Protein AF-0000000072939883 (afdb_homodimer)

Radius of gyration: 21.2 Å; Cα contacts (8 Å, |Δi|>4): 1079; chains: 2; bounding box: 57×54×56 Å

Sequence (470 aa):
MLEKTIIKIGSLLALGFGEAGAEIIGKNMQAAERSAGVNAMIPGKKVDAVFGFCDIRNFTDATEVLNDKVMVFVNQIGKIVHGIVDEFHGAANKNIGDAFLVRKLVVVAEETFAVQLVWRLPEDDAELRKKMCDMAVMSFVKVVAAVNKSPVLYEYREHPGLRTRLENYRVRMGFGMHCGWAIEGAIGSEFKIDASYLSPNVNLAGSLEAATKEYGVCMLFSGAVVESCNESVQEMLEKTIIKIGSLLALGFGEAGAEIIGKNMQAAERSAGVNAMIPGKKVDAVFGFCDIRNFTDATEVLNDKVMVFVNQIGKIVHGIVDEFHGAANKNIGDAFLVRKLVVVAEETFAVQLVWRLPEDDAELRKKMCDMAVMSFVKVVAAVNKSPVLYEYREHPGLRTRLENYRVRMGFGMHCGWAIEGAIGSEFKIDASYLSPNVNLAGSLEAATKEYGVCMLFSGAVVESCNESVQE

Nearest PDB structures (foldseek):
  5mbe-assembly1_B  TM=8.190E-01  e=8.558E-12  Beggiatoa sp. PS
  5m27-assembly1_A  TM=8.243E-01  e=9.684E-12  Beggiatoa sp. PS
  5m2a-assembly1_B  TM=7.843E-01  e=6.685E-12  Beggiatoa sp. PS
  5mbd-assembly1_B  TM=7.201E-01  e=1.943E-12  Beggiatoa sp. PS
  5m2a-assembly1_A  TM=7.855E-01  e=3.544E-11  Beggiatoa sp. PS

Structure (mmCIF, N/CA/C/O backbone):
data_AF-0000000072939883-model_v1
#
loop_
_entity.id
_entity.type
_entity.pdbx_description
1 polymer 'Guanylyl cyclase, putative'
#
loop_
_atom_site.group_PDB
_atom_site.id
_atom_site.type_symbol
_atom_site.label_atom_id
_atom_site.label_alt_id
_atom_site.label_comp_id
_atom_site.label_asym_id
_atom_site.label_entity_id
_atom_site.label_seq_id
_atom_site.pdbx_PDB_ins_code
_atom_site.Cartn_x
_atom_site.Cartn_y
_atom_site.Cartn_z
_atom_site.occupancy
_atom_site.B_iso_or_equiv
_atom_site.auth_seq_id
_atom_site.auth_comp_id
_atom_site.auth_asym_id
_atom_site.auth_atom_id
_atom_site.pdbx_PDB_model_num
ATOM 1 N N . MET A 1 1 ? -3.332 11.406 -33.531 1 51.03 1 MET A N 1
ATOM 2 C CA . MET A 1 1 ? -2.395 11.953 -32.562 1 51.03 1 MET A CA 1
ATOM 3 C C . MET A 1 1 ? -3.025 12.016 -31.172 1 51.03 1 MET A C 1
ATOM 5 O O . MET A 1 1 ? -2.475 11.477 -30.219 1 51.03 1 MET A O 1
ATOM 9 N N . LEU A 1 2 ? -4.195 12.664 -31.141 1 53.62 2 LEU A N 1
ATOM 10 C CA . LEU A 1 2 ? -4.957 12.758 -29.906 1 53.62 2 LEU A CA 1
ATOM 11 C C . LEU A 1 2 ? -5.359 11.375 -29.406 1 53.62 2 LEU A C 1
ATOM 13 O O . LEU A 1 2 ? -5.254 11.094 -28.203 1 53.62 2 LEU A O 1
ATOM 17 N N . GLU A 1 3 ? -5.641 10.523 -30.312 1 58.31 3 GLU A N 1
ATOM 18 C CA . GLU A 1 3 ? -6.09 9.18 -29.953 1 58.31 3 GLU A CA 1
ATOM 19 C C . GLU A 1 3 ? -4.965 8.375 -29.297 1 58.31 3 GLU A C 1
ATOM 21 O O . GLU A 1 3 ? -5.188 7.68 -28.312 1 58.31 3 GLU A O 1
ATOM 26 N N . LYS A 1 4 ? -3.787 8.5 -29.891 1 59.25 4 LYS A N 1
ATOM 27 C CA . LYS A 1 4 ? -2.645 7.77 -29.344 1 59.25 4 LYS A CA 1
ATOM 28 C C . LYS A 1 4 ? -2.303 8.25 -27.938 1 59.25 4 LYS A C 1
ATOM 30 O O . LYS A 1 4 ? -1.925 7.453 -27.078 1 59.25 4 LYS A O 1
ATOM 35 N N . THR A 1 5 ? -2.541 9.562 -27.797 1 60.12 5 THR A N 1
ATOM 36 C CA . THR A 1 5 ? -2.271 10.141 -26.484 1 60.12 5 THR A CA 1
ATOM 37 C C . THR A 1 5 ? -3.268 9.633 -25.453 1 60.12 5 THR A C 1
ATOM 39 O O . THR A 1 5 ? -2.883 9.281 -24.328 1 60.12 5 THR A O 1
ATOM 42 N N . ILE A 1 6 ? -4.477 9.531 -25.906 1 62.53 6 ILE A N 1
ATOM 43 C CA . ILE A 1 6 ? -5.535 9.07 -25.016 1 62.53 6 ILE A CA 1
ATOM 44 C C . ILE A 1 6 ? -5.285 7.609 -24.641 1 62.53 6 ILE A C 1
ATOM 46 O O . ILE A 1 6 ? -5.441 7.227 -23.469 1 62.53 6 ILE A O 1
ATOM 50 N N . ILE A 1 7 ? -4.777 6.941 -25.562 1 63.94 7 ILE A N 1
ATOM 51 C CA . ILE A 1 7 ? -4.52 5.523 -25.344 1 63.94 7 ILE A CA 1
ATOM 52 C C . ILE A 1 7 ? -3.371 5.355 -24.344 1 63.94 7 ILE A C 1
ATOM 54 O O . ILE A 1 7 ? -3.436 4.508 -23.453 1 63.94 7 ILE A O 1
ATOM 58 N N . LYS A 1 8 ? -2.418 6.191 -24.516 1 67.44 8 LYS A N 1
ATOM 59 C CA . LYS A 1 8 ? -1.271 6.094 -23.625 1 67.44 8 LYS A CA 1
ATOM 60 C C . LYS A 1 8 ? -1.658 6.465 -22.188 1 67.44 8 LYS A C 1
ATOM 62 O O . LYS A 1 8 ? -1.185 5.852 -21.234 1 67.44 8 LYS A O 1
ATOM 67 N N . ILE A 1 9 ? -2.549 7.391 -22.094 1 68.44 9 ILE A N 1
ATOM 68 C CA . ILE A 1 9 ? -3.035 7.816 -20.781 1 68.44 9 ILE A CA 1
ATOM 69 C C . ILE A 1 9 ? -3.836 6.684 -20.141 1 68.44 9 ILE A C 1
ATOM 71 O O . ILE A 1 9 ? -3.639 6.367 -18.969 1 68.44 9 ILE A O 1
ATOM 75 N N . GLY A 1 10 ? -4.605 6.094 -20.938 1 70.06 10 GLY A N 1
ATOM 76 C CA . GLY A 1 10 ? -5.395 4.977 -20.438 1 70.06 10 GLY A CA 1
ATOM 77 C C . GLY A 1 10 ? -4.547 3.803 -19.984 1 70.06 10 GLY A C 1
ATOM 78 O O . GLY A 1 10 ? -4.828 3.186 -18.953 1 70.06 10 GLY A O 1
ATOM 79 N N . SER A 1 11 ? -3.523 3.623 -20.75 1 72.12 11 SER A N 1
ATOM 80 C CA . SER A 1 11 ? -2.631 2.516 -20.438 1 72.12 11 SER A CA 1
ATOM 81 C C . SER A 1 11 ? -1.87 2.779 -19.141 1 72.12 11 SER A C 1
ATOM 83 O O . SER A 1 11 ? -1.689 1.872 -18.328 1 72.12 11 SER A O 1
ATOM 85 N N . LEU A 1 12 ? -1.493 4.008 -18.969 1 73.12 12 LEU A N 1
ATOM 86 C CA . LEU A 1 12 ? -0.764 4.367 -17.75 1 73.12 12 LEU A CA 1
ATOM 87 C C . LEU A 1 12 ? -1.675 4.305 -16.531 1 73.12 12 LEU A C 1
ATOM 89 O O . LEU A 1 12 ? -1.253 3.867 -15.461 1 73.12 12 LEU A O 1
ATOM 93 N N . LEU A 1 13 ? -2.881 4.711 -16.781 1 75.06 13 LEU A N 1
ATOM 94 C CA . LEU A 1 13 ? -3.855 4.617 -15.695 1 75.06 13 LEU A CA 1
ATOM 95 C C . LEU A 1 13 ? -4.07 3.164 -15.281 1 75.06 13 LEU A C 1
ATOM 97 O O . LEU A 1 13 ? -4.055 2.842 -14.094 1 75.06 13 LEU A O 1
ATOM 101 N N . ALA A 1 14 ? -4.195 2.4 -16.297 1 76.12 14 ALA A N 1
ATOM 102 C CA . ALA A 1 14 ? -4.434 0.984 -16.031 1 76.12 14 ALA A CA 1
ATOM 103 C C . ALA A 1 14 ? -3.225 0.342 -15.359 1 76.12 14 ALA A C 1
ATOM 105 O O . ALA A 1 14 ? -3.377 -0.478 -14.453 1 76.12 14 ALA A O 1
ATOM 106 N N . LEU A 1 15 ? -2.104 0.718 -15.766 1 79.56 15 LEU A N 1
ATOM 107 C CA . LEU A 1 15 ? -0.872 0.152 -15.227 1 79.56 15 LEU A CA 1
ATOM 108 C C . LEU A 1 15 ? -0.636 0.623 -13.797 1 79.56 15 LEU A C 1
ATOM 110 O O . LEU A 1 15 ? -0.272 -0.174 -12.922 1 79.56 15 LEU A O 1
ATOM 114 N N . GLY A 1 16 ? -0.917 1.821 -13.5 1 83.5 16 GLY A N 1
ATOM 115 C CA . GLY A 1 16 ? -0.639 2.404 -12.195 1 83.5 16 GLY A CA 1
ATOM 116 C C . GLY A 1 16 ? -1.703 2.088 -11.164 1 83.5 16 GLY A C 1
ATOM 117 O O . GLY A 1 16 ? -1.409 2.004 -9.969 1 83.5 16 GLY A O 1
ATOM 118 N N . PHE A 1 17 ? -2.893 1.885 -11.672 1 84.94 17 PHE A N 1
ATOM 119 C CA . PHE A 1 17 ? -3.975 1.723 -10.711 1 84.94 17 PHE A CA 1
ATOM 120 C C . PHE A 1 17 ? -4.625 0.352 -10.859 1 84.94 17 PHE A C 1
ATOM 122 O O . PHE A 1 17 ? -5.422 -0.055 -10.008 1 84.94 17 PHE A O 1
ATOM 129 N N . GLY A 1 18 ? -4.207 -0.38 -11.828 1 82.94 18 GLY A N 1
ATOM 130 C CA . GLY A 1 18 ? -4.914 -1.612 -12.141 1 82.94 18 GLY A CA 1
ATOM 131 C C . GLY A 1 18 ? -6.328 -1.381 -12.633 1 82.94 18 GLY A C 1
ATOM 132 O O . GLY A 1 18 ? -6.812 -0.246 -12.641 1 82.94 18 GLY A O 1
ATOM 133 N N . GLU A 1 19 ? -6.875 -2.467 -13.031 1 80.69 19 GLU A N 1
ATOM 134 C CA . GLU A 1 19 ? -8.242 -2.375 -13.523 1 80.69 19 GLU A CA 1
ATOM 135 C C . GLU A 1 19 ? -9.188 -1.837 -12.453 1 80.69 19 GLU A C 1
ATOM 137 O O . GLU A 1 19 ? -10 -0.953 -12.719 1 80.69 19 GLU A O 1
ATOM 142 N N . ALA A 1 20 ? -9.023 -2.305 -11.266 1 78.56 20 ALA A N 1
ATOM 143 C CA . ALA A 1 20 ? -9.875 -1.891 -10.156 1 78.56 20 ALA A CA 1
ATOM 144 C C . ALA A 1 20 ? -9.703 -0.404 -9.852 1 78.56 20 ALA A C 1
ATOM 146 O O . ALA A 1 20 ? -10.688 0.325 -9.719 1 78.56 20 ALA A O 1
ATOM 147 N N . GLY A 1 21 ? -8.547 0.031 -9.844 1 86.94 21 GLY A N 1
ATOM 148 C CA . GLY A 1 21 ? -8.258 1.412 -9.492 1 86.94 21 GLY A CA 1
ATOM 149 C C . GLY A 1 21 ? -8.562 2.389 -10.617 1 86.94 21 GLY A C 1
ATOM 150 O O . GLY A 1 21 ? -8.914 3.541 -10.359 1 86.94 21 GLY A O 1
ATOM 151 N N . ALA A 1 22 ? -8.43 1.896 -11.82 1 84.06 22 ALA A N 1
ATOM 152 C CA . ALA A 1 22 ? -8.68 2.76 -12.969 1 84.06 22 ALA A CA 1
ATOM 153 C C . ALA A 1 22 ? -10.125 3.248 -12.984 1 84.06 22 ALA A C 1
ATOM 155 O O . ALA A 1 22 ? -10.391 4.406 -13.312 1 84.06 22 ALA A O 1
ATOM 156 N N . GLU A 1 23 ? -10.984 2.406 -12.625 1 83.69 23 GLU A N 1
ATOM 157 C CA . GLU A 1 23 ? -12.391 2.793 -12.57 1 83.69 23 GLU A CA 1
ATOM 158 C C . GLU A 1 23 ? -12.633 3.824 -11.477 1 83.69 23 GLU A C 1
ATOM 160 O O . GLU A 1 23 ? -13.359 4.801 -11.68 1 83.69 23 GLU A O 1
ATOM 165 N N . ILE A 1 24 ? -12.047 3.648 -10.414 1 86.62 24 ILE A N 1
ATOM 166 C CA . ILE A 1 24 ? -12.195 4.531 -9.258 1 86.62 24 ILE A CA 1
ATOM 167 C C . ILE A 1 24 ? -11.625 5.91 -9.586 1 86.62 24 ILE A C 1
ATOM 169 O O . ILE A 1 24 ? -12.305 6.926 -9.438 1 86.62 24 ILE A O 1
ATOM 173 N N . ILE A 1 25 ? -10.414 5.906 -10.133 1 86.56 25 ILE A N 1
ATOM 174 C CA . ILE A 1 25 ? -9.703 7.152 -10.391 1 86.56 25 ILE A CA 1
ATOM 175 C C . ILE A 1 25 ? -10.344 7.887 -11.562 1 86.56 25 ILE A C 1
ATOM 177 O O . ILE A 1 25 ? -10.367 9.117 -11.594 1 86.56 25 ILE A O 1
ATOM 181 N N . GLY A 1 26 ? -10.836 7.094 -12.531 1 81.75 26 GLY A N 1
ATOM 182 C CA . GLY A 1 26 ? -11.547 7.703 -13.641 1 81.75 26 GLY A CA 1
ATOM 183 C C . GLY A 1 26 ? -12.703 8.586 -13.203 1 81.75 26 GLY A C 1
ATOM 184 O O . GLY A 1 26 ? -12.898 9.672 -13.742 1 81.75 26 GLY A O 1
ATOM 185 N N . LYS A 1 27 ? -13.398 8.172 -12.234 1 81.12 27 LYS A N 1
ATOM 186 C CA . LYS A 1 27 ? -14.508 8.953 -11.695 1 81.12 27 LYS A CA 1
ATOM 187 C C . LYS A 1 27 ? -14.016 10.234 -11.039 1 81.12 27 LYS A C 1
ATOM 189 O O . LYS A 1 27 ? -14.648 11.289 -11.156 1 81.12 27 LYS A O 1
ATOM 194 N N . ASN A 1 28 ? -12.953 10.109 -10.383 1 83.81 28 ASN A N 1
ATOM 195 C CA . ASN A 1 28 ? -12.375 11.266 -9.695 1 83.81 28 ASN A CA 1
ATOM 196 C C . ASN A 1 28 ? -11.82 12.289 -10.688 1 83.81 28 ASN A C 1
ATOM 198 O O . ASN A 1 28 ? -11.758 13.477 -10.383 1 83.81 28 ASN A O 1
ATOM 202 N N . MET A 1 29 ? -11.375 11.805 -11.82 1 78.12 29 MET A N 1
ATOM 203 C CA . MET A 1 29 ? -10.867 12.695 -12.859 1 78.12 29 MET A CA 1
ATOM 204 C C . MET A 1 29 ? -12.016 13.438 -13.539 1 78.12 29 MET A C 1
ATOM 206 O O . MET A 1 29 ? -11.867 14.602 -13.922 1 78.12 29 MET A O 1
ATOM 210 N N . GLN A 1 30 ? -13.07 12.766 -13.656 1 74.19 30 GLN A N 1
ATOM 211 C CA . GLN A 1 30 ? -14.234 13.375 -14.289 1 74.19 30 GLN A CA 1
ATOM 212 C C . GLN A 1 30 ? -14.82 14.477 -13.414 1 74.19 30 GLN A C 1
ATOM 214 O O . GLN A 1 30 ? -15.352 15.469 -13.93 1 74.19 30 GLN A O 1
ATOM 219 N N . ALA A 1 31 ? -14.711 14.25 -12.211 1 69.06 31 ALA A N 1
ATOM 220 C CA . ALA A 1 31 ? -15.273 15.211 -11.258 1 69.06 31 ALA A CA 1
ATOM 221 C C . ALA A 1 31 ? -14.383 16.438 -11.133 1 69.06 31 ALA A C 1
ATOM 223 O O . ALA A 1 31 ? -14.797 17.469 -10.586 1 69.06 31 ALA A O 1
ATOM 224 N N . ALA A 1 32 ? -13.203 16.25 -11.555 1 62.94 32 ALA A N 1
ATOM 225 C CA . ALA A 1 32 ? -12.258 17.375 -11.477 1 62.94 32 ALA A CA 1
ATOM 226 C C . ALA A 1 32 ? -12.547 18.406 -12.555 1 62.94 32 ALA A C 1
ATOM 228 O O . ALA A 1 32 ? -12.828 18.062 -13.703 1 62.94 32 ALA A O 1
ATOM 229 N N . GLU A 1 33 ? -13.43 19.312 -12.305 1 57.53 33 GLU A N 1
ATOM 230 C CA . GLU A 1 33 ? -13.695 20.344 -13.312 1 57.53 33 GLU A CA 1
ATOM 231 C C . GLU A 1 33 ? -12.469 20.594 -14.18 1 57.53 33 GLU A C 1
ATOM 233 O O . GLU A 1 33 ? -11.453 19.906 -14.047 1 57.53 33 GLU A O 1
ATOM 238 N N . ARG A 1 34 ? -12.25 22.031 -14.555 1 46.22 34 ARG A N 1
ATOM 239 C CA . ARG A 1 34 ? -11.289 22.656 -15.461 1 46.22 34 ARG A CA 1
ATOM 240 C C . ARG A 1 34 ? -9.875 22.156 -15.18 1 46.22 34 ARG A C 1
ATOM 242 O O . ARG A 1 34 ? -8.93 22.562 -15.852 1 46.22 34 ARG A O 1
ATOM 249 N N . SER A 1 35 ? -9.43 21.906 -14.008 1 45.38 35 SER A N 1
ATOM 250 C CA . SER A 1 35 ? -8 21.875 -13.734 1 45.38 35 SER A CA 1
ATOM 251 C C . SER A 1 35 ? -7.418 20.484 -14.016 1 45.38 35 SER A C 1
ATOM 253 O O . SER A 1 35 ? -8.133 19.484 -13.953 1 45.38 35 SER A O 1
ATOM 255 N N . ALA A 1 36 ? -6.371 20.328 -14.766 1 49.06 36 ALA A N 1
ATOM 256 C CA . ALA A 1 36 ? -5.453 19.297 -15.25 1 49.06 36 ALA A CA 1
ATOM 257 C C . ALA A 1 36 ? -5.195 18.25 -14.18 1 49.06 36 ALA A C 1
ATOM 259 O O . ALA A 1 36 ? -4.281 17.422 -14.305 1 49.06 36 ALA A O 1
ATOM 260 N N . GLY A 1 37 ? -6.441 17.844 -13.117 1 64.94 37 GLY A N 1
ATOM 261 C CA . GLY A 1 37 ? -5.914 16.938 -12.102 1 64.94 37 GLY A CA 1
ATOM 262 C C . GLY A 1 37 ? -6.969 16.016 -11.531 1 64.94 37 GLY A C 1
ATOM 263 O O . GLY A 1 37 ? -7.855 15.555 -12.25 1 64.94 37 GLY A O 1
ATOM 264 N N . VAL A 1 38 ? -6.914 15.328 -10.578 1 73.06 38 VAL A N 1
ATOM 265 C CA . VAL A 1 38 ? -7.781 14.398 -9.859 1 73.06 38 VAL A CA 1
ATOM 266 C C . VAL A 1 38 ? -8.383 15.094 -8.641 1 73.06 38 VAL A C 1
ATOM 268 O O . VAL A 1 38 ? -7.672 15.766 -7.891 1 73.06 38 VAL A O 1
ATOM 271 N N . ASN A 1 39 ? -9.75 15.156 -8.641 1 83.75 39 ASN A N 1
ATOM 272 C CA . ASN A 1 39 ? -10.398 15.602 -7.41 1 83.75 39 ASN A CA 1
ATOM 273 C C . ASN A 1 39 ? -10.508 14.469 -6.391 1 83.75 39 ASN A C 1
ATOM 275 O O . ASN A 1 39 ? -11.352 13.586 -6.527 1 83.75 39 ASN A O 1
ATOM 279 N N . ALA A 1 40 ? -9.719 14.539 -5.367 1 81.75 40 ALA A N 1
ATOM 280 C CA . ALA A 1 40 ? -9.711 13.492 -4.348 1 81.75 40 ALA A CA 1
ATOM 281 C C . ALA A 1 40 ? -10.805 13.727 -3.314 1 81.75 40 ALA A C 1
ATOM 283 O O . ALA A 1 40 ? -11.094 12.852 -2.494 1 81.75 40 ALA A O 1
ATOM 284 N N . MET A 1 41 ? -11.531 14.883 -3.465 1 87.19 41 MET A N 1
ATOM 285 C CA . MET A 1 41 ? -12.523 15.25 -2.451 1 87.19 41 MET A CA 1
ATOM 286 C C . MET A 1 41 ? -13.922 14.828 -2.883 1 87.19 41 MET A C 1
ATOM 288 O O . MET A 1 41 ? -14.859 15.633 -2.838 1 87.19 41 MET A O 1
ATOM 292 N N . ILE A 1 42 ? -14.047 13.617 -3.299 1 89.19 42 ILE A N 1
ATOM 293 C CA . ILE A 1 42 ? -15.305 13 -3.701 1 89.19 42 ILE A CA 1
ATOM 294 C C . ILE A 1 42 ? -15.617 11.828 -2.775 1 89.19 42 ILE A C 1
ATOM 296 O O . ILE A 1 42 ? -14.734 11.039 -2.434 1 89.19 42 ILE A O 1
ATOM 300 N N . PRO A 1 43 ? -16.906 11.789 -2.338 1 91.69 43 PRO A N 1
ATOM 301 C CA . PRO A 1 43 ? -17.281 10.648 -1.496 1 91.69 43 PRO A CA 1
ATOM 302 C C . PRO A 1 43 ? -17.016 9.305 -2.174 1 91.69 43 PRO A C 1
ATOM 304 O O . PRO A 1 43 ? -17.094 9.203 -3.4 1 91.69 43 PRO A O 1
ATOM 307 N N . GLY A 1 44 ? -16.688 8.312 -1.343 1 93.12 44 GLY A N 1
ATOM 308 C CA . GLY A 1 44 ? -16.516 6.961 -1.858 1 93.12 44 GLY A CA 1
ATOM 309 C C . GLY A 1 44 ? -17.828 6.277 -2.199 1 93.12 44 GLY A C 1
ATOM 310 O O . GLY A 1 44 ? -18.891 6.879 -2.074 1 93.12 44 GLY A O 1
ATOM 311 N N . LYS A 1 45 ? -17.703 5.145 -2.729 1 94.19 45 LYS A N 1
ATOM 312 C CA . LYS A 1 45 ? -18.859 4.316 -3.078 1 94.19 45 LYS A CA 1
ATOM 313 C C . LYS A 1 45 ? -18.797 2.971 -2.361 1 94.19 45 LYS A C 1
ATOM 315 O O . LYS A 1 45 ? -17.766 2.303 -2.357 1 94.19 45 LYS A O 1
ATOM 320 N N . LYS A 1 46 ? -19.953 2.646 -1.805 1 94.88 46 LYS A N 1
ATOM 321 C CA . LYS A 1 46 ? -20.031 1.34 -1.157 1 94.88 46 LYS A CA 1
ATOM 322 C C . LYS A 1 46 ? -20.188 0.224 -2.188 1 94.88 46 LYS A C 1
ATOM 324 O O . LYS A 1 46 ? -21.016 0.323 -3.1 1 94.88 46 LYS A O 1
ATOM 329 N N . VAL A 1 47 ? -19.359 -0.815 -2.066 1 95.5 47 VAL A N 1
ATOM 330 C CA . VAL A 1 47 ? -19.422 -1.958 -2.971 1 95.5 47 VAL A CA 1
ATOM 331 C C . VAL A 1 47 ? -19.328 -3.256 -2.172 1 95.5 47 VAL A C 1
ATOM 333 O O . VAL A 1 47 ? -18.812 -3.264 -1.049 1 95.5 47 VAL A O 1
ATOM 336 N N . ASP A 1 48 ? -19.828 -4.305 -2.793 1 97.38 48 ASP A N 1
ATOM 337 C CA . ASP A 1 48 ? -19.609 -5.652 -2.283 1 97.38 48 ASP A CA 1
ATOM 338 C C . ASP A 1 48 ? -18.531 -6.375 -3.104 1 97.38 48 ASP A C 1
ATOM 340 O O . ASP A 1 48 ? -18.531 -6.293 -4.336 1 97.38 48 ASP A O 1
ATOM 344 N N . ALA A 1 49 ? -17.609 -7.043 -2.344 1 97.44 49 ALA A N 1
ATOM 345 C CA . ALA A 1 49 ? -16.547 -7.727 -3.055 1 97.44 49 ALA A CA 1
ATOM 346 C C . ALA A 1 49 ? -15.953 -8.852 -2.207 1 97.44 49 ALA A C 1
ATOM 348 O O . ALA A 1 49 ? -16.219 -8.938 -1.007 1 97.44 49 ALA A O 1
ATOM 349 N N . VAL A 1 50 ? -15.266 -9.766 -2.857 1 98.12 50 VAL A N 1
ATOM 350 C CA . VAL A 1 50 ? -14.312 -10.656 -2.203 1 98.12 50 VAL A CA 1
ATOM 351 C C . VAL A 1 50 ? -12.93 -10 -2.186 1 98.12 50 VAL A C 1
ATOM 353 O O . VAL A 1 50 ? -12.445 -9.523 -3.215 1 98.12 50 VAL A O 1
ATOM 356 N N . PHE A 1 51 ? -12.367 -9.93 -1.035 1 95.31 51 PHE A N 1
ATOM 357 C CA . PHE A 1 51 ? -11.016 -9.391 -0.868 1 95.31 51 PHE A CA 1
ATOM 358 C C . PHE A 1 51 ? -10.023 -10.508 -0.587 1 95.31 51 PHE A C 1
ATOM 360 O O . PHE A 1 51 ? -10.312 -11.43 0.181 1 95.31 51 PHE A O 1
ATOM 367 N N . GLY A 1 52 ? -8.875 -10.391 -1.235 1 94.81 52 GLY A N 1
ATOM 368 C CA . GLY A 1 52 ? -7.797 -11.352 -1.059 1 94.81 52 GLY A CA 1
ATOM 369 C C . GLY A 1 52 ? -6.445 -10.703 -0.828 1 94.81 52 GLY A C 1
ATOM 370 O O . GLY A 1 52 ? -6.191 -9.602 -1.32 1 94.81 52 GLY A O 1
ATOM 371 N N . PHE A 1 53 ? -5.688 -11.359 -0.052 1 92.81 53 PHE A N 1
ATOM 372 C CA . PHE A 1 53 ? -4.289 -11 0.145 1 92.81 53 PHE A CA 1
ATOM 373 C C . PHE A 1 53 ? -3.387 -12.219 -0.011 1 92.81 53 PHE A C 1
ATOM 375 O O . PHE A 1 53 ? -3.748 -13.32 0.407 1 92.81 53 PHE A O 1
ATOM 382 N N . CYS A 1 54 ? -2.266 -11.977 -0.583 1 93.75 54 CYS A N 1
ATOM 383 C CA . CYS A 1 54 ? -1.229 -13.008 -0.572 1 93.75 54 CYS A CA 1
ATOM 384 C C . CYS A 1 54 ? 0.145 -12.391 -0.328 1 93.75 54 CYS A C 1
ATOM 386 O O . CYS A 1 54 ? 0.357 -11.211 -0.597 1 93.75 54 CYS A O 1
ATOM 388 N N . ASP A 1 55 ? 0.996 -13.172 0.208 1 90.88 55 ASP A N 1
ATOM 389 C CA . ASP A 1 55 ? 2.324 -12.719 0.609 1 90.88 55 ASP A CA 1
ATOM 390 C C . ASP A 1 55 ? 3.367 -13.812 0.384 1 90.88 55 ASP A C 1
ATOM 392 O O . ASP A 1 55 ? 3.051 -15.008 0.452 1 90.88 55 ASP A O 1
ATOM 396 N N . ILE A 1 56 ? 4.59 -13.367 0.099 1 91.81 56 ILE A N 1
ATOM 397 C CA . ILE A 1 56 ? 5.703 -14.289 -0.064 1 91.81 56 ILE A CA 1
ATOM 398 C C . ILE A 1 56 ? 6.324 -14.594 1.298 1 91.81 56 ILE A C 1
ATOM 400 O O . ILE A 1 56 ? 6.672 -13.68 2.049 1 91.81 56 ILE A O 1
ATOM 404 N N . ARG A 1 57 ? 6.492 -15.914 1.575 1 90.44 57 ARG A N 1
ATOM 405 C CA . ARG A 1 57 ? 7.082 -16.344 2.842 1 90.44 57 ARG A CA 1
ATOM 406 C C . ARG A 1 57 ? 8.586 -16.109 2.852 1 90.44 57 ARG A C 1
ATOM 408 O O . ARG A 1 57 ? 9.258 -16.297 1.839 1 90.44 57 ARG A O 1
ATOM 415 N N . ASN A 1 58 ? 9.094 -15.656 4.07 1 87.81 58 ASN A N 1
ATOM 416 C CA . ASN A 1 58 ? 10.523 -15.43 4.285 1 87.81 58 ASN A CA 1
ATOM 417 C C . ASN A 1 58 ? 11.07 -14.383 3.32 1 87.81 58 ASN A C 1
ATOM 419 O O . ASN A 1 58 ? 12.164 -14.547 2.773 1 87.81 58 ASN A O 1
ATOM 423 N N . PHE A 1 59 ? 10.289 -13.383 3.121 1 88.06 59 PHE A N 1
ATOM 424 C CA . PHE A 1 59 ? 10.633 -12.359 2.141 1 88.06 59 PHE A CA 1
ATOM 425 C C . PHE A 1 59 ? 11.773 -11.484 2.65 1 88.06 59 PHE A C 1
ATOM 427 O O . PHE A 1 59 ? 12.609 -11.039 1.869 1 88.06 59 PHE A O 1
ATOM 434 N N . THR A 1 60 ? 11.828 -11.258 3.922 1 84 60 THR A N 1
ATOM 435 C CA . THR A 1 60 ? 12.906 -10.469 4.496 1 84 60 THR A CA 1
ATOM 436 C C . THR A 1 60 ? 14.266 -11.094 4.176 1 84 60 THR A C 1
ATOM 438 O O . THR A 1 60 ? 15.18 -10.406 3.729 1 84 60 THR A O 1
ATOM 441 N N . ASP A 1 61 ? 14.383 -12.375 4.359 1 88.75 61 ASP A N 1
ATOM 442 C CA . ASP A 1 61 ? 15.617 -13.094 4.062 1 88.75 61 ASP A CA 1
ATOM 443 C C . ASP A 1 61 ? 15.93 -13.055 2.57 1 88.75 61 ASP A C 1
ATOM 445 O O . ASP A 1 61 ? 17.078 -12.844 2.182 1 88.75 61 ASP A O 1
ATOM 449 N N . ALA A 1 62 ? 14.945 -13.25 1.763 1 90.56 62 ALA A N 1
ATOM 450 C CA . ALA A 1 62 ? 15.141 -13.211 0.315 1 90.56 62 ALA A CA 1
ATOM 451 C C . ALA A 1 62 ? 15.641 -11.844 -0.138 1 90.56 62 ALA A C 1
ATOM 453 O O . ALA A 1 62 ? 16.5 -11.75 -1.009 1 90.56 62 ALA A O 1
ATOM 454 N N . THR A 1 63 ? 15.055 -10.82 0.459 1 88.06 63 THR A N 1
ATOM 455 C CA . THR A 1 63 ? 15.453 -9.461 0.121 1 88.06 63 THR A CA 1
ATOM 456 C C . THR A 1 63 ? 16.922 -9.234 0.446 1 88.06 63 THR A C 1
ATOM 458 O O . THR A 1 63 ? 17.656 -8.656 -0.357 1 88.06 63 THR A O 1
ATOM 461 N N . GLU A 1 64 ? 17.344 -9.7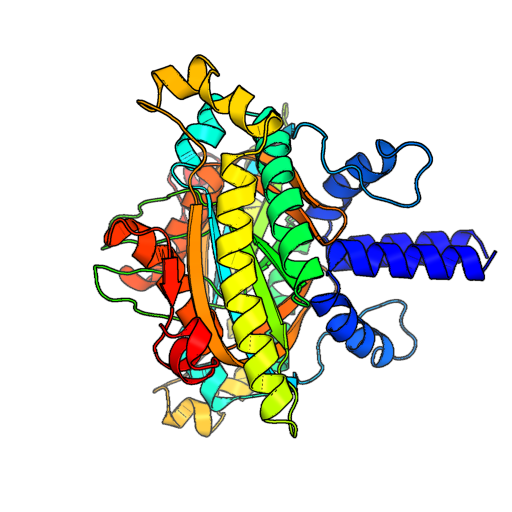11 1.518 1 88.56 64 GLU A N 1
ATOM 462 C CA . GLU A 1 64 ? 18.734 -9.516 1.946 1 88.56 64 GLU A CA 1
ATOM 463 C C . GLU A 1 64 ? 19.688 -10.312 1.071 1 88.56 64 GLU A C 1
ATOM 465 O O . GLU A 1 64 ? 20.797 -9.836 0.767 1 88.56 64 GLU A O 1
ATOM 470 N N . VAL A 1 65 ? 19.312 -11.445 0.659 1 93.31 65 VAL A N 1
ATOM 471 C CA . VAL A 1 65 ? 20.188 -12.336 -0.096 1 93.31 65 VAL A CA 1
ATOM 472 C C . VAL A 1 65 ? 20.25 -11.883 -1.554 1 93.31 65 VAL A C 1
ATOM 474 O O . VAL A 1 65 ? 21.328 -11.828 -2.146 1 93.31 65 VAL A O 1
ATOM 477 N N . LEU A 1 66 ? 19.094 -11.508 -2.115 1 93.81 66 LEU A N 1
ATOM 478 C CA . LEU A 1 66 ? 19.016 -11.25 -3.549 1 93.81 66 LEU A CA 1
ATOM 479 C C . LEU A 1 66 ? 19.406 -9.812 -3.869 1 93.81 66 LEU A C 1
ATOM 481 O O . LEU A 1 66 ? 19.734 -9.492 -5.012 1 93.81 66 LEU A O 1
ATOM 485 N N . ASN A 1 67 ? 19.266 -8.938 -2.871 1 92.06 67 ASN A N 1
ATOM 486 C CA . ASN A 1 67 ? 19.609 -7.535 -3.037 1 92.06 67 ASN A CA 1
ATOM 487 C C . ASN A 1 67 ? 18.875 -6.914 -4.223 1 92.06 67 ASN A C 1
ATOM 489 O O . ASN A 1 67 ? 17.656 -6.977 -4.301 1 92.06 67 ASN A O 1
ATOM 493 N N . ASP A 1 68 ? 19.578 -6.391 -5.199 1 91 68 ASP A N 1
ATOM 494 C CA . ASP A 1 68 ? 18.953 -5.672 -6.301 1 91 68 ASP A CA 1
ATOM 495 C C . ASP A 1 68 ? 18.109 -6.613 -7.16 1 91 68 ASP A C 1
ATOM 497 O O . ASP A 1 68 ? 17.188 -6.172 -7.848 1 91 68 ASP A O 1
ATOM 501 N N . LYS A 1 69 ? 18.344 -7.855 -7.102 1 93.25 69 LYS A N 1
ATOM 502 C CA . LYS A 1 69 ? 17.625 -8.836 -7.91 1 93.25 69 LYS A CA 1
ATOM 503 C C . LYS A 1 69 ? 16.281 -9.203 -7.27 1 93.25 69 LYS A C 1
ATOM 505 O O . LYS A 1 69 ? 15.477 -9.914 -7.867 1 93.25 69 LYS A O 1
ATOM 510 N N . VAL A 1 70 ? 16.062 -8.648 -6.066 1 93.06 70 VAL A N 1
ATOM 511 C CA . VAL A 1 70 ? 14.82 -8.953 -5.367 1 93.06 70 VAL A CA 1
ATOM 512 C C . VAL A 1 70 ? 13.633 -8.43 -6.168 1 93.06 70 VAL A C 1
ATOM 514 O O . VAL A 1 70 ? 12.562 -9.039 -6.16 1 93.06 70 VAL A O 1
ATOM 517 N N . MET A 1 71 ? 13.867 -7.352 -6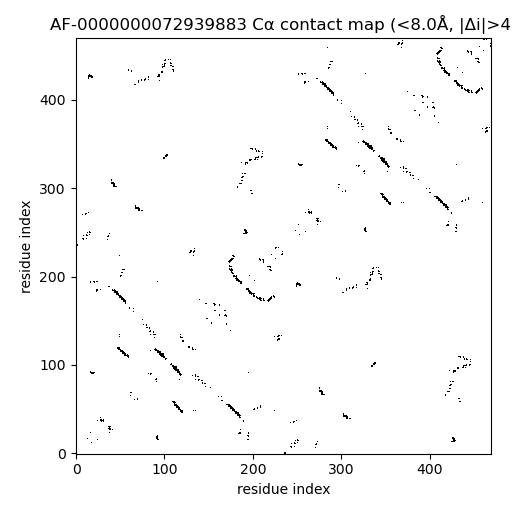.906 1 92.44 71 MET A N 1
ATOM 518 C CA . MET A 1 71 ? 12.781 -6.777 -7.703 1 92.44 71 MET A CA 1
ATOM 519 C C . MET A 1 71 ? 12.336 -7.746 -8.789 1 92.44 71 MET A C 1
ATOM 521 O O . MET A 1 71 ? 11.141 -7.926 -9.016 1 92.44 71 MET A O 1
ATOM 525 N N . VAL A 1 72 ? 13.297 -8.352 -9.43 1 94 72 VAL A N 1
ATOM 526 C CA . VAL A 1 72 ? 12.992 -9.312 -10.492 1 94 72 VAL A CA 1
ATOM 527 C C . VAL A 1 72 ? 12.305 -10.539 -9.898 1 94 72 VAL A C 1
ATOM 529 O O . VAL A 1 72 ? 11.328 -11.039 -10.469 1 94 72 VAL A O 1
ATOM 532 N N . PHE A 1 73 ? 12.805 -10.945 -8.797 1 94.5 73 PHE A N 1
ATOM 533 C CA . PHE A 1 73 ? 12.234 -12.086 -8.086 1 94.5 73 PHE A CA 1
ATOM 534 C C . PHE A 1 73 ? 10.766 -11.828 -7.75 1 94.5 73 PHE A C 1
ATOM 536 O O . PHE A 1 73 ? 9.898 -12.641 -8.086 1 94.5 73 PHE A O 1
ATOM 543 N N . VAL A 1 74 ? 10.414 -10.695 -7.191 1 93.88 74 VAL A N 1
ATOM 544 C CA . VAL A 1 74 ? 9.062 -10.344 -6.766 1 93.88 74 VAL A CA 1
ATOM 545 C C . VAL A 1 74 ? 8.164 -10.18 -7.984 1 93.88 74 VAL A C 1
ATOM 547 O O . VAL A 1 74 ? 6.996 -10.586 -7.957 1 93.88 74 VAL A O 1
ATOM 550 N N . ASN A 1 75 ? 8.688 -9.641 -9.008 1 94.25 75 ASN A N 1
ATOM 551 C CA . ASN A 1 75 ? 7.871 -9.352 -10.18 1 94.25 75 ASN A CA 1
ATOM 552 C C . ASN A 1 75 ? 7.543 -10.617 -10.969 1 94.25 75 ASN A C 1
ATOM 554 O O . ASN A 1 75 ? 6.504 -10.703 -11.617 1 94.25 75 ASN A O 1
ATOM 558 N N . GLN A 1 76 ? 8.414 -11.594 -10.898 1 95.5 76 GLN A N 1
ATOM 559 C CA . GLN A 1 76 ? 8.094 -12.891 -11.484 1 95.5 76 GLN A CA 1
ATOM 560 C C . GLN A 1 76 ? 6.898 -13.531 -10.781 1 95.5 76 GLN A C 1
ATOM 562 O O . GLN A 1 76 ? 6.023 -14.102 -11.43 1 95.5 76 GLN A O 1
ATOM 567 N N . ILE A 1 77 ? 6.902 -13.406 -9.523 1 95.69 77 ILE A N 1
ATOM 568 C CA . ILE A 1 77 ? 5.785 -13.93 -8.742 1 95.69 77 ILE A CA 1
ATOM 569 C C . ILE A 1 77 ? 4.543 -13.078 -8.992 1 95.69 77 ILE A C 1
ATOM 571 O O . ILE A 1 77 ? 3.443 -13.609 -9.18 1 95.69 77 ILE A O 1
ATOM 575 N N . GLY A 1 78 ? 4.73 -11.758 -8.977 1 95.12 78 GLY A N 1
ATOM 576 C CA . GLY A 1 78 ? 3.637 -10.844 -9.273 1 95.12 78 GLY A CA 1
ATOM 577 C C . GLY A 1 78 ? 2.959 -11.133 -10.602 1 95.12 78 GLY A C 1
ATOM 578 O O . GLY A 1 78 ? 1.734 -11.039 -10.711 1 95.12 78 GLY A O 1
ATOM 579 N N . LYS A 1 79 ? 3.723 -11.461 -11.578 1 95.56 79 LYS A N 1
ATOM 580 C CA . LYS A 1 79 ? 3.184 -11.789 -12.898 1 95.56 79 LYS A CA 1
ATOM 581 C C . LYS A 1 79 ? 2.258 -13 -12.828 1 95.56 79 LYS A C 1
ATOM 583 O O . LYS A 1 79 ? 1.188 -13 -13.445 1 95.56 79 LYS A O 1
ATOM 588 N N . ILE A 1 80 ? 2.662 -13.969 -12.133 1 97.25 80 ILE A N 1
ATOM 589 C CA . ILE A 1 80 ? 1.862 -15.172 -11.984 1 97.25 80 ILE A CA 1
ATOM 590 C C . ILE A 1 80 ? 0.571 -14.852 -11.234 1 97.25 80 ILE A C 1
ATOM 592 O O . ILE A 1 80 ? -0.523 -15.18 -11.695 1 97.25 80 ILE A O 1
ATOM 596 N N . VAL A 1 81 ? 0.674 -14.148 -10.117 1 97.44 81 VAL A N 1
ATOM 597 C CA . VAL A 1 81 ? -0.469 -13.844 -9.266 1 97.44 81 VAL A CA 1
ATOM 598 C C . VAL A 1 81 ? -1.467 -12.969 -10.023 1 97.44 81 VAL A C 1
ATOM 600 O O . VAL A 1 81 ? -2.646 -13.312 -10.133 1 97.44 81 VAL A O 1
ATOM 603 N N . HIS A 1 82 ? -0.977 -11.891 -10.594 1 96.69 82 HIS A N 1
ATOM 604 C CA . HIS A 1 82 ? -1.854 -10.961 -11.289 1 96.69 82 HIS A CA 1
ATOM 605 C C . HIS A 1 82 ? -2.523 -11.625 -12.484 1 96.69 82 HIS A C 1
ATOM 607 O O . HIS A 1 82 ? -3.717 -11.422 -12.727 1 96.69 82 HIS A O 1
ATOM 613 N N . GLY A 1 83 ? -1.697 -12.352 -13.234 1 97.19 83 GLY A N 1
ATOM 614 C CA . GLY A 1 83 ? -2.227 -13 -14.43 1 97.19 83 GLY A CA 1
ATOM 615 C C . GLY A 1 83 ? -3.357 -13.961 -14.133 1 97.19 83 GLY A C 1
ATOM 616 O O . GLY A 1 83 ? -4.41 -13.914 -14.773 1 97.19 83 GLY A O 1
ATOM 617 N N . ILE A 1 84 ? -3.178 -14.797 -13.18 1 98.56 84 ILE A N 1
ATOM 618 C CA . ILE A 1 84 ? -4.184 -15.797 -12.836 1 98.56 84 ILE A CA 1
ATOM 619 C C . ILE A 1 84 ? -5.414 -15.109 -12.25 1 98.56 84 ILE A C 1
ATOM 621 O O . ILE A 1 84 ? -6.547 -15.43 -12.609 1 98.56 84 ILE A O 1
ATOM 625 N N . VAL A 1 85 ? -5.234 -14.141 -11.336 1 98.06 85 VAL A N 1
ATOM 626 C CA . VAL A 1 85 ? -6.348 -13.414 -10.734 1 98.06 85 VAL A CA 1
ATOM 627 C C . VAL A 1 85 ? -7.172 -12.727 -11.82 1 98.06 85 VAL A C 1
ATOM 629 O O . VAL A 1 85 ? -8.406 -12.75 -11.781 1 98.06 85 VAL A O 1
ATOM 632 N N . ASP A 1 86 ? -6.484 -12.18 -12.797 1 97.12 86 ASP A N 1
ATOM 633 C CA . ASP A 1 86 ? -7.176 -11.539 -13.914 1 97.12 86 ASP A CA 1
ATOM 634 C C . ASP A 1 86 ? -7.984 -12.555 -14.719 1 97.12 86 ASP A C 1
ATOM 636 O O . ASP A 1 86 ? -9.117 -12.281 -15.109 1 97.12 86 ASP A O 1
ATOM 640 N N . GLU A 1 87 ? -7.371 -13.711 -14.984 1 98 87 GLU A N 1
ATOM 641 C CA . GLU A 1 87 ? -8.047 -14.781 -15.703 1 98 87 GLU A CA 1
ATOM 642 C C . GLU A 1 87 ? -9.328 -15.211 -14.992 1 98 87 GLU A C 1
ATOM 644 O O . GLU A 1 87 ? -10.297 -15.625 -15.633 1 98 87 GLU A O 1
ATOM 649 N N . PHE A 1 88 ? -9.336 -15.078 -13.727 1 98.19 88 PHE A N 1
ATOM 650 C CA . PHE A 1 88 ? -10.484 -15.484 -12.922 1 98.19 88 PHE A CA 1
ATOM 651 C C . PHE A 1 88 ? -11.32 -14.273 -12.516 1 98.19 88 PHE A C 1
ATOM 653 O O . PHE A 1 88 ? -11.969 -14.281 -11.469 1 98.19 88 PHE A O 1
ATOM 660 N N . HIS A 1 89 ? -11.211 -13.203 -13.188 1 96.62 89 HIS A N 1
ATOM 661 C CA . HIS A 1 89 ? -12.07 -12.023 -13.164 1 96.62 89 HIS A CA 1
ATOM 662 C C . HIS A 1 89 ? -11.852 -11.211 -11.891 1 96.62 89 HIS A C 1
ATOM 664 O O . HIS A 1 89 ? -12.758 -10.5 -11.445 1 96.62 89 HIS A O 1
ATOM 670 N N . GLY A 1 90 ? -10.742 -11.406 -11.273 1 97.31 90 GLY A N 1
ATOM 671 C CA . GLY A 1 90 ? -10.289 -10.523 -10.211 1 97.31 90 GLY A CA 1
ATOM 672 C C . GLY A 1 90 ? -9.328 -9.453 -10.703 1 97.31 90 GLY A C 1
ATOM 673 O O . GLY A 1 90 ? -9.055 -9.352 -11.898 1 97.31 90 GLY A O 1
ATOM 674 N N . ALA A 1 91 ? -8.938 -8.57 -9.766 1 95.88 91 ALA A N 1
ATOM 675 C CA . ALA A 1 91 ? -7.984 -7.512 -10.094 1 95.88 91 ALA A CA 1
ATOM 676 C C . ALA A 1 91 ? -7.027 -7.254 -8.93 1 95.88 91 ALA A C 1
ATOM 678 O O . ALA A 1 91 ? -7.422 -7.344 -7.766 1 95.88 91 ALA A O 1
ATOM 679 N N . ALA A 1 92 ? -5.828 -6.973 -9.328 1 93.56 92 ALA A N 1
ATOM 680 C CA . ALA A 1 92 ? -4.883 -6.484 -8.336 1 93.56 92 ALA A CA 1
ATOM 681 C C . ALA A 1 92 ? -5.125 -5.008 -8.023 1 93.56 92 ALA A C 1
ATOM 683 O O . ALA A 1 92 ? -5.293 -4.195 -8.938 1 93.56 92 ALA A O 1
ATOM 684 N N . ASN A 1 93 ? -5.148 -4.691 -6.777 1 89.44 93 ASN A N 1
ATOM 685 C CA . ASN A 1 93 ? -5.359 -3.307 -6.363 1 89.44 93 ASN A CA 1
ATOM 686 C C . ASN A 1 93 ? -4.059 -2.654 -5.906 1 89.44 93 ASN A C 1
ATOM 688 O O . ASN A 1 93 ? -3.797 -1.492 -6.227 1 89.44 93 ASN A O 1
ATOM 692 N N . LYS A 1 94 ? -3.279 -3.414 -5.098 1 89.38 94 LYS A N 1
ATOM 693 C CA . LYS A 1 94 ? -2.041 -2.861 -4.555 1 89.38 94 LYS A CA 1
ATOM 694 C C . LYS A 1 94 ? -0.978 -3.945 -4.398 1 89.38 94 LYS A C 1
ATOM 696 O O . LYS A 1 94 ? -1.283 -5.066 -3.992 1 89.38 94 LYS A O 1
ATOM 701 N N . ASN A 1 95 ? 0.213 -3.58 -4.762 1 88.75 95 ASN A N 1
ATOM 702 C CA . ASN A 1 95 ? 1.404 -4.332 -4.391 1 88.75 95 ASN A CA 1
ATOM 703 C C . ASN A 1 95 ? 2.145 -3.674 -3.229 1 88.75 95 ASN A C 1
ATOM 705 O O . ASN A 1 95 ? 2.646 -2.557 -3.363 1 88.75 95 ASN A O 1
ATOM 709 N N . ILE A 1 96 ? 2.105 -4.363 -2.172 1 77.31 96 ILE A N 1
ATOM 710 C CA . ILE A 1 96 ? 2.617 -3.748 -0.951 1 77.31 96 ILE A CA 1
ATOM 711 C C . ILE A 1 96 ? 3.914 -4.434 -0.531 1 77.31 96 ILE A C 1
ATOM 713 O O . ILE A 1 96 ? 3.963 -5.66 -0.402 1 77.31 96 ILE A O 1
ATOM 717 N N . GLY A 1 97 ? 5.008 -3.852 -0.48 1 63.09 97 GLY A N 1
ATOM 718 C CA . GLY A 1 97 ? 6.281 -4.398 -0.042 1 63.09 97 GLY A CA 1
ATOM 719 C C . GLY A 1 97 ? 6.492 -4.301 1.457 1 63.09 97 GLY A C 1
ATOM 720 O O . GLY A 1 97 ? 7.445 -4.867 1.995 1 63.09 97 GLY A O 1
ATOM 721 N N . ASP A 1 98 ? 5.727 -3.488 2.17 1 55.59 98 ASP A N 1
ATOM 722 C CA . ASP A 1 98 ? 6.121 -3.252 3.555 1 55.59 98 ASP A CA 1
ATOM 723 C C . ASP A 1 98 ? 4.93 -3.42 4.5 1 55.59 98 ASP A C 1
ATOM 725 O O . ASP A 1 98 ? 4.008 -2.604 4.492 1 55.59 98 ASP A O 1
ATOM 729 N N . ALA A 1 99 ? 4.512 -4.684 4.672 1 54.25 99 ALA A N 1
ATOM 730 C CA . ALA A 1 99 ? 3.426 -4.805 5.641 1 54.25 99 ALA A CA 1
ATOM 731 C C . ALA A 1 99 ? 3.965 -4.848 7.066 1 54.25 99 ALA A C 1
ATOM 733 O O . ALA A 1 99 ? 5.059 -5.363 7.309 1 54.25 99 ALA A O 1
ATOM 734 N N . PHE A 1 100 ? 3.572 -3.744 7.883 1 52.12 100 PHE A N 1
ATOM 735 C CA . PHE A 1 100 ? 4.098 -3.637 9.242 1 52.12 100 PHE A CA 1
ATOM 736 C C . PHE A 1 100 ? 3.301 -4.508 10.203 1 52.12 100 PHE A C 1
ATOM 738 O O . PHE A 1 100 ? 2.088 -4.66 10.047 1 52.12 100 PHE A O 1
ATOM 745 N N . LEU A 1 101 ? 3.865 -5.598 10.648 1 49.69 101 LEU A N 1
ATOM 746 C CA . LEU A 1 101 ? 3.254 -6.355 11.734 1 49.69 101 LEU A CA 1
ATOM 747 C C . LEU A 1 101 ? 3.889 -5.996 13.07 1 49.69 101 LEU A C 1
ATOM 749 O O . LEU A 1 101 ? 5.113 -5.953 13.188 1 49.69 101 LEU A O 1
ATOM 753 N N . VAL A 1 102 ? 3.271 -5.109 13.781 1 48.78 102 VAL A N 1
ATOM 754 C CA . VAL A 1 102 ? 3.768 -4.91 15.141 1 48.78 102 VAL A CA 1
ATOM 755 C C . VAL A 1 102 ? 3.27 -6.035 16.047 1 48.78 102 VAL A C 1
ATOM 757 O O . VAL A 1 102 ? 2.062 -6.25 16.172 1 48.78 102 VAL A O 1
ATOM 760 N N . ARG A 1 103 ? 4.16 -6.938 16.156 1 46.16 103 ARG A N 1
ATOM 761 C CA . ARG A 1 103 ? 3.855 -7.957 17.156 1 46.16 103 ARG A CA 1
ATOM 762 C C . ARG A 1 103 ? 4.32 -7.52 18.531 1 46.16 103 ARG A C 1
ATOM 764 O O . ARG A 1 103 ? 5.492 -7.18 18.719 1 46.16 103 ARG A O 1
ATOM 771 N N . LYS A 1 104 ? 3.33 -7.777 19.359 1 49.47 104 LYS A N 1
ATOM 772 C CA . LYS A 1 104 ? 3.605 -7.539 20.766 1 49.47 104 LYS A CA 1
ATOM 773 C C . LYS A 1 104 ? 4.617 -6.41 20.953 1 49.47 104 LYS A C 1
ATOM 775 O O . LYS A 1 104 ? 5.23 -5.957 19.984 1 49.47 104 LYS A O 1
ATOM 780 N N . LEU A 1 105 ? 4.832 -5.797 22.094 1 48.69 105 LEU A N 1
ATOM 781 C CA . LEU A 1 105 ? 5.695 -4.734 22.594 1 48.69 105 LEU A CA 1
ATOM 782 C C . LEU A 1 105 ? 7.051 -4.75 21.891 1 48.69 105 LEU A C 1
ATOM 784 O O . LEU A 1 105 ? 7.867 -3.85 22.078 1 48.69 105 LEU A O 1
ATOM 788 N N . VAL A 1 106 ? 7.242 -5.816 21.125 1 49.75 106 VAL A N 1
ATOM 789 C CA . VAL A 1 106 ? 8.523 -5.809 20.438 1 49.75 106 VAL A CA 1
ATOM 790 C C . VAL A 1 106 ? 8.312 -5.461 18.953 1 49.75 106 VAL A C 1
ATOM 792 O O . VAL A 1 106 ? 7.465 -6.051 18.297 1 49.75 106 VAL A O 1
ATOM 795 N N . VAL A 1 107 ? 8.867 -4.402 18.625 1 53.97 107 VAL A N 1
ATOM 796 C CA . VAL A 1 107 ? 8.883 -3.928 17.234 1 53.97 107 VAL A CA 1
ATOM 797 C C . VAL A 1 107 ? 9.562 -4.965 16.344 1 53.97 107 VAL A C 1
ATOM 799 O O . VAL A 1 107 ? 10.758 -5.211 16.469 1 53.97 107 VAL A O 1
ATOM 802 N N . VAL A 1 108 ? 8.828 -5.965 15.93 1 55.44 108 VAL A N 1
ATOM 803 C CA . VAL A 1 108 ? 9.445 -6.859 14.953 1 55.44 108 VAL A CA 1
ATOM 804 C C . VAL A 1 108 ? 9.062 -6.426 13.539 1 55.44 108 VAL A C 1
ATOM 806 O O . VAL A 1 108 ? 7.875 -6.312 13.219 1 55.44 108 VAL A O 1
ATOM 809 N N . ALA A 1 109 ? 10.141 -5.984 12.883 1 57.78 109 ALA A N 1
ATOM 810 C CA . ALA A 1 109 ? 9.953 -5.547 11.5 1 57.78 109 ALA A CA 1
ATOM 811 C C . ALA A 1 109 ? 10.094 -6.719 10.531 1 57.78 109 ALA A C 1
ATOM 813 O O . ALA A 1 109 ? 11.148 -7.348 10.453 1 57.78 109 ALA A O 1
ATOM 814 N N . GLU A 1 110 ? 9.023 -7.348 10.109 1 63.06 110 GLU A N 1
ATOM 815 C CA . GLU A 1 110 ? 9.125 -8.352 9.062 1 63.06 110 GLU A CA 1
ATOM 816 C C . GLU A 1 110 ? 8.664 -7.801 7.715 1 63.06 110 GLU A C 1
ATOM 818 O O . GLU A 1 110 ? 7.586 -7.207 7.621 1 63.06 110 GLU A O 1
ATOM 823 N N . GLU A 1 111 ? 9.641 -7.918 6.816 1 65.19 111 GLU A N 1
ATOM 824 C CA . GLU A 1 111 ? 9.312 -7.512 5.453 1 65.19 111 GLU A CA 1
ATOM 825 C C . GLU A 1 111 ? 8.32 -8.477 4.812 1 65.19 111 GLU A C 1
ATOM 827 O O . GLU A 1 111 ? 8.406 -9.688 5.004 1 65.19 111 GLU A O 1
ATOM 832 N N . THR A 1 112 ? 7.32 -7.867 4.262 1 69.94 112 THR A N 1
ATOM 833 C CA . THR A 1 112 ? 6.402 -8.695 3.488 1 69.94 112 THR A CA 1
ATOM 834 C C . THR A 1 112 ? 6.145 -8.078 2.115 1 69.94 112 THR A C 1
ATOM 836 O O . THR A 1 112 ? 6.367 -6.883 1.914 1 69.94 112 THR A O 1
ATOM 839 N N . PHE A 1 113 ? 6.098 -8.914 1.068 1 76.31 113 PHE A N 1
ATOM 840 C CA . PHE A 1 113 ? 5.465 -8.547 -0.192 1 76.31 113 PHE A CA 1
ATOM 841 C C . PHE A 1 113 ? 4.035 -9.062 -0.251 1 76.31 113 PHE A C 1
ATOM 843 O O . PHE A 1 113 ? 3.809 -10.273 -0.292 1 76.31 113 PHE A O 1
ATOM 850 N N . ALA A 1 114 ? 3.191 -8.094 -0.212 1 81.75 114 ALA A N 1
ATOM 851 C CA . ALA A 1 114 ? 1.786 -8.492 -0.231 1 81.75 114 ALA A CA 1
ATOM 852 C C . ALA A 1 114 ? 1.057 -7.875 -1.42 1 81.75 114 ALA A C 1
ATOM 854 O O . ALA A 1 114 ? 1.395 -6.773 -1.861 1 81.75 114 ALA A O 1
ATOM 855 N N . VAL A 1 115 ? 0.19 -8.672 -1.99 1 88.75 115 VAL A N 1
ATOM 856 C CA . VAL A 1 115 ? -0.703 -8.195 -3.039 1 88.75 115 VAL A CA 1
ATOM 857 C C . VAL A 1 115 ? -2.137 -8.148 -2.516 1 88.75 115 VAL A C 1
ATOM 859 O O . VAL A 1 115 ? -2.619 -9.117 -1.924 1 88.75 115 VAL A O 1
ATOM 862 N N . GLN A 1 116 ? -2.697 -7.02 -2.67 1 91.31 116 GLN A N 1
ATOM 863 C CA . GLN A 1 116 ? -4.125 -6.902 -2.389 1 91.31 116 GLN A CA 1
ATOM 864 C C . GLN A 1 116 ? -4.957 -7.148 -3.643 1 91.31 116 GLN A C 1
ATOM 866 O O . GLN A 1 116 ? -4.719 -6.531 -4.684 1 91.31 116 GLN A O 1
ATOM 871 N N . LEU A 1 117 ? -5.91 -8.047 -3.545 1 95.56 117 LEU A N 1
ATOM 872 C CA . LEU A 1 117 ? -6.73 -8.5 -4.664 1 95.56 117 LEU A CA 1
ATOM 873 C C . LEU A 1 117 ? -8.211 -8.273 -4.375 1 95.56 117 LEU A C 1
ATOM 875 O O . LEU A 1 117 ? -8.633 -8.289 -3.217 1 95.56 117 LEU A O 1
ATOM 879 N N . VAL A 1 118 ? -8.953 -8.062 -5.488 1 96.62 118 VAL A N 1
ATOM 880 C CA . VAL A 1 118 ? -10.375 -7.777 -5.301 1 96.62 118 VAL A CA 1
ATOM 881 C C . VAL A 1 118 ? -11.188 -8.43 -6.418 1 96.62 118 VAL A C 1
ATOM 883 O O . VAL A 1 118 ? -10.766 -8.43 -7.578 1 96.62 118 VAL A O 1
ATOM 886 N N . TRP A 1 119 ? -12.312 -9.07 -6.113 1 97.75 119 TRP A N 1
ATOM 887 C CA . TRP A 1 119 ? -13.359 -9.516 -7.02 1 97.75 119 TRP A CA 1
ATOM 888 C C . TRP A 1 119 ? -14.68 -8.812 -6.719 1 97.75 119 TRP A C 1
ATOM 890 O O . TRP A 1 119 ? -15.336 -9.109 -5.719 1 97.75 119 TRP A O 1
ATOM 900 N N . ARG A 1 120 ? -15.086 -7.961 -7.566 1 95.75 120 ARG A N 1
ATOM 901 C CA . ARG A 1 120 ? -16.328 -7.219 -7.352 1 95.75 120 ARG A CA 1
ATOM 902 C C . ARG A 1 120 ? -17.547 -8.125 -7.512 1 95.75 120 ARG A C 1
ATOM 904 O O . ARG A 1 120 ? -17.594 -8.938 -8.438 1 95.75 120 ARG A O 1
ATOM 911 N N . LEU A 1 121 ? -18.422 -7.953 -6.609 1 97.25 121 LEU A N 1
ATOM 912 C CA . LEU A 1 121 ? -19.641 -8.742 -6.664 1 97.25 121 LEU A CA 1
ATOM 913 C C . LEU A 1 121 ? -20.812 -7.914 -7.203 1 97.25 121 LEU A C 1
ATOM 915 O O . LEU A 1 121 ? -20.984 -6.758 -6.82 1 97.25 121 LEU A O 1
ATOM 919 N N . PRO A 1 122 ? -21.562 -8.562 -8.07 1 95 122 PRO A N 1
ATOM 920 C CA . PRO A 1 122 ? -22.734 -7.84 -8.562 1 95 122 PRO A CA 1
ATOM 921 C C . PRO A 1 122 ? -23.812 -7.652 -7.496 1 95 122 PRO A C 1
ATOM 923 O O . PRO A 1 122 ? -23.891 -8.445 -6.551 1 95 122 PRO A O 1
ATOM 926 N N . GLU A 1 123 ? -24.594 -6.629 -7.695 1 90.19 123 GLU A N 1
ATOM 927 C CA . GLU A 1 123 ? -25.594 -6.289 -6.691 1 90.19 123 GLU A CA 1
ATOM 928 C C . GLU A 1 123 ? -26.797 -7.227 -6.773 1 90.19 123 GLU A C 1
ATOM 930 O O . GLU A 1 123 ? -27.328 -7.652 -5.746 1 90.19 123 GLU A O 1
ATOM 935 N N . ASP A 1 124 ? -27.234 -7.559 -7.898 1 91.81 124 ASP A N 1
ATOM 936 C CA . ASP A 1 124 ? -28.547 -8.18 -8.039 1 91.81 124 ASP A CA 1
ATOM 937 C C . ASP A 1 124 ? -28.453 -9.492 -8.82 1 91.81 124 ASP A C 1
ATOM 939 O O . ASP A 1 124 ? -29.328 -9.805 -9.633 1 91.81 124 ASP A O 1
ATOM 943 N N . ASP A 1 125 ? -27.469 -10.289 -8.633 1 95.19 125 ASP A N 1
ATOM 944 C CA . ASP A 1 125 ? -27.312 -11.578 -9.305 1 95.19 125 ASP A CA 1
ATOM 945 C C . ASP A 1 125 ? -26.656 -12.602 -8.383 1 95.19 125 ASP A C 1
ATOM 947 O O . ASP A 1 125 ? -25.438 -12.742 -8.375 1 95.19 125 ASP A O 1
ATOM 951 N N . ALA A 1 126 ? -27.484 -13.352 -7.754 1 93.69 126 ALA A N 1
ATOM 952 C CA . ALA A 1 126 ? -27.031 -14.289 -6.734 1 93.69 126 ALA A CA 1
ATOM 953 C C . ALA A 1 126 ? -26.156 -15.383 -7.352 1 93.69 126 ALA A C 1
ATOM 955 O O . ALA A 1 126 ? -25.188 -15.82 -6.738 1 93.69 126 ALA A O 1
ATOM 956 N N . GLU A 1 127 ? -26.562 -15.797 -8.461 1 94.94 127 GLU A N 1
ATOM 957 C CA . GLU A 1 127 ? -25.797 -16.844 -9.125 1 94.94 127 GLU A CA 1
ATOM 958 C C . GLU A 1 127 ? -24.422 -16.359 -9.539 1 94.94 127 GLU A C 1
ATOM 960 O O . GLU A 1 127 ? -23.422 -17.062 -9.359 1 94.94 127 GLU A O 1
ATOM 965 N N . LEU A 1 128 ? -24.438 -15.219 -10.094 1 95.56 128 LEU A N 1
ATOM 966 C CA . LEU A 1 128 ? -23.172 -14.648 -10.5 1 95.56 128 LEU A CA 1
ATOM 967 C C . LEU A 1 128 ? -22.297 -14.352 -9.289 1 95.56 128 LEU A C 1
ATOM 969 O O . LEU A 1 128 ? -21.062 -14.477 -9.359 1 95.56 128 LEU A O 1
ATOM 973 N N . ARG A 1 129 ? -22.891 -13.977 -8.25 1 96.5 129 ARG A N 1
ATOM 974 C CA . ARG A 1 129 ? -22.156 -13.742 -7.016 1 96.5 129 ARG A CA 1
ATOM 975 C C . ARG A 1 129 ? -21.453 -15.016 -6.551 1 96.5 129 ARG A C 1
ATOM 977 O O . ARG A 1 129 ? -20.266 -14.984 -6.184 1 96.5 129 ARG A O 1
ATOM 984 N N . LYS A 1 130 ? -22.141 -16.062 -6.582 1 96.06 130 LYS A N 1
ATOM 985 C CA . LYS A 1 130 ? -21.578 -17.359 -6.184 1 96.06 130 LYS A CA 1
ATOM 986 C C . LYS A 1 130 ? -20.422 -17.75 -7.094 1 96.06 130 LYS A C 1
ATOM 988 O O . LYS A 1 130 ? -19.391 -18.234 -6.625 1 96.06 130 LYS A O 1
ATOM 993 N N . LYS A 1 131 ? -20.656 -17.562 -8.344 1 96.31 131 LYS A N 1
ATOM 994 C CA . LYS A 1 131 ? -19.609 -17.891 -9.32 1 96.31 131 LYS A CA 1
ATOM 995 C C . LYS A 1 131 ? -18.359 -17.062 -9.086 1 96.31 131 LYS A C 1
ATOM 997 O O . LYS A 1 131 ? -17.234 -17.578 -9.203 1 96.31 131 LYS A O 1
ATOM 1002 N N . MET A 1 132 ? -18.531 -15.828 -8.797 1 96.94 132 MET A N 1
ATOM 1003 C CA . MET A 1 132 ? -17.391 -14.953 -8.547 1 96.94 132 MET A CA 1
ATOM 1004 C C . MET A 1 132 ? -16.625 -15.406 -7.312 1 96.94 132 MET A C 1
ATOM 1006 O O . MET A 1 132 ? -15.398 -15.352 -7.285 1 96.94 132 MET A O 1
ATOM 1010 N N . CYS A 1 133 ? -17.344 -15.805 -6.328 1 97.38 133 CYS A N 1
ATOM 1011 C CA . CYS A 1 133 ? -16.688 -16.328 -5.133 1 97.38 133 CYS A CA 1
ATOM 1012 C C . CYS A 1 133 ? -15.914 -17.594 -5.441 1 97.38 133 CYS A C 1
ATOM 1014 O O . CYS A 1 133 ? -14.781 -17.766 -4.98 1 97.38 133 CYS A O 1
ATOM 1016 N N . ASP A 1 134 ? -16.5 -18.469 -6.234 1 97.94 134 ASP A N 1
ATOM 1017 C CA . ASP A 1 134 ? -15.805 -19.672 -6.68 1 97.94 134 ASP A CA 1
ATOM 1018 C C . ASP A 1 134 ? -14.508 -19.328 -7.395 1 97.94 134 ASP A C 1
ATOM 1020 O O . ASP A 1 134 ? -13.469 -19.953 -7.145 1 97.94 134 ASP A O 1
ATOM 1024 N N . MET A 1 135 ? -14.625 -18.375 -8.258 1 97.88 135 MET A N 1
ATOM 1025 C CA . MET A 1 135 ? -13.469 -17.969 -9.055 1 97.88 135 MET A CA 1
ATOM 1026 C C . MET A 1 135 ? -12.359 -17.406 -8.18 1 97.88 135 MET A C 1
ATOM 1028 O O . MET A 1 135 ? -11.18 -17.656 -8.414 1 97.88 135 MET A O 1
ATOM 1032 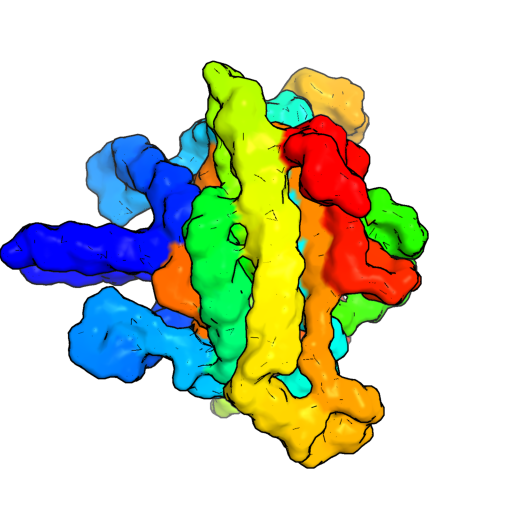N N . ALA A 1 136 ? -12.727 -16.609 -7.195 1 98.31 136 ALA A N 1
ATOM 1033 C CA . ALA A 1 136 ? -11.742 -16.047 -6.27 1 98.31 136 ALA A CA 1
ATOM 1034 C C . ALA A 1 136 ? -10.969 -17.172 -5.562 1 98.31 136 ALA A C 1
ATOM 1036 O O . ALA A 1 136 ? -9.742 -17.172 -5.566 1 98.31 136 ALA A O 1
ATOM 1037 N N . VAL A 1 137 ? -11.688 -18.125 -5.059 1 98.06 137 VAL A N 1
ATOM 1038 C CA . VAL A 1 137 ? -11.078 -19.234 -4.336 1 98.06 137 VAL A CA 1
ATOM 1039 C C . VAL A 1 137 ? -10.195 -20.047 -5.289 1 98.06 137 VAL A C 1
ATOM 1041 O O . VAL A 1 137 ? -9.047 -20.375 -4.961 1 98.06 137 VAL A O 1
ATOM 1044 N N . MET A 1 138 ? -10.695 -20.359 -6.453 1 97.88 138 MET A N 1
ATOM 1045 C CA . MET A 1 138 ? -9.969 -21.172 -7.434 1 97.88 138 MET A CA 1
ATOM 1046 C C . MET A 1 138 ? -8.703 -20.469 -7.895 1 97.88 138 MET A C 1
ATOM 1048 O O . MET A 1 138 ? -7.695 -21.109 -8.18 1 97.88 138 MET A O 1
ATOM 1052 N N . SER A 1 139 ? -8.773 -19.156 -8 1 98.38 139 SER A N 1
ATOM 1053 C CA . SER A 1 139 ? -7.594 -18.406 -8.422 1 98.38 139 SER A CA 1
ATOM 1054 C C . SER A 1 139 ? -6.426 -18.625 -7.465 1 98.38 139 SER A C 1
ATOM 1056 O O . SER A 1 139 ? -5.281 -18.766 -7.895 1 98.38 139 SER A O 1
ATOM 1058 N N . PHE A 1 140 ? -6.703 -18.625 -6.152 1 98.31 140 PHE A N 1
ATOM 1059 C CA . PHE A 1 140 ? -5.641 -18.828 -5.176 1 98.31 140 PHE A CA 1
ATOM 1060 C C . PHE A 1 140 ? -5.031 -20.219 -5.324 1 98.31 140 PHE A C 1
ATOM 1062 O O . PHE A 1 140 ? -3.809 -20.375 -5.277 1 98.31 140 PHE A O 1
ATOM 1069 N N . VAL A 1 141 ? -5.859 -21.219 -5.559 1 97.69 141 VAL A N 1
ATOM 1070 C CA . VAL A 1 141 ? -5.387 -22.578 -5.758 1 97.69 141 VAL A CA 1
ATOM 1071 C C . VAL A 1 141 ? -4.508 -22.656 -7.004 1 97.69 141 VAL A C 1
ATOM 1073 O O . VAL A 1 141 ? -3.441 -23.266 -6.988 1 97.69 141 VAL A O 1
ATOM 1076 N N . LYS A 1 142 ? -4.965 -22 -8.031 1 98.5 142 LYS A N 1
ATOM 1077 C CA . LYS A 1 142 ? -4.227 -22.016 -9.289 1 98.5 142 LYS A CA 1
ATOM 1078 C C . LYS A 1 142 ? -2.895 -21.281 -9.156 1 98.5 142 LYS A C 1
ATOM 1080 O O . LYS A 1 142 ? -1.904 -21.656 -9.781 1 98.5 142 LYS A O 1
ATOM 1085 N N . VAL A 1 143 ? -2.842 -20.219 -8.383 1 98.44 143 VAL A N 1
ATOM 1086 C CA . VAL A 1 143 ? -1.597 -19.5 -8.148 1 98.44 143 VAL A CA 1
ATOM 1087 C C . VAL A 1 143 ? -0.585 -20.406 -7.465 1 98.44 143 VAL A C 1
ATOM 1089 O O . VAL A 1 143 ? 0.582 -20.469 -7.863 1 98.44 143 VAL A O 1
ATOM 1092 N N . VAL A 1 144 ? -1.04 -21.109 -6.473 1 97.88 144 VAL A N 1
ATOM 1093 C CA . VAL A 1 144 ? -0.152 -22.016 -5.754 1 97.88 144 VAL A CA 1
ATOM 1094 C C . VAL A 1 144 ? 0.423 -23.047 -6.719 1 97.88 144 VAL A C 1
ATOM 1096 O O . VAL A 1 144 ? 1.628 -23.312 -6.715 1 97.88 144 VAL A O 1
ATOM 1099 N N . ALA A 1 145 ? -0.43 -23.609 -7.508 1 98.12 145 ALA A N 1
ATOM 1100 C CA . ALA A 1 145 ? 0.004 -24.609 -8.484 1 98.12 145 ALA A CA 1
ATOM 1101 C C . ALA A 1 145 ? 1.001 -24.016 -9.469 1 98.12 145 ALA A C 1
ATOM 1103 O O . ALA A 1 145 ? 2.014 -24.641 -9.797 1 98.12 145 ALA A O 1
ATOM 1104 N N . ALA A 1 146 ? 0.716 -22.828 -9.945 1 98.12 146 ALA A N 1
ATOM 1105 C CA . ALA A 1 146 ? 1.556 -22.188 -10.953 1 98.12 146 ALA A CA 1
ATOM 1106 C C . ALA A 1 146 ? 2.922 -21.812 -10.375 1 98.12 146 ALA A C 1
ATOM 1108 O O . ALA A 1 146 ? 3.943 -21.953 -11.055 1 98.12 146 ALA A O 1
ATOM 1109 N N . VAL A 1 147 ? 2.941 -21.344 -9.172 1 96.94 147 VAL A N 1
ATOM 1110 C CA . VAL A 1 147 ? 4.195 -20.984 -8.508 1 96.94 147 VAL A CA 1
ATOM 1111 C C . VAL A 1 147 ? 5.047 -22.234 -8.328 1 96.94 147 VAL A C 1
ATOM 1113 O O . VAL A 1 147 ? 6.258 -22.219 -8.562 1 96.94 147 VAL A O 1
ATOM 1116 N N . ASN A 1 148 ? 4.461 -23.328 -7.988 1 95.56 148 ASN A N 1
ATOM 1117 C CA . ASN A 1 148 ? 5.172 -24.578 -7.75 1 95.56 148 ASN A CA 1
ATOM 1118 C C . ASN A 1 148 ? 5.723 -25.172 -9.047 1 95.56 148 ASN A C 1
ATOM 1120 O O . ASN A 1 148 ? 6.758 -25.828 -9.039 1 95.56 148 ASN A O 1
ATOM 1124 N N . LYS A 1 149 ? 5.129 -24.859 -10.109 1 95.94 149 LYS A N 1
ATOM 1125 C CA . LYS A 1 149 ? 5.496 -25.484 -11.375 1 95.94 149 LYS A CA 1
ATOM 1126 C C . LYS A 1 149 ? 6.367 -24.547 -12.211 1 95.94 149 LYS A C 1
ATOM 1128 O O . LYS A 1 149 ? 6.879 -24.938 -13.258 1 95.94 149 LYS A O 1
ATOM 1133 N N . SER A 1 150 ? 6.473 -23.359 -11.766 1 95.94 150 SER A N 1
ATOM 1134 C CA . SER A 1 150 ? 7.184 -22.359 -12.562 1 95.94 150 SER A CA 1
ATOM 1135 C C . SER A 1 150 ? 8.656 -22.719 -12.703 1 95.94 150 SER A C 1
ATOM 1137 O O . SER A 1 150 ? 9.383 -22.766 -11.703 1 95.94 150 SER A O 1
ATOM 1139 N N . PRO A 1 151 ? 9.18 -22.859 -13.93 1 93.88 151 PRO A N 1
ATOM 1140 C CA . PRO A 1 151 ? 10.602 -23.141 -14.117 1 93.88 151 PRO A CA 1
ATOM 1141 C C . PRO A 1 151 ? 11.492 -21.984 -13.68 1 93.88 151 PRO A C 1
ATOM 1143 O O . PRO A 1 151 ? 12.594 -22.203 -13.164 1 93.88 151 PRO A O 1
ATOM 1146 N N . VAL A 1 152 ? 10.984 -20.828 -13.906 1 92 152 VAL A N 1
ATOM 1147 C CA . VAL A 1 152 ? 11.758 -19.641 -13.562 1 92 152 VAL A CA 1
ATOM 1148 C C . VAL A 1 152 ? 11.93 -19.562 -12.047 1 92 152 VAL A C 1
ATOM 1150 O O . VAL A 1 152 ? 13.016 -19.25 -11.555 1 92 152 VAL A O 1
ATOM 1153 N N . LEU A 1 153 ? 10.93 -19.875 -11.344 1 94.94 153 LEU A N 1
ATOM 1154 C CA . LEU A 1 153 ? 11 -19.797 -9.891 1 94.94 153 LEU A CA 1
ATOM 1155 C C . LEU A 1 153 ? 11.789 -20.969 -9.312 1 94.94 153 LEU A C 1
ATOM 1157 O O . LEU A 1 153 ? 12.312 -20.891 -8.203 1 94.94 153 LEU A O 1
ATOM 1161 N N . TYR A 1 154 ? 11.867 -22.016 -10.102 1 92.69 154 TYR A N 1
ATOM 1162 C CA . TYR A 1 154 ? 12.664 -23.172 -9.695 1 92.69 154 TYR A CA 1
ATOM 1163 C C . TYR A 1 154 ? 14.133 -22.797 -9.547 1 92.69 154 TYR A C 1
ATOM 1165 O O . TYR A 1 154 ? 14.828 -23.344 -8.68 1 92.69 154 TYR A O 1
ATOM 1173 N N . GLU A 1 155 ? 14.523 -21.875 -10.352 1 92.25 155 GLU A N 1
ATOM 1174 C CA . GLU A 1 155 ? 15.922 -21.453 -10.312 1 92.25 155 GLU A CA 1
ATOM 1175 C C . GLU A 1 155 ? 16.281 -20.844 -8.961 1 92.25 155 GLU A C 1
ATOM 1177 O O . GLU A 1 155 ? 17.422 -20.969 -8.5 1 92.25 155 GLU A O 1
ATOM 1182 N N . TYR A 1 156 ? 15.359 -20.25 -8.344 1 93.44 156 TYR A N 1
ATOM 1183 C CA . TYR A 1 156 ? 15.609 -19.625 -7.043 1 93.44 156 TYR A CA 1
ATOM 1184 C C . TYR A 1 156 ? 15.75 -20.688 -5.957 1 93.44 156 TYR A C 1
ATOM 1186 O O . TYR A 1 156 ? 16.359 -20.438 -4.914 1 93.44 156 TYR A O 1
ATOM 1194 N N . ARG A 1 157 ? 15.203 -21.828 -6.203 1 90.31 157 ARG A N 1
ATOM 1195 C CA . ARG A 1 157 ? 15.328 -22.938 -5.266 1 90.31 157 ARG A CA 1
ATOM 1196 C C . ARG A 1 157 ? 16.781 -23.391 -5.141 1 90.31 157 ARG A C 1
ATOM 1198 O O . ARG A 1 157 ? 17.203 -23.875 -4.086 1 90.31 157 ARG A O 1
ATOM 1205 N N . GLU A 1 158 ? 17.5 -23.203 -6.172 1 90.44 158 GLU A N 1
ATOM 1206 C CA . GLU A 1 158 ? 18.875 -23.672 -6.211 1 90.44 158 GLU A CA 1
ATOM 1207 C C . GLU A 1 158 ? 19.859 -22.516 -6 1 90.44 158 GLU A C 1
ATOM 1209 O O . GLU A 1 158 ? 21.062 -22.703 -6.09 1 90.44 158 GLU A O 1
ATOM 1214 N N . HIS A 1 159 ? 19.328 -21.391 -5.797 1 93.56 159 HIS A N 1
ATOM 1215 C CA . HIS A 1 159 ? 20.188 -20.234 -5.555 1 93.56 159 HIS A CA 1
ATOM 1216 C C . HIS A 1 159 ? 21.062 -20.453 -4.312 1 93.56 159 HIS A C 1
ATOM 1218 O O . HIS A 1 159 ? 20.531 -20.656 -3.217 1 93.56 159 HIS A O 1
ATOM 1224 N N . PRO A 1 160 ? 22.344 -20.391 -4.445 1 93.56 160 PRO A N 1
ATOM 1225 C CA . PRO A 1 160 ? 23.234 -20.75 -3.33 1 93.56 160 PRO A CA 1
ATOM 1226 C C . PRO A 1 160 ? 23 -19.875 -2.098 1 93.56 160 PRO A C 1
ATOM 1228 O O . PRO A 1 160 ? 22.984 -20.391 -0.972 1 93.56 160 PRO A O 1
ATOM 1231 N N . GLY A 1 161 ? 22.844 -18.578 -2.32 1 94.69 161 GLY A N 1
ATOM 1232 C CA . GLY A 1 161 ? 22.609 -17.672 -1.204 1 94.69 161 GLY A CA 1
ATOM 1233 C C . GLY A 1 161 ? 21.328 -17.984 -0.449 1 94.69 161 GLY A C 1
ATOM 1234 O O . GLY A 1 161 ? 21.312 -17.984 0.784 1 94.69 161 GLY A O 1
ATOM 1235 N N . LEU A 1 162 ? 20.297 -18.281 -1.197 1 94.38 162 LEU A N 1
ATOM 1236 C CA . LEU A 1 162 ? 19.016 -18.594 -0.576 1 94.38 162 LEU A CA 1
ATOM 1237 C C . LEU A 1 162 ? 19.094 -19.938 0.15 1 94.38 162 LEU A C 1
ATOM 1239 O O . LEU A 1 162 ? 18.547 -20.078 1.25 1 94.38 162 LEU A O 1
ATOM 1243 N N . ARG A 1 163 ? 19.766 -20.859 -0.411 1 93.06 163 ARG A N 1
ATOM 1244 C CA . ARG A 1 163 ? 19.906 -22.172 0.196 1 93.06 163 ARG A CA 1
ATOM 1245 C C . ARG A 1 163 ? 20.672 -22.109 1.505 1 93.06 163 ARG A C 1
ATOM 1247 O O . ARG A 1 163 ? 20.391 -22.859 2.443 1 93.06 163 ARG A O 1
ATOM 1254 N N . THR A 1 164 ? 21.641 -21.281 1.502 1 94.5 164 THR A N 1
ATOM 1255 C CA . THR A 1 164 ? 22.453 -21.125 2.697 1 94.5 164 THR A CA 1
ATOM 1256 C C . THR A 1 164 ? 21.656 -20.453 3.814 1 94.5 164 THR A C 1
ATOM 1258 O O . THR A 1 164 ? 21.734 -20.859 4.973 1 94.5 164 THR A O 1
ATOM 1261 N N . ARG A 1 165 ? 20.875 -19.516 3.432 1 93.88 165 ARG A N 1
ATOM 1262 C CA . ARG A 1 165 ? 20.141 -18.719 4.406 1 93.88 165 ARG A CA 1
ATOM 1263 C C . ARG A 1 165 ? 18.875 -19.469 4.871 1 93.88 165 ARG A C 1
ATOM 1265 O O . ARG A 1 165 ? 18.469 -19.328 6.027 1 93.88 165 ARG A O 1
ATOM 1272 N N . LEU A 1 166 ? 18.266 -20.188 3.955 1 91.69 166 LEU A N 1
ATOM 1273 C CA . LEU A 1 166 ? 17 -20.859 4.207 1 91.69 166 LEU A CA 1
ATOM 1274 C C . LEU A 1 166 ? 17.078 -22.328 3.777 1 91.69 166 LEU A C 1
ATOM 1276 O O . LEU A 1 166 ? 17.156 -22.625 2.584 1 91.69 166 LEU A O 1
ATOM 1280 N N . GLU A 1 167 ? 16.953 -23.141 4.762 1 89.81 167 GLU A N 1
ATOM 1281 C CA . GLU A 1 167 ? 17.016 -24.562 4.473 1 89.81 167 GLU A CA 1
ATOM 1282 C C . GLU A 1 167 ? 15.844 -25 3.604 1 89.81 167 GLU A C 1
ATOM 1284 O O . GLU A 1 167 ? 14.688 -24.672 3.896 1 89.81 167 GLU A O 1
ATOM 1289 N N . ASN 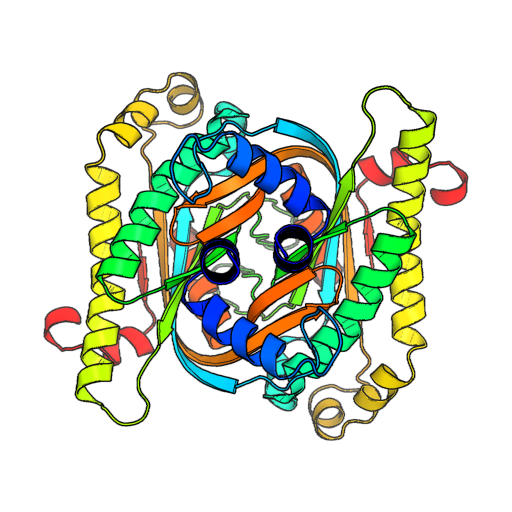A 1 168 ? 16.125 -25.781 2.488 1 89.75 168 ASN A N 1
ATOM 1290 C CA . ASN A 1 168 ? 15.102 -26.281 1.575 1 89.75 168 ASN A CA 1
ATOM 1291 C C . ASN A 1 168 ? 14.211 -25.172 1.048 1 89.75 168 ASN A C 1
ATOM 1293 O O . ASN A 1 168 ? 12.984 -25.266 1.089 1 89.75 168 ASN A O 1
ATOM 1297 N N . TYR A 1 169 ? 14.875 -24.203 0.595 1 92.19 169 TYR A N 1
ATOM 1298 C CA . TYR A 1 169 ? 14.133 -23.016 0.168 1 92.19 169 TYR A CA 1
ATOM 1299 C C . TYR A 1 169 ? 13.289 -23.328 -1.063 1 92.19 169 TYR A C 1
ATOM 1301 O O . TYR A 1 169 ? 13.773 -23.938 -2.02 1 92.19 169 TYR A O 1
ATOM 1309 N N . ARG A 1 170 ? 12.086 -23 -1.042 1 93.25 170 ARG A N 1
ATOM 1310 C CA . ARG A 1 170 ? 11.156 -22.906 -2.162 1 93.25 170 ARG A CA 1
ATOM 1311 C C . ARG A 1 170 ? 10.211 -21.719 -1.984 1 93.25 170 ARG A C 1
ATOM 1313 O O . ARG A 1 170 ? 9.945 -21.297 -0.859 1 93.25 170 ARG A O 1
ATOM 1320 N N . VAL A 1 171 ? 9.727 -21.234 -3.08 1 93.88 171 VAL A N 1
ATOM 1321 C CA . VAL A 1 171 ? 8.789 -20.125 -2.979 1 93.88 171 VAL A CA 1
ATOM 1322 C C . VAL A 1 171 ? 7.48 -20.609 -2.355 1 93.88 171 VAL A C 1
ATOM 1324 O O . VAL A 1 171 ? 6.844 -21.531 -2.871 1 93.88 171 VAL A O 1
ATOM 1327 N N . ARG A 1 172 ? 7.223 -20.094 -1.29 1 93.5 172 ARG A N 1
ATOM 1328 C CA . ARG A 1 172 ? 5.953 -20.344 -0.615 1 93.5 172 ARG A CA 1
ATOM 1329 C C . ARG A 1 172 ? 5.188 -19.047 -0.382 1 93.5 172 ARG A C 1
ATOM 1331 O O . ARG A 1 172 ? 5.789 -18 -0.159 1 93.5 172 ARG A O 1
ATOM 1338 N N . MET A 1 173 ? 3.895 -19.234 -0.396 1 94.94 173 MET A N 1
ATOM 1339 C CA . MET A 1 173 ? 3.047 -18.062 -0.228 1 94.94 173 MET A CA 1
ATOM 1340 C C . MET A 1 173 ? 1.927 -18.328 0.771 1 94.94 173 MET A C 1
ATOM 1342 O O . MET A 1 173 ? 1.56 -19.484 0.998 1 94.94 173 MET A O 1
ATOM 1346 N N . GLY A 1 174 ? 1.455 -17.297 1.418 1 93.56 174 GLY A N 1
ATOM 1347 C CA . GLY A 1 174 ? 0.253 -17.312 2.236 1 93.56 174 GLY A CA 1
ATOM 1348 C C . GLY A 1 174 ? -0.902 -16.547 1.613 1 93.56 174 GLY A C 1
ATOM 1349 O O . GLY A 1 174 ? -0.695 -15.531 0.956 1 93.56 174 GLY A O 1
ATOM 1350 N N . PHE A 1 175 ? -2.111 -17.094 1.866 1 95.69 175 PHE A N 1
ATOM 1351 C CA . PHE A 1 175 ? -3.291 -16.516 1.227 1 95.69 175 PHE A CA 1
ATOM 1352 C C . PHE A 1 175 ? -4.414 -16.312 2.238 1 95.69 175 PHE A C 1
ATOM 1354 O O . PHE A 1 175 ? -4.691 -17.203 3.047 1 95.69 175 PHE A O 1
ATOM 1361 N N . GLY A 1 176 ? -4.984 -15.164 2.238 1 94.19 176 GLY A N 1
ATOM 1362 C CA . GLY A 1 176 ? -6.164 -14.867 3.031 1 94.19 176 GLY A CA 1
ATOM 1363 C C . GLY A 1 176 ? -7.285 -14.242 2.223 1 94.19 176 GLY A C 1
ATOM 1364 O O . GLY A 1 176 ? -7.039 -13.445 1.317 1 94.19 176 GLY A O 1
ATOM 1365 N N . MET A 1 177 ? -8.547 -14.609 2.57 1 96.75 177 MET A N 1
ATOM 1366 C CA . MET A 1 177 ? -9.672 -14.117 1.777 1 96.75 177 MET A CA 1
ATOM 1367 C C . MET A 1 177 ? -10.906 -13.914 2.65 1 96.75 177 MET A C 1
ATOM 1369 O O . MET A 1 177 ? -11.172 -14.719 3.549 1 96.75 177 MET A O 1
ATOM 1373 N N . HIS A 1 178 ? -11.586 -12.867 2.357 1 95.94 178 HIS A N 1
ATOM 1374 C CA . HIS A 1 178 ? -12.852 -12.547 3.01 1 95.94 178 HIS A CA 1
ATOM 1375 C C . HIS A 1 178 ? -13.789 -11.805 2.062 1 95.94 178 HIS A C 1
ATOM 1377 O O . HIS A 1 178 ? -13.352 -11.25 1.055 1 95.94 178 HIS A O 1
ATOM 1383 N N . CYS A 1 179 ? -15.086 -11.953 2.273 1 97.12 179 CYS A N 1
ATOM 1384 C CA . CYS A 1 179 ? -16.047 -11.211 1.461 1 97.12 179 CYS A CA 1
ATOM 1385 C C . CYS A 1 179 ? -16.891 -10.281 2.326 1 97.12 179 CYS A C 1
ATOM 1387 O O . CYS A 1 179 ? -17.219 -10.609 3.469 1 97.12 179 CYS A O 1
ATOM 1389 N N . GLY A 1 180 ? -17.141 -9.125 1.873 1 95.75 180 GLY A N 1
ATOM 1390 C CA . GLY A 1 180 ? -17.953 -8.117 2.543 1 95.75 180 GLY A CA 1
ATOM 1391 C C . GLY A 1 180 ? -17.969 -6.785 1.824 1 95.75 180 GLY A C 1
ATOM 1392 O O . GLY A 1 180 ? -17.547 -6.691 0.669 1 95.75 180 GLY A O 1
ATOM 1393 N N . TRP A 1 181 ? -18.516 -5.75 2.455 1 94.88 181 TRP A N 1
ATOM 1394 C CA . TRP A 1 181 ? -18.609 -4.418 1.863 1 94.88 181 TRP A CA 1
ATOM 1395 C C . TRP A 1 181 ? -17.328 -3.629 2.068 1 94.88 181 TRP A C 1
ATOM 1397 O O . TRP A 1 181 ? -16.547 -3.926 2.977 1 94.88 181 TRP A O 1
ATOM 1407 N N . ALA A 1 182 ? -17.078 -2.684 1.234 1 93.62 182 ALA A N 1
ATOM 1408 C CA . ALA A 1 182 ? -16.031 -1.688 1.395 1 93.62 182 ALA A CA 1
ATOM 1409 C C . ALA A 1 182 ? -16.406 -0.367 0.735 1 93.62 182 ALA A C 1
ATOM 1411 O O . ALA A 1 182 ? -17.281 -0.335 -0.142 1 93.62 182 ALA A O 1
ATOM 1412 N N . ILE A 1 183 ? -15.867 0.667 1.229 1 93.19 183 ILE A N 1
ATOM 1413 C CA . ILE A 1 183 ? -15.977 1.965 0.574 1 93.19 183 ILE A CA 1
ATOM 1414 C C . ILE A 1 183 ? -14.789 2.17 -0.364 1 93.19 183 ILE A C 1
ATOM 1416 O O . ILE A 1 183 ? -13.648 2.324 0.089 1 93.19 183 ILE A O 1
ATOM 1420 N N . GLU A 1 184 ? -15.062 2.131 -1.652 1 93.62 184 GLU A N 1
ATOM 1421 C CA . GLU A 1 184 ? -13.992 2.355 -2.621 1 93.62 184 GLU A CA 1
ATOM 1422 C C . GLU A 1 184 ? -13.891 3.832 -2.996 1 93.62 184 GLU A C 1
ATOM 1424 O O . GLU A 1 184 ? -14.906 4.531 -3.068 1 93.62 184 GLU A O 1
ATOM 1429 N N . GLY A 1 185 ? -12.664 4.293 -3.238 1 91.88 185 GLY A N 1
ATOM 1430 C CA . GLY A 1 185 ? -12.414 5.676 -3.621 1 91.88 185 GLY A CA 1
ATOM 1431 C C . GLY A 1 185 ? -10.938 6.012 -3.736 1 91.88 185 GLY A C 1
ATOM 1432 O O . GLY A 1 185 ? -10.086 5.148 -3.52 1 91.88 185 GLY A O 1
ATOM 1433 N N . ALA A 1 186 ? -10.727 7.215 -4.199 1 91 186 ALA A N 1
ATOM 1434 C CA . ALA A 1 186 ? -9.367 7.734 -4.266 1 91 186 ALA A CA 1
ATOM 1435 C C . ALA A 1 186 ? -8.922 8.289 -2.914 1 91 186 ALA A C 1
ATOM 1437 O O . ALA A 1 186 ? -9.672 9.023 -2.26 1 91 186 ALA A O 1
ATOM 1438 N N . ILE A 1 187 ? -7.77 7.879 -2.492 1 91.81 187 ILE A N 1
ATOM 1439 C CA . ILE A 1 187 ? -7.215 8.414 -1.253 1 91.81 187 ILE A CA 1
ATOM 1440 C C . ILE A 1 187 ? -5.902 9.133 -1.544 1 91.81 187 ILE A C 1
ATOM 1442 O O . ILE A 1 187 ? -5.078 8.648 -2.326 1 91.81 187 ILE A O 1
ATOM 1446 N N . GLY A 1 188 ? -5.785 10.32 -0.935 1 92.25 188 GLY A N 1
ATOM 1447 C CA . GLY A 1 188 ? -4.566 11.094 -1.101 1 92.25 188 GLY A CA 1
ATOM 1448 C C . GLY A 1 188 ? -4.828 12.562 -1.402 1 92.25 188 GLY A C 1
ATOM 1449 O O . GLY A 1 188 ? -5.707 13.172 -0.799 1 92.25 188 GLY A O 1
ATOM 1450 N N . SER A 1 189 ? -3.941 13.094 -2.172 1 92.19 189 SER A N 1
ATOM 1451 C CA . SER A 1 189 ? -3.975 14.508 -2.537 1 92.19 189 SER A CA 1
ATOM 1452 C C . SER A 1 189 ? -3.389 14.734 -3.928 1 92.19 189 SER A C 1
ATOM 1454 O O . SER A 1 189 ? -3.25 13.789 -4.707 1 92.19 189 SER A O 1
ATOM 1456 N N . GLU A 1 190 ? -3.152 15.977 -4.297 1 88.56 190 GLU A N 1
ATOM 1457 C CA . GLU A 1 190 ? -2.582 16.344 -5.59 1 88.56 190 GLU A CA 1
ATOM 1458 C C . GLU A 1 190 ? -1.144 15.852 -5.719 1 88.56 190 GLU A C 1
ATOM 1460 O O . GLU A 1 190 ? -0.585 15.828 -6.816 1 88.56 190 GLU A O 1
ATOM 1465 N N . PHE A 1 191 ? -0.558 15.414 -4.641 1 90.12 191 PHE A N 1
ATOM 1466 C CA . PHE A 1 191 ? 0.834 14.984 -4.652 1 90.12 191 PHE A CA 1
ATOM 1467 C C . PHE A 1 191 ? 0.932 13.484 -4.918 1 90.12 191 PHE A C 1
ATOM 1469 O O . PHE A 1 191 ? 1.95 13 -5.422 1 90.12 191 PHE A O 1
ATOM 1476 N N . LYS A 1 192 ? -0.086 12.781 -4.57 1 91.81 192 LYS A N 1
ATOM 1477 C CA . LYS A 1 192 ? -0.126 11.328 -4.66 1 91.81 192 LYS A CA 1
ATOM 1478 C C . LYS A 1 192 ? -1.52 10.797 -4.34 1 91.81 192 LYS A C 1
ATOM 1480 O O . LYS A 1 192 ? -2.088 11.109 -3.293 1 91.81 192 LYS A O 1
ATOM 1485 N N . ILE A 1 193 ? -1.984 9.992 -5.27 1 90.56 193 ILE A N 1
ATOM 1486 C CA . ILE A 1 193 ? -3.305 9.406 -5.062 1 90.56 193 ILE A CA 1
ATOM 1487 C C . ILE A 1 193 ? -3.236 7.895 -5.277 1 90.56 193 ILE A C 1
ATOM 1489 O O . ILE A 1 193 ? -2.439 7.41 -6.086 1 90.56 193 ILE A O 1
ATOM 1493 N N . ASP A 1 194 ? -4.008 7.16 -4.512 1 91.12 194 ASP A N 1
ATOM 1494 C CA . ASP A 1 194 ? -4.184 5.719 -4.672 1 91.12 194 ASP A CA 1
ATOM 1495 C C . ASP A 1 194 ? -5.664 5.344 -4.664 1 91.12 194 ASP A C 1
ATOM 1497 O O . ASP A 1 194 ? -6.484 6.039 -4.059 1 91.12 194 ASP A O 1
ATOM 1501 N N . ALA A 1 195 ? -5.984 4.32 -5.418 1 91.06 195 ALA A N 1
ATOM 1502 C CA . ALA A 1 195 ? -7.297 3.699 -5.262 1 91.06 195 ALA A CA 1
ATOM 1503 C C . ALA A 1 195 ? -7.316 2.756 -4.062 1 91.06 195 ALA A C 1
ATOM 1505 O O . ALA A 1 195 ? -6.398 1.954 -3.881 1 91.06 195 ALA A O 1
ATOM 1506 N N . SER A 1 196 ? -8.328 2.922 -3.244 1 90.88 196 SER A N 1
ATOM 1507 C CA . SER A 1 196 ? -8.32 2.137 -2.014 1 90.88 196 SER A CA 1
ATOM 1508 C C . SER A 1 196 ? -9.727 1.638 -1.674 1 90.88 196 SER A C 1
ATOM 1510 O O . SER A 1 196 ? -10.719 2.16 -2.186 1 90.88 196 SER A O 1
ATOM 1512 N N . TYR A 1 197 ? -9.742 0.618 -0.92 1 91.38 197 TYR A N 1
ATOM 1513 C CA . TYR A 1 197 ? -10.93 0.044 -0.298 1 91.38 197 TYR A CA 1
ATOM 1514 C C . TYR A 1 197 ? -10.852 0.135 1.221 1 91.38 197 TYR A C 1
ATOM 1516 O O . TYR A 1 197 ? -10.039 -0.547 1.847 1 91.38 197 TYR A O 1
ATOM 1524 N N . LEU A 1 198 ? -11.703 0.983 1.766 1 90.38 198 LEU A N 1
ATOM 1525 C CA . LEU A 1 198 ? -11.711 1.13 3.217 1 90.38 198 LEU A CA 1
ATOM 1526 C C . LEU A 1 198 ? -12.844 0.324 3.84 1 90.38 198 LEU A C 1
ATOM 1528 O O . LEU A 1 198 ? -14.008 0.478 3.451 1 90.38 198 LEU A O 1
ATOM 1532 N N . SER A 1 199 ? -12.453 -0.585 4.695 1 89.31 199 SER A N 1
ATOM 1533 C CA . SER A 1 199 ? -13.453 -1.455 5.312 1 89.31 199 SER A CA 1
ATOM 1534 C C . SER A 1 199 ? -12.812 -2.395 6.328 1 89.31 199 SER A C 1
ATOM 1536 O O . SER A 1 199 ? -11.703 -2.895 6.109 1 89.31 199 SER A O 1
ATOM 1538 N N . PRO A 1 200 ? -13.555 -2.666 7.391 1 84.75 200 PRO A N 1
ATOM 1539 C CA . PRO A 1 200 ? -13.062 -3.725 8.273 1 84.75 200 PRO A CA 1
ATOM 1540 C C . PRO A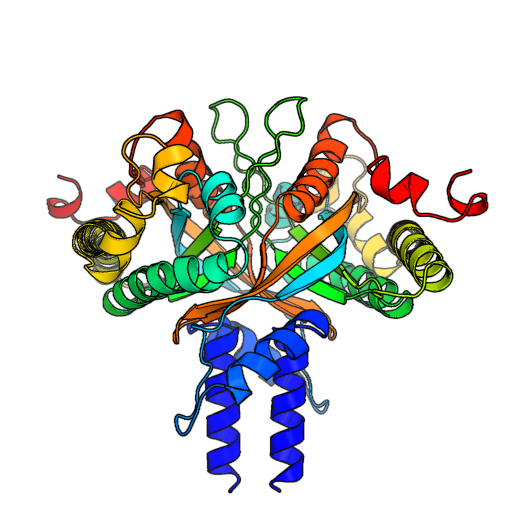 1 200 ? -12.961 -5.078 7.574 1 84.75 200 PRO A C 1
ATOM 1542 O O . PRO A 1 200 ? -12.172 -5.934 7.984 1 84.75 200 PRO A O 1
ATOM 1545 N N . ASN A 1 201 ? -13.695 -5.27 6.512 1 90.06 201 ASN A N 1
ATOM 1546 C CA . ASN A 1 201 ? -13.672 -6.531 5.785 1 90.06 201 ASN A CA 1
ATOM 1547 C C . ASN A 1 201 ? -12.367 -6.715 5.012 1 90.06 201 ASN A C 1
ATOM 1549 O O . ASN A 1 201 ? -11.859 -7.828 4.902 1 90.06 201 ASN A O 1
ATOM 1553 N N . VAL A 1 202 ? -11.875 -5.625 4.48 1 89.81 202 VAL A N 1
ATOM 1554 C CA . VAL A 1 202 ? -10.594 -5.684 3.789 1 89.81 202 VAL A CA 1
ATOM 1555 C C . VAL A 1 202 ? -9.484 -6.055 4.777 1 89.81 202 VAL A C 1
ATOM 1557 O O . VAL A 1 202 ? -8.648 -6.906 4.484 1 89.81 202 VAL A O 1
ATOM 1560 N N . ASN A 1 203 ? -9.539 -5.461 5.891 1 84.25 203 ASN A N 1
ATOM 1561 C CA . ASN A 1 203 ? -8.547 -5.727 6.93 1 84.25 203 ASN A CA 1
ATOM 1562 C C . ASN A 1 203 ? -8.609 -7.176 7.402 1 84.25 203 ASN A C 1
ATOM 1564 O O . ASN A 1 203 ? -7.582 -7.766 7.742 1 84.25 203 ASN A O 1
ATOM 1568 N N . LEU A 1 204 ? -9.805 -7.621 7.473 1 87.62 204 LEU A N 1
ATOM 1569 C CA . LEU A 1 204 ? -9.953 -9.008 7.898 1 87.62 204 LEU A CA 1
ATOM 1570 C C . LEU A 1 204 ? -9.289 -9.961 6.91 1 87.62 204 LEU A C 1
ATOM 1572 O O . LEU A 1 204 ? -8.656 -10.938 7.312 1 87.62 204 LEU A O 1
ATOM 1576 N N . ALA A 1 205 ? -9.422 -9.703 5.641 1 90.75 205 ALA A N 1
ATOM 1577 C CA . ALA A 1 205 ? -8.758 -10.523 4.633 1 90.75 205 ALA A CA 1
ATOM 1578 C C . ALA A 1 205 ? -7.242 -10.508 4.824 1 90.75 205 ALA A C 1
ATOM 1580 O O . ALA A 1 205 ? -6.586 -11.547 4.738 1 90.75 205 ALA A O 1
ATOM 1581 N N . GLY A 1 206 ? -6.695 -9.305 5.051 1 86.75 206 GLY A N 1
ATOM 1582 C CA . GLY A 1 206 ? -5.27 -9.188 5.328 1 86.75 206 GLY A CA 1
ATOM 1583 C C . GLY A 1 206 ? -4.844 -9.914 6.586 1 86.75 206 GLY A C 1
ATOM 1584 O O . GLY A 1 206 ? -3.789 -10.555 6.613 1 86.75 206 GLY A O 1
ATOM 1585 N N . SER A 1 207 ? -5.676 -9.844 7.582 1 84.31 207 SER A N 1
ATOM 1586 C CA . SER A 1 207 ? -5.379 -10.523 8.836 1 84.31 207 SER A CA 1
ATOM 1587 C C . SER A 1 207 ? -5.395 -12.039 8.664 1 84.31 207 SER A C 1
ATOM 1589 O O . SER A 1 207 ? -4.621 -12.75 9.305 1 84.31 207 SER A O 1
ATOM 1591 N N . LEU A 1 208 ? -6.301 -12.484 7.922 1 88.81 208 LEU A N 1
ATOM 1592 C CA . LEU A 1 208 ? -6.348 -13.914 7.637 1 88.81 208 LEU A CA 1
ATOM 1593 C C . LEU A 1 208 ? -5.082 -14.367 6.914 1 88.81 208 LEU A C 1
ATOM 1595 O O . LEU A 1 208 ? -4.535 -15.43 7.223 1 88.81 208 LEU A O 1
ATOM 1599 N N . GLU A 1 209 ? -4.633 -13.547 5.961 1 89.88 209 GLU A N 1
ATOM 1600 C CA . GLU A 1 209 ? -3.379 -13.859 5.281 1 89.88 209 GLU A CA 1
ATOM 1601 C C . GLU A 1 209 ? -2.215 -13.906 6.266 1 89.88 209 GLU A C 1
ATOM 1603 O O . GLU A 1 209 ? -1.414 -14.844 6.242 1 89.88 209 GLU A O 1
ATOM 1608 N N . ALA A 1 210 ? -2.135 -12.898 7.094 1 83.56 210 ALA A N 1
ATOM 1609 C CA . ALA A 1 210 ? -1.062 -12.844 8.086 1 83.56 210 ALA A CA 1
ATOM 1610 C C . ALA A 1 210 ? -1.114 -14.047 9.016 1 83.56 210 ALA A C 1
ATOM 1612 O O . ALA A 1 210 ? -0.074 -14.578 9.414 1 83.56 210 ALA A O 1
ATOM 1613 N N . ALA A 1 211 ? -2.279 -14.492 9.359 1 85.31 211 ALA A N 1
ATOM 1614 C CA . ALA A 1 211 ? -2.486 -15.594 10.289 1 85.31 211 ALA A CA 1
ATOM 1615 C C . ALA A 1 211 ? -2.006 -16.922 9.688 1 85.31 211 ALA A C 1
ATOM 1617 O O . ALA A 1 211 ? -1.729 -17.875 10.414 1 85.31 211 ALA A O 1
ATOM 1618 N N . THR A 1 212 ? -1.978 -17 8.383 1 90 212 THR A N 1
ATOM 1619 C CA . THR A 1 212 ? -1.507 -18.234 7.762 1 90 212 THR A CA 1
ATOM 1620 C C . THR A 1 212 ? -0.106 -18.578 8.25 1 90 212 THR A C 1
ATOM 1622 O O . THR A 1 212 ? 0.231 -19.766 8.391 1 90 212 THR A O 1
ATOM 1625 N N . LYS A 1 213 ? 0.703 -17.562 8.484 1 84.19 213 LYS A N 1
ATOM 1626 C CA . LYS A 1 213 ? 2.055 -17.781 9 1 84.19 213 LYS A CA 1
ATOM 1627 C C . LYS A 1 213 ? 2.023 -18.391 10.398 1 84.19 213 LYS A C 1
ATOM 1629 O O . LYS A 1 213 ? 2.793 -19.297 10.695 1 84.19 213 LYS A O 1
ATOM 1634 N N . GLU A 1 214 ? 1.167 -17.922 11.18 1 81.88 214 GLU A N 1
ATOM 1635 C CA . GLU A 1 214 ? 1.057 -18.375 12.562 1 81.88 214 GLU A CA 1
ATOM 1636 C C . GLU A 1 214 ? 0.538 -19.812 12.641 1 81.88 214 GLU A C 1
ATOM 1638 O O . GLU A 1 214 ? 0.983 -20.594 13.484 1 81.88 214 GLU A O 1
ATOM 1643 N N . TYR A 1 215 ? -0.37 -20.125 11.812 1 87.88 215 TYR A N 1
ATOM 1644 C CA . TYR A 1 215 ? -1.001 -21.438 11.859 1 87.88 215 TYR A CA 1
ATOM 1645 C C . TYR A 1 215 ? -0.24 -22.438 11.008 1 87.88 215 TYR A C 1
ATOM 1647 O O . TYR A 1 215 ? -0.528 -23.641 11.039 1 87.88 215 TYR A O 1
ATOM 1655 N N . GLY A 1 216 ? 0.667 -21.938 10.242 1 89.88 216 GLY A N 1
ATOM 1656 C CA . GLY A 1 216 ? 1.462 -22.812 9.391 1 89.88 216 GLY A CA 1
ATOM 1657 C C . GLY A 1 216 ? 0.666 -23.422 8.258 1 89.88 216 GLY A C 1
ATOM 1658 O O . GLY A 1 216 ? 0.846 -24.594 7.926 1 89.88 216 GLY A O 1
ATOM 1659 N N . VAL A 1 217 ? -0.312 -22.656 7.738 1 94.19 217 VAL A N 1
ATOM 1660 C CA . VAL A 1 217 ? -1.12 -23.141 6.621 1 94.19 217 VAL A CA 1
ATOM 1661 C C . VAL A 1 217 ? -0.935 -22.219 5.414 1 94.19 217 VAL A C 1
ATOM 1663 O O . VAL A 1 217 ? -0.398 -21.109 5.543 1 94.19 217 VAL A O 1
ATOM 1666 N N . CYS A 1 218 ? -1.378 -22.734 4.262 1 96.12 218 CYS A N 1
ATOM 1667 C CA . CYS A 1 218 ? -1.171 -22.016 3.002 1 96.12 218 CYS A CA 1
ATOM 1668 C C . CYS A 1 218 ? -2.268 -20.984 2.77 1 96.12 218 CYS A C 1
ATOM 1670 O O . CYS A 1 218 ? -2.012 -19.922 2.219 1 96.12 218 CYS A O 1
ATOM 1672 N N . MET A 1 219 ? -3.471 -21.359 3.221 1 97.06 219 MET A N 1
ATOM 1673 C CA . MET A 1 219 ? -4.609 -20.5 2.93 1 97.06 219 MET A CA 1
ATOM 1674 C C . MET A 1 219 ? -5.594 -20.484 4.094 1 97.06 219 MET A C 1
ATOM 1676 O O . MET A 1 219 ? -5.809 -21.5 4.742 1 97.06 219 MET A O 1
ATOM 1680 N N . LEU A 1 220 ? -6.16 -19.312 4.352 1 94.81 220 LEU A N 1
ATOM 1681 C CA . LEU A 1 220 ? -7.254 -19.156 5.301 1 94.81 220 LEU A CA 1
ATOM 1682 C C . LEU A 1 220 ? -8.398 -18.359 4.676 1 94.81 220 LEU A C 1
ATOM 1684 O O . LEU A 1 220 ? -8.188 -17.234 4.195 1 94.81 220 LEU A O 1
ATOM 1688 N N . PHE A 1 221 ? -9.594 -18.953 4.629 1 96.44 221 PHE A N 1
ATOM 1689 C CA . PHE A 1 221 ? -10.797 -18.312 4.133 1 96.44 221 PHE A CA 1
ATOM 1690 C C . PHE A 1 221 ? -11.812 -18.125 5.258 1 96.44 221 PHE A C 1
ATOM 1692 O O . PHE A 1 221 ? -11.969 -18.984 6.113 1 96.44 221 PHE A O 1
ATOM 1699 N N . SER A 1 222 ? -12.391 -16.969 5.25 1 95.5 222 SER A N 1
ATOM 1700 C CA . SER A 1 222 ? -13.438 -16.766 6.238 1 95.5 222 SER A CA 1
ATOM 1701 C C . SER A 1 222 ? -14.664 -17.625 5.941 1 95.5 222 SER A C 1
ATOM 1703 O O . SER A 1 222 ? -14.867 -18.047 4.797 1 95.5 222 SER A O 1
ATOM 1705 N N . GLY A 1 223 ? -15.469 -17.844 6.98 1 95.19 223 GLY A N 1
ATOM 1706 C CA . GLY A 1 223 ? -16.734 -18.531 6.777 1 95.19 223 GLY A CA 1
ATOM 1707 C C . GLY A 1 223 ? -17.625 -17.828 5.762 1 95.19 223 GLY A C 1
ATOM 1708 O O . GLY A 1 223 ? -18.312 -18.484 4.977 1 95.19 223 GLY A O 1
ATOM 1709 N N . ALA A 1 224 ? -17.609 -16.547 5.711 1 95.19 224 ALA A N 1
ATOM 1710 C CA . ALA A 1 224 ? -18.406 -15.766 4.781 1 95.19 224 ALA A CA 1
ATOM 1711 C C . ALA A 1 224 ? -18.094 -16.125 3.332 1 95.19 224 ALA A C 1
ATOM 1713 O O . ALA A 1 224 ? -18.984 -16.234 2.498 1 95.19 224 ALA A O 1
ATOM 1714 N N . VAL A 1 225 ? -16.812 -16.328 3.021 1 96.25 225 VAL A N 1
ATOM 1715 C CA . VAL A 1 225 ? -16.422 -16.688 1.668 1 96.25 225 VAL A CA 1
ATOM 1716 C C . VAL A 1 225 ? -16.891 -18.109 1.353 1 96.25 225 VAL A C 1
ATOM 1718 O O . VAL A 1 225 ? -17.484 -18.359 0.297 1 96.25 225 VAL A O 1
ATOM 1721 N N . VAL A 1 226 ? -16.656 -19 2.26 1 94.88 226 VAL A N 1
ATOM 1722 C CA . VAL A 1 226 ? -16.984 -20.406 2.051 1 94.88 226 VAL A CA 1
ATOM 1723 C C . VAL A 1 226 ? -18.484 -20.562 1.845 1 94.88 226 VAL A C 1
ATOM 1725 O O . VAL A 1 226 ? -18.922 -21.281 0.946 1 94.88 226 VAL A O 1
ATOM 1728 N N . GLU A 1 227 ? -19.234 -19.828 2.635 1 94.56 227 GLU A N 1
ATOM 1729 C CA . GLU A 1 227 ? -20.688 -19.938 2.559 1 94.56 227 GLU A CA 1
ATOM 1730 C C . GLU A 1 227 ? -21.219 -19.297 1.276 1 94.56 227 GLU A C 1
ATOM 1732 O O . GLU A 1 227 ? -22.328 -19.609 0.836 1 94.56 227 GLU A O 1
ATOM 1737 N N . SER A 1 228 ? -20.438 -18.438 0.676 1 94.06 228 SER A N 1
ATOM 1738 C CA . SER A 1 228 ? -20.859 -17.719 -0.524 1 94.06 228 SER A CA 1
ATOM 1739 C C . SER A 1 228 ? -20.484 -18.5 -1.786 1 94.06 228 SER A C 1
ATOM 1741 O O . SER A 1 228 ? -20.859 -18.109 -2.893 1 94.06 228 SER A O 1
ATOM 1743 N N . CYS A 1 229 ? -19.75 -19.547 -1.648 1 93.94 229 CYS A N 1
ATOM 1744 C CA . CYS A 1 229 ? -19.344 -20.375 -2.779 1 93.94 229 CYS A CA 1
ATOM 1745 C C . CYS A 1 229 ? -20.359 -21.484 -3.049 1 93.94 229 CYS A C 1
ATOM 1747 O O . CYS A 1 229 ? -21.219 -21.75 -2.213 1 93.94 229 CYS A O 1
ATOM 1749 N N . ASN A 1 230 ? -20.219 -22.047 -4.215 1 88.75 230 ASN A N 1
ATOM 1750 C CA . ASN A 1 230 ? -21.016 -23.234 -4.52 1 88.75 230 ASN A CA 1
ATOM 1751 C C . ASN A 1 230 ? -20.562 -24.438 -3.688 1 88.75 230 ASN A C 1
ATOM 1753 O O . ASN A 1 230 ? -19.406 -24.516 -3.268 1 88.75 230 ASN A O 1
ATOM 1757 N N . GLU A 1 231 ? -21.422 -25.312 -3.514 1 85.44 231 GLU A N 1
ATOM 1758 C CA . GLU A 1 231 ? -21.188 -26.484 -2.666 1 85.44 231 GLU A CA 1
ATOM 1759 C C . GLU A 1 231 ? -19.984 -27.281 -3.152 1 85.44 231 GLU A C 1
ATOM 1761 O O . GLU A 1 231 ? -19.219 -27.828 -2.346 1 85.44 231 GLU A O 1
ATOM 1766 N N . SER A 1 232 ? -19.781 -27.406 -4.383 1 83.31 232 SER A N 1
ATOM 1767 C CA . SER A 1 232 ? -18.672 -28.172 -4.941 1 83.31 232 SER A CA 1
ATOM 1768 C C . SER A 1 232 ? -17.328 -27.562 -4.531 1 83.31 232 SER A C 1
ATOM 1770 O O . SER A 1 232 ? -16.359 -28.297 -4.332 1 83.31 232 SER A O 1
ATOM 1772 N N . VAL A 1 233 ? -17.344 -26.25 -4.387 1 80.44 233 VAL A N 1
ATOM 1773 C CA . VAL A 1 233 ? -16.125 -25.547 -3.996 1 80.44 233 VAL A CA 1
ATOM 1774 C C . VAL A 1 233 ? -15.938 -25.625 -2.482 1 80.44 233 VAL A C 1
ATOM 1776 O O . VAL A 1 233 ? -14.82 -25.75 -1.987 1 80.44 233 VAL A O 1
ATOM 1779 N N . GLN A 1 234 ? -17 -25.656 -1.767 1 78.44 234 GLN A N 1
ATOM 1780 C CA . GLN A 1 234 ? -16.953 -25.766 -0.312 1 78.44 234 GLN A CA 1
ATOM 1781 C C . GLN A 1 234 ? -16.344 -27.094 0.127 1 78.44 234 GLN A C 1
ATOM 1783 O O . GLN A 1 234 ? -15.57 -27.141 1.086 1 78.44 234 GLN A O 1
ATOM 1788 N N . GLU A 1 235 ? -16.625 -28.094 -0.651 1 72.56 235 GLU A N 1
ATOM 1789 C CA . GLU A 1 235 ? -16.156 -29.438 -0.328 1 72.56 235 GLU A CA 1
ATOM 1790 C C . GLU A 1 235 ? -14.688 -29.625 -0.689 1 72.56 235 GLU A C 1
ATOM 1792 O O . GLU A 1 235 ? -13.945 -30.297 0.024 1 72.56 235 GLU A O 1
ATOM 1797 N N . MET B 1 1 ? -0.303 19.594 -29.688 1 52.44 1 MET B N 1
ATOM 1798 C CA . MET B 1 1 ? -1.172 18.453 -29.422 1 52.44 1 MET B CA 1
ATOM 1799 C C . MET B 1 1 ? -0.415 17.344 -28.703 1 52.44 1 MET B C 1
ATOM 1801 O O . MET B 1 1 ? -0.842 16.891 -27.641 1 52.44 1 MET B O 1
ATOM 1805 N N . LEU B 1 2 ? 0.722 16.984 -29.297 1 54.56 2 LEU B N 1
ATOM 1806 C CA . LEU B 1 2 ? 1.598 15.984 -28.703 1 54.56 2 LEU B CA 1
ATOM 1807 C C . LEU B 1 2 ? 2.119 16.453 -27.344 1 54.56 2 LEU B C 1
ATOM 1809 O O . LEU B 1 2 ? 2.148 15.672 -26.391 1 54.56 2 LEU B O 1
ATOM 1813 N N . GLU B 1 3 ? 2.348 17.719 -27.234 1 58.5 3 GLU B N 1
ATOM 1814 C CA . GLU B 1 3 ? 2.904 18.266 -26 1 58.5 3 GLU B CA 1
ATOM 1815 C C . GLU B 1 3 ? 1.897 18.188 -24.859 1 58.5 3 GLU B C 1
ATOM 1817 O O . GLU B 1 3 ? 2.258 17.844 -23.734 1 58.5 3 GLU B O 1
ATOM 1822 N N . LYS B 1 4 ? 0.662 18.516 -25.188 1 60.03 4 LYS B N 1
ATOM 1823 C CA . LYS B 1 4 ? -0.377 18.484 -24.156 1 60.03 4 LYS B CA 1
ATOM 1824 C C . LYS B 1 4 ? -0.601 17.062 -23.656 1 60.03 4 LYS B C 1
ATOM 1826 O O . LYS B 1 4 ? -0.841 16.844 -22.469 1 60.03 4 LYS B O 1
ATOM 1831 N N . THR B 1 5 ? -0.427 16.141 -24.625 1 60.53 5 THR B N 1
ATOM 1832 C CA . THR B 1 5 ? -0.59 14.742 -24.281 1 60.53 5 THR B CA 1
ATOM 1833 C C . THR B 1 5 ? 0.531 14.281 -23.344 1 60.53 5 THR B C 1
ATOM 1835 O O . THR B 1 5 ? 0.281 13.594 -22.359 1 60.53 5 THR B O 1
ATOM 1838 N N . ILE B 1 6 ? 1.69 14.758 -23.672 1 62.88 6 ILE B N 1
ATOM 1839 C CA . ILE B 1 6 ? 2.857 14.383 -22.875 1 62.88 6 ILE B CA 1
ATOM 1840 C C . ILE B 1 6 ? 2.725 14.961 -21.469 1 62.88 6 ILE B C 1
ATOM 1842 O O . ILE B 1 6 ? 3.014 14.273 -20.484 1 62.88 6 ILE B O 1
ATOM 1846 N N . ILE B 1 7 ? 2.162 16.078 -21.438 1 64.44 7 ILE B N 1
ATOM 1847 C CA . ILE B 1 7 ? 2.002 16.75 -20.156 1 64.44 7 ILE B CA 1
ATOM 1848 C C . ILE B 1 7 ? 0.966 16.016 -19.312 1 64.44 7 ILE B C 1
ATOM 1850 O O . ILE B 1 7 ? 1.16 15.82 -18.109 1 64.44 7 ILE B O 1
ATOM 1854 N N . LYS B 1 8 ? -0.041 15.594 -19.969 1 67.5 8 LYS B N 1
ATOM 1855 C CA . LYS B 1 8 ? -1.086 14.883 -19.234 1 67.5 8 LYS B CA 1
ATOM 1856 C C . LYS B 1 8 ? -0.579 13.547 -18.719 1 67.5 8 LYS B C 1
ATOM 1858 O O . LYS B 1 8 ? -0.922 13.133 -17.609 1 67.5 8 LYS B O 1
ATOM 1863 N N . ILE B 1 9 ? 0.255 12.945 -19.5 1 68.19 9 ILE B N 1
ATOM 1864 C CA . ILE B 1 9 ? 0.847 11.672 -19.094 1 68.19 9 ILE B CA 1
ATOM 1865 C C . ILE B 1 9 ? 1.766 11.891 -17.891 1 68.19 9 ILE B C 1
ATOM 1867 O O . ILE B 1 9 ? 1.704 11.141 -16.922 1 68.19 9 ILE B O 1
ATOM 1871 N N . GLY B 1 10 ? 2.494 12.898 -17.969 1 69.75 10 GLY B N 1
ATOM 1872 C CA . GLY B 1 10 ? 3.385 13.219 -16.859 1 69.75 10 GLY B CA 1
ATOM 1873 C C . GLY B 1 10 ? 2.646 13.539 -15.57 1 69.75 10 GLY B C 1
ATOM 1874 O O . GLY B 1 10 ? 3.059 13.109 -14.492 1 69.75 10 GLY B O 1
ATOM 1875 N N . SER B 1 11 ? 1.56 14.203 -15.797 1 71.81 11 SER B N 1
ATOM 1876 C CA . SER B 1 11 ? 0.762 14.586 -14.633 1 71.81 11 SER B CA 1
ATOM 1877 C C . SER B 1 11 ? 0.118 13.359 -13.984 1 71.81 11 SER B C 1
ATOM 1879 O O . SER B 1 11 ? 0.063 13.258 -12.758 1 71.81 11 SER B O 1
ATOM 1881 N N . LEU B 1 12 ? -0.303 12.477 -14.828 1 72.88 12 LEU B N 1
ATOM 1882 C CA . LEU B 1 12 ? -0.927 11.266 -14.312 1 72.88 12 LEU B CA 1
ATOM 1883 C C . LEU B 1 12 ? 0.1 10.375 -13.609 1 72.88 12 LEU B C 1
ATOM 1885 O O . LEU B 1 12 ? -0.193 9.781 -12.57 1 72.88 12 LEU B O 1
ATOM 1889 N N . LEU B 1 13 ? 1.259 10.375 -14.195 1 74.88 13 LEU B N 1
ATOM 1890 C CA . LEU B 1 13 ? 2.336 9.617 -13.562 1 74.88 13 LEU B CA 1
ATOM 1891 C C . LEU B 1 13 ? 2.664 10.188 -12.188 1 74.88 13 LEU B C 1
ATOM 1893 O O . LEU B 1 13 ? 2.777 9.445 -11.211 1 74.88 13 LEU B O 1
ATOM 1897 N N . ALA B 1 14 ? 2.732 11.477 -12.211 1 75.75 14 ALA B N 1
ATOM 1898 C CA . ALA B 1 14 ? 3.068 12.141 -10.961 1 75.75 14 ALA B CA 1
ATOM 1899 C C . ALA B 1 14 ? 1.97 11.945 -9.922 1 75.75 14 ALA B C 1
ATOM 1901 O O . ALA B 1 14 ? 2.256 11.727 -8.742 1 75.75 14 ALA B O 1
ATOM 1902 N N . LEU B 1 15 ? 0.795 11.977 -10.352 1 79.44 15 LEU B N 1
ATOM 1903 C CA . LEU B 1 15 ? -0.346 11.836 -9.453 1 79.44 15 LEU B CA 1
ATOM 1904 C C . LEU B 1 15 ? -0.466 10.406 -8.945 1 79.44 15 LEU B C 1
ATOM 1906 O O . LEU B 1 15 ? -0.698 10.188 -7.754 1 79.44 15 LEU B O 1
ATOM 1910 N N . GLY B 1 16 ? -0.223 9.461 -9.75 1 83.56 16 GLY B N 1
ATOM 1911 C CA . GLY B 1 16 ? -0.403 8.062 -9.398 1 83.56 16 GLY B CA 1
ATOM 1912 C C . GLY B 1 16 ? 0.771 7.48 -8.633 1 83.56 16 GLY B C 1
ATOM 1913 O O . GLY B 1 16 ? 0.599 6.574 -7.812 1 83.56 16 GLY B O 1
ATOM 1914 N N . PHE B 1 17 ? 1.919 8.055 -8.898 1 85.19 17 PHE B N 1
ATOM 1915 C CA . PHE B 1 17 ? 3.098 7.441 -8.297 1 85.19 17 PHE B CA 1
ATOM 1916 C C . PHE B 1 17 ? 3.795 8.414 -7.355 1 85.19 17 PHE B C 1
ATOM 1918 O O . PHE B 1 17 ? 4.684 8.023 -6.598 1 85.19 17 PHE B O 1
ATOM 1925 N N . GLY B 1 18 ? 3.33 9.617 -7.312 1 83.06 18 GLY B N 1
ATOM 1926 C CA . GLY B 1 18 ? 4.062 10.641 -6.582 1 83.06 18 GLY B CA 1
ATOM 1927 C C . GLY B 1 18 ? 5.41 10.961 -7.195 1 83.06 18 GLY B C 1
ATOM 1928 O O . GLY B 1 18 ? 5.836 10.312 -8.148 1 83.06 18 GLY B O 1
ATOM 1929 N N . GLU B 1 19 ? 5.977 11.953 -6.617 1 80.44 19 GLU B N 1
ATOM 1930 C CA . GLU B 1 19 ? 7.285 12.359 -7.121 1 80.44 19 GLU B CA 1
ATOM 1931 C C . GLU B 1 19 ? 8.297 11.227 -7.004 1 80.44 19 GLU B C 1
ATOM 1933 O O . GLU B 1 19 ? 9.039 10.945 -7.953 1 80.44 19 GLU B O 1
ATOM 1938 N N . ALA B 1 20 ? 8.281 10.555 -5.91 1 78.44 20 ALA B N 1
ATOM 1939 C CA . ALA B 1 20 ? 9.219 9.461 -5.66 1 78.44 20 ALA B CA 1
ATOM 1940 C C . ALA B 1 20 ? 9 8.312 -6.645 1 78.44 20 ALA B C 1
ATOM 1942 O O . ALA B 1 20 ? 9.953 7.812 -7.246 1 78.44 20 ALA B O 1
ATOM 1943 N N . GLY B 1 21 ? 7.824 7.988 -6.867 1 87 21 GLY B N 1
ATOM 1944 C CA . GLY B 1 21 ? 7.492 6.863 -7.727 1 87 21 GLY B CA 1
ATOM 1945 C C . GLY B 1 21 ? 7.637 7.176 -9.203 1 87 21 GLY B C 1
ATOM 1946 O O . GLY B 1 21 ? 7.961 6.293 -10 1 87 21 GLY B O 1
ATOM 1947 N N . ALA B 1 22 ? 7.422 8.422 -9.523 1 84.06 22 ALA B N 1
ATOM 1948 C CA . ALA B 1 22 ? 7.52 8.828 -10.922 1 84.06 22 ALA B CA 1
ATOM 1949 C C . ALA B 1 22 ? 8.93 8.609 -11.461 1 84.06 22 ALA B C 1
ATOM 1951 O O . ALA B 1 22 ? 9.109 8.188 -12.602 1 84.06 22 ALA B O 1
ATOM 1952 N N . GLU B 1 23 ? 9.859 8.875 -10.656 1 83.75 23 GLU B N 1
ATOM 1953 C CA . GLU B 1 23 ? 11.242 8.656 -11.062 1 83.75 23 GLU B CA 1
ATOM 1954 C C . GLU B 1 23 ? 11.539 7.172 -11.25 1 83.75 23 GLU B C 1
ATOM 1956 O O . GLU B 1 23 ? 12.195 6.781 -12.219 1 83.75 23 GLU B O 1
ATOM 1961 N N . ILE B 1 24 ? 11.07 6.406 -10.414 1 86.75 24 ILE B N 1
ATOM 1962 C CA . ILE B 1 24 ? 11.281 4.965 -10.445 1 86.75 24 ILE B CA 1
ATOM 1963 C C . ILE B 1 24 ? 10.617 4.367 -11.68 1 86.75 24 ILE B C 1
ATOM 1965 O O . ILE B 1 24 ? 11.258 3.662 -12.469 1 86.75 24 ILE B O 1
ATOM 1969 N N . ILE B 1 25 ? 9.359 4.766 -11.891 1 86.5 25 ILE B N 1
ATOM 1970 C CA . ILE B 1 25 ? 8.57 4.18 -12.961 1 86.5 25 ILE B CA 1
ATOM 1971 C C . ILE B 1 25 ? 9.062 4.699 -14.312 1 86.5 25 ILE B C 1
ATOM 1973 O O . ILE B 1 25 ? 9.016 3.979 -15.312 1 86.5 25 ILE B O 1
ATOM 1977 N N . GLY B 1 26 ? 9.484 5.969 -14.305 1 81.69 26 GLY B N 1
ATOM 1978 C CA . GLY B 1 26 ? 10.055 6.516 -15.523 1 81.69 26 GLY B CA 1
ATOM 1979 C C . GLY B 1 26 ? 11.203 5.688 -16.062 1 81.69 26 GLY B C 1
ATOM 1980 O O . GLY B 1 26 ? 11.297 5.465 -17.281 1 81.69 26 GLY B O 1
ATOM 1981 N N . LYS B 1 27 ? 12.016 5.191 -15.234 1 81.31 27 LYS B N 1
ATOM 1982 C CA . LYS B 1 27 ? 13.141 4.348 -15.633 1 81.31 27 LYS B CA 1
ATOM 1983 C C . LYS B 1 27 ? 12.648 3.021 -16.203 1 81.31 27 LYS B C 1
ATOM 1985 O O . LYS B 1 27 ? 13.219 2.506 -17.172 1 81.31 27 LYS B O 1
ATOM 1990 N N . ASN B 1 28 ? 11.656 2.525 -15.625 1 83.94 28 ASN B N 1
ATOM 1991 C CA . ASN B 1 28 ? 11.094 1.259 -16.078 1 83.94 28 ASN B CA 1
ATOM 1992 C C . ASN B 1 28 ? 10.406 1.402 -17.438 1 83.94 28 ASN B C 1
ATOM 1994 O O . ASN B 1 28 ? 10.32 0.436 -18.188 1 83.94 28 ASN B O 1
ATOM 1998 N N . MET B 1 29 ? 9.875 2.568 -17.672 1 78.12 29 MET B N 1
ATOM 1999 C CA . MET B 1 29 ? 9.242 2.834 -18.969 1 78.12 29 MET B CA 1
ATOM 2000 C C . MET B 1 29 ? 10.281 2.98 -20.062 1 78.12 29 MET B C 1
ATOM 2002 O O . MET B 1 29 ? 10.055 2.572 -21.203 1 78.12 29 MET B O 1
ATOM 2006 N N . GLN B 1 30 ? 11.352 3.541 -19.703 1 74.06 30 GLN B N 1
ATOM 2007 C CA . GLN B 1 30 ? 12.422 3.734 -20.672 1 74.06 30 GLN B CA 1
ATOM 2008 C C . GLN B 1 30 ? 13.039 2.4 -21.078 1 74.06 30 GLN B C 1
ATOM 2010 O O . GLN B 1 30 ? 13.469 2.236 -22.219 1 74.06 30 GLN B O 1
ATOM 2015 N N . ALA B 1 31 ? 13.055 1.571 -20.188 1 69.31 31 ALA B N 1
ATOM 2016 C CA . ALA B 1 31 ? 13.664 0.266 -20.438 1 69.31 31 ALA B CA 1
ATOM 2017 C C . ALA B 1 31 ? 12.727 -0.617 -21.266 1 69.31 31 ALA B C 1
ATOM 2019 O O . ALA B 1 31 ? 13.148 -1.643 -21.812 1 69.31 31 ALA B O 1
ATOM 2020 N N . ALA B 1 32 ? 11.508 -0.233 -21.234 1 63.94 32 ALA B N 1
ATOM 2021 C CA . ALA B 1 32 ? 10.531 -1.012 -22 1 63.94 32 ALA B CA 1
ATOM 2022 C C . ALA B 1 32 ? 10.656 -0.748 -23.5 1 63.94 32 ALA B C 1
ATOM 2024 O O . ALA B 1 32 ? 10.844 0.396 -23.922 1 63.94 32 ALA B O 1
ATOM 2025 N N . GLU B 1 33 ? 11.523 -1.439 -24.172 1 57.88 33 GLU B N 1
ATOM 2026 C CA . GLU B 1 33 ? 11.633 -1.222 -25.609 1 57.88 33 GLU B CA 1
ATOM 2027 C C . GLU B 1 33 ? 10.312 -0.737 -26.188 1 57.88 33 GLU B C 1
ATOM 2029 O O . GLU B 1 33 ? 9.359 -0.476 -25.453 1 57.88 33 GLU B O 1
ATOM 2034 N N . ARG B 1 34 ? 9.984 -1.291 -27.547 1 46.44 34 ARG B N 1
ATOM 2035 C CA . ARG B 1 34 ? 8.906 -0.979 -28.469 1 46.44 34 ARG B CA 1
ATOM 2036 C C . ARG B 1 34 ? 7.551 -1.009 -27.781 1 46.44 34 ARG B C 1
ATOM 2038 O O . ARG B 1 34 ? 6.52 -0.77 -28.406 1 46.44 34 ARG B O 1
ATOM 2045 N N . SER B 1 35 ? 7.297 -1.805 -26.828 1 45.03 35 SER B N 1
ATOM 2046 C CA . SER B 1 35 ? 5.902 -2.084 -26.5 1 45.03 35 SER B CA 1
ATOM 2047 C C . SER B 1 35 ? 5.348 -1.061 -25.516 1 45.03 35 SER B C 1
ATOM 2049 O O . SER B 1 35 ? 6.105 -0.45 -24.766 1 45.03 35 SER B O 1
ATOM 2051 N N . ALA B 1 36 ? 4.254 -0.351 -25.75 1 49.53 36 ALA B N 1
ATOM 2052 C CA . ALA B 1 36 ? 3.352 0.605 -25.109 1 49.53 36 ALA B CA 1
ATOM 2053 C C . ALA B 1 36 ? 3.258 0.355 -23.609 1 49.53 36 ALA B C 1
ATOM 2055 O O . ALA B 1 36 ? 2.385 0.906 -22.938 1 49.53 36 ALA B O 1
ATOM 2056 N N . GLY B 1 37 ? 4.559 -0.26 -22.812 1 64.88 37 GLY B N 1
ATOM 2057 C CA . GLY B 1 37 ? 4.18 -0.579 -21.453 1 64.88 37 GLY B CA 1
ATOM 2058 C C . GLY B 1 37 ? 5.316 -0.411 -20.453 1 64.88 37 GLY B C 1
ATOM 2059 O O . GLY B 1 37 ? 6.137 0.498 -20.594 1 64.88 37 GLY B O 1
ATOM 2060 N N . VAL B 1 38 ? 5.383 -0.734 -19.344 1 73.31 38 VAL B N 1
ATOM 2061 C CA . VAL B 1 38 ? 6.348 -0.698 -18.25 1 73.31 38 VAL B CA 1
ATOM 2062 C C . VAL B 1 38 ? 7.027 -2.061 -18.109 1 73.31 38 VAL B C 1
ATOM 2064 O O . VAL B 1 38 ? 6.359 -3.098 -18.125 1 73.31 38 VAL B O 1
ATOM 2067 N N . ASN B 1 39 ? 8.383 -2.047 -18.281 1 83.81 39 ASN B N 1
ATOM 2068 C CA . ASN B 1 39 ? 9.133 -3.26 -17.969 1 83.81 39 ASN B CA 1
ATOM 2069 C C . ASN B 1 39 ? 9.391 -3.375 -16.469 1 83.81 39 ASN B C 1
ATOM 2071 O O . ASN B 1 39 ? 10.266 -2.697 -15.93 1 83.81 39 ASN B O 1
ATOM 2075 N N . ALA B 1 40 ? 8.695 -4.266 -15.828 1 82 40 ALA B N 1
ATOM 2076 C CA . ALA B 1 40 ? 8.844 -4.441 -14.383 1 82 40 ALA B CA 1
ATOM 2077 C C . ALA B 1 40 ? 10.023 -5.352 -14.055 1 82 40 ALA B C 1
ATOM 2079 O O . ALA B 1 40 ? 10.438 -5.453 -12.898 1 82 40 ALA B O 1
ATOM 2080 N N . MET B 1 41 ? 10.672 -5.91 -15.141 1 87.31 41 MET B N 1
ATOM 2081 C CA . MET B 1 41 ? 11.734 -6.891 -14.922 1 87.31 41 MET B CA 1
ATOM 2082 C C . MET B 1 41 ? 13.109 -6.23 -14.977 1 87.31 41 MET B C 1
ATOM 2084 O O . MET B 1 41 ? 14 -6.707 -15.68 1 87.31 41 MET B O 1
ATOM 2088 N N . ILE B 1 42 ? 13.242 -5.16 -14.273 1 89.25 42 ILE B N 1
ATOM 2089 C CA . ILE B 1 42 ? 14.484 -4.41 -14.141 1 89.25 42 ILE B CA 1
ATOM 2090 C C . ILE B 1 42 ? 14.945 -4.426 -12.688 1 89.25 42 ILE B C 1
ATOM 2092 O O . ILE B 1 42 ? 14.141 -4.262 -11.773 1 89.25 42 ILE B O 1
ATOM 2096 N N . PRO B 1 43 ? 16.266 -4.703 -12.523 1 91.69 43 PRO B N 1
ATOM 2097 C CA . PRO B 1 43 ? 16.781 -4.668 -11.148 1 91.69 43 PRO B CA 1
ATOM 2098 C C . PRO B 1 43 ? 16.531 -3.328 -10.461 1 91.69 43 PRO B C 1
ATOM 2100 O O . PRO B 1 43 ? 16.5 -2.287 -11.125 1 91.69 43 PRO B O 1
ATOM 2103 N N . GLY B 1 44 ? 16.328 -3.402 -9.133 1 93.25 44 GLY B N 1
ATOM 2104 C CA . GLY B 1 44 ? 16.172 -2.184 -8.352 1 93.25 44 GLY B CA 1
ATOM 2105 C C . GLY B 1 44 ? 17.469 -1.439 -8.141 1 93.25 44 GLY B C 1
ATOM 2106 O O . GLY B 1 44 ? 18.516 -1.849 -8.648 1 93.25 44 GLY B O 1
ATOM 2107 N N . LYS B 1 45 ? 17.359 -0.333 -7.539 1 94.19 45 LYS B N 1
ATOM 2108 C CA . LYS B 1 45 ? 18.5 0.498 -7.203 1 94.19 45 LYS B CA 1
ATOM 2109 C C . LYS B 1 45 ? 18.594 0.738 -5.699 1 94.19 45 LYS B C 1
ATOM 2111 O O . LYS B 1 45 ? 17.594 1.09 -5.066 1 94.19 45 LYS B O 1
ATOM 2116 N N . LYS B 1 46 ? 19.797 0.539 -5.215 1 94.81 46 LYS B N 1
ATOM 2117 C CA . LYS B 1 46 ? 20.016 0.816 -3.797 1 94.81 46 LYS B CA 1
ATOM 2118 C C . LYS B 1 46 ? 20.109 2.316 -3.539 1 94.81 46 LYS B C 1
ATOM 2120 O O . LYS B 1 46 ? 20.828 3.025 -4.246 1 94.81 46 LYS B O 1
ATOM 2125 N N . VAL B 1 47 ? 19.359 2.809 -2.561 1 95.5 47 VAL B N 1
ATOM 2126 C CA . VAL B 1 47 ? 19.391 4.219 -2.197 1 95.5 47 VAL B CA 1
ATOM 2127 C C . VAL B 1 47 ? 19.422 4.363 -0.677 1 95.5 47 VAL B C 1
ATOM 2129 O O . VAL B 1 47 ? 19.031 3.447 0.048 1 95.5 47 VAL B O 1
ATOM 2132 N N . ASP B 1 48 ? 19.938 5.504 -0.258 1 97.38 48 ASP B N 1
ATOM 2133 C CA . ASP B 1 48 ? 19.812 5.902 1.142 1 97.38 48 ASP B CA 1
ATOM 2134 C C . ASP B 1 48 ? 18.703 6.941 1.328 1 97.38 48 ASP B C 1
ATOM 2136 O O . ASP B 1 48 ? 18.578 7.871 0.529 1 97.38 48 ASP B O 1
ATOM 2140 N N . ALA B 1 49 ? 17.891 6.699 2.396 1 97.5 49 ALA B N 1
ATOM 2141 C CA . ALA B 1 49 ? 16.797 7.625 2.619 1 97.5 49 ALA B CA 1
ATOM 2142 C C . ALA B 1 49 ? 16.344 7.605 4.078 1 97.5 49 ALA B C 1
ATOM 2144 O O . ALA B 1 49 ? 16.734 6.715 4.84 1 97.5 49 ALA B O 1
ATOM 2145 N N . VAL B 1 50 ? 15.641 8.641 4.473 1 98.12 50 VAL B N 1
ATOM 2146 C CA . VAL B 1 50 ? 14.797 8.617 5.664 1 98.12 50 VAL B CA 1
ATOM 2147 C C . VAL B 1 50 ? 13.391 8.141 5.289 1 98.12 50 VAL B C 1
ATOM 2149 O O . VAL B 1 50 ? 12.789 8.648 4.336 1 98.12 50 VAL B O 1
ATOM 2152 N N . PHE B 1 51 ? 12.93 7.156 5.969 1 95.25 51 PHE B N 1
ATOM 2153 C CA . PHE B 1 51 ? 11.586 6.637 5.77 1 95.25 51 PHE B CA 1
ATOM 2154 C C . PHE B 1 51 ? 10.672 7.039 6.922 1 95.25 51 PHE B C 1
ATOM 2156 O O . PHE B 1 51 ? 11.078 6.996 8.086 1 95.25 51 PHE B O 1
ATOM 2163 N N . GLY B 1 52 ? 9.461 7.43 6.559 1 94.81 52 GLY B N 1
ATOM 2164 C CA . GLY B 1 52 ? 8.453 7.816 7.531 1 94.81 52 GLY B CA 1
ATOM 2165 C C . GLY B 1 52 ? 7.102 7.176 7.277 1 94.81 52 GLY B C 1
ATOM 2166 O O . GLY B 1 52 ? 6.75 6.891 6.129 1 94.81 52 GLY B O 1
ATOM 2167 N N . PHE B 1 53 ? 6.441 6.926 8.328 1 92.75 53 PHE B N 1
ATOM 2168 C CA . PHE B 1 53 ? 5.051 6.484 8.297 1 92.75 53 PHE B CA 1
ATOM 2169 C C . PHE B 1 53 ? 4.195 7.301 9.258 1 92.75 53 PHE B C 1
ATOM 2171 O O . PHE B 1 53 ? 4.645 7.648 10.352 1 92.75 53 PHE B O 1
ATOM 2178 N N . CYS B 1 54 ? 3.02 7.555 8.836 1 93.88 54 CYS B N 1
ATOM 2179 C CA . CYS B 1 54 ? 2.039 8.117 9.758 1 93.88 54 CYS B CA 1
ATOM 2180 C C . CYS B 1 54 ? 0.668 7.488 9.547 1 93.88 54 CYS B C 1
ATOM 2182 O O . CYS B 1 54 ? 0.375 6.973 8.469 1 93.88 54 CYS B O 1
ATOM 2184 N N . ASP B 1 55 ? -0.09 7.484 10.57 1 90.88 55 ASP B N 1
ATOM 2185 C CA . ASP B 1 55 ? -1.397 6.836 10.578 1 90.88 55 ASP B CA 1
ATOM 2186 C C . ASP B 1 55 ? -2.4 7.629 11.414 1 90.88 55 ASP B C 1
ATOM 2188 O O . ASP B 1 55 ? -2.02 8.312 12.367 1 90.88 55 ASP B O 1
ATOM 2192 N N . ILE B 1 56 ? -3.674 7.52 11.008 1 92 56 ILE B N 1
ATOM 2193 C CA . ILE B 1 56 ? -4.75 8.156 11.758 1 92 56 ILE B CA 1
ATOM 2194 C C . ILE B 1 56 ? -5.223 7.227 12.875 1 92 56 ILE B C 1
ATOM 2196 O O . ILE B 1 56 ? -5.551 6.066 12.625 1 92 56 ILE B O 1
ATOM 2200 N N . ARG B 1 57 ? -5.297 7.801 14.102 1 90.44 57 ARG B N 1
ATOM 2201 C CA . ARG B 1 57 ? -5.742 7.023 15.25 1 90.44 57 ARG B CA 1
ATOM 2202 C C . ARG B 1 57 ? -7.25 6.793 15.211 1 90.44 57 ARG B C 1
ATOM 2204 O O . ARG B 1 57 ? -8.008 7.688 14.828 1 90.44 57 ARG B O 1
ATOM 2211 N N . ASN B 1 58 ? -7.656 5.527 15.633 1 87.81 58 ASN B N 1
ATOM 2212 C CA . ASN B 1 58 ? -9.062 5.148 15.703 1 87.81 58 ASN B CA 1
ATOM 2213 C C . ASN B 1 58 ? -9.75 5.262 14.344 1 87.81 58 ASN B C 1
ATOM 2215 O O . ASN B 1 58 ? -10.883 5.734 14.25 1 87.81 58 ASN B O 1
ATOM 2219 N N . PHE B 1 59 ? -9.039 4.867 13.352 1 88 59 PHE B N 1
ATOM 2220 C CA . PHE B 1 59 ? -9.523 5.016 11.984 1 88 59 PHE B CA 1
ATOM 2221 C C . PHE B 1 59 ? -10.641 4.023 11.703 1 88 59 PHE B C 1
ATOM 2223 O O . PHE B 1 59 ? -11.578 4.328 10.953 1 88 59 PHE B O 1
ATOM 2230 N N . THR B 1 60 ? -10.586 2.875 12.281 1 83.94 60 THR B N 1
ATOM 2231 C CA . THR B 1 60 ? -11.641 1.887 12.094 1 83.94 60 THR B CA 1
ATOM 2232 C C . THR B 1 60 ? -12.992 2.449 12.531 1 83.94 60 THR B C 1
ATOM 2234 O O . THR B 1 60 ? -13.977 2.348 11.797 1 83.94 60 THR B O 1
ATOM 2237 N N . ASP B 1 61 ? -13.031 3.062 13.68 1 88.62 61 ASP B N 1
ATOM 2238 C CA . ASP B 1 61 ? -14.25 3.674 14.195 1 88.62 61 ASP B CA 1
ATOM 2239 C C . ASP B 1 61 ? -14.711 4.824 13.297 1 88.62 61 ASP B C 1
ATOM 2241 O O . ASP B 1 61 ? -15.906 4.953 13.008 1 88.62 61 ASP B O 1
ATOM 2245 N N . ALA B 1 62 ? -13.805 5.633 12.883 1 90.44 62 ALA B N 1
ATOM 2246 C CA . ALA B 1 62 ? -14.141 6.758 12.008 1 90.44 62 ALA B CA 1
ATOM 2247 C C . ALA B 1 62 ? -14.742 6.273 10.695 1 90.44 62 ALA B C 1
ATOM 2249 O O . ALA B 1 62 ? -15.695 6.867 10.18 1 90.44 62 ALA B O 1
ATOM 2250 N N . THR B 1 63 ? -14.156 5.211 10.18 1 87.81 63 THR B N 1
ATOM 2251 C CA . THR B 1 63 ? -14.648 4.645 8.93 1 87.81 63 THR B CA 1
ATOM 2252 C C . THR B 1 63 ? -16.094 4.176 9.078 1 87.81 63 THR B C 1
ATOM 2254 O O . THR B 1 63 ? -16.938 4.43 8.211 1 87.81 63 THR B O 1
ATOM 2257 N N . GLU B 1 64 ? -16.391 3.584 10.141 1 88.56 64 GLU B N 1
ATOM 2258 C CA . GLU B 1 64 ? -17.734 3.059 10.367 1 88.56 64 GLU B CA 1
ATOM 2259 C C . GLU B 1 64 ? -18.734 4.188 10.57 1 88.56 64 GLU B C 1
ATOM 2261 O O . GLU B 1 64 ? -19.875 4.09 10.125 1 88.56 64 GLU B O 1
ATOM 2266 N N . VAL B 1 65 ? -18.344 5.207 11.195 1 93.38 65 VAL B N 1
ATOM 2267 C CA . VAL B 1 65 ? -19.234 6.301 11.539 1 93.38 65 VAL B CA 1
ATOM 2268 C C . VAL B 1 65 ? -19.469 7.191 10.32 1 93.38 65 VAL B C 1
ATOM 2270 O O . VAL B 1 65 ? -20.594 7.578 10.031 1 93.38 65 VAL B O 1
ATOM 2273 N N . LEU B 1 66 ? -18.391 7.473 9.57 1 93.75 66 LEU B N 1
ATOM 2274 C CA . LEU B 1 66 ? -18.453 8.469 8.508 1 93.75 66 LEU B CA 1
ATOM 2275 C C . LEU B 1 66 ? -18.938 7.836 7.203 1 93.75 66 LEU B C 1
ATOM 2277 O O . LEU B 1 66 ? -19.391 8.539 6.301 1 93.75 66 LEU B O 1
ATOM 2281 N N . ASN B 1 67 ? -18.75 6.527 7.105 1 92.06 67 ASN B N 1
ATOM 2282 C CA . ASN B 1 67 ? -19.172 5.797 5.914 1 92.06 67 ASN B CA 1
ATOM 2283 C C . ASN B 1 67 ? -18.578 6.402 4.645 1 92.06 67 ASN B C 1
ATOM 2285 O O . ASN B 1 67 ? -17.375 6.562 4.535 1 92.06 67 ASN B O 1
ATOM 2289 N N . ASP B 1 68 ? -19.406 6.828 3.703 1 90.88 68 ASP B N 1
ATOM 2290 C CA . ASP B 1 68 ? -18.922 7.301 2.41 1 90.88 68 ASP B CA 1
ATOM 2291 C C . ASP B 1 68 ? -18.125 8.586 2.566 1 90.88 68 ASP B C 1
ATOM 2293 O O . ASP B 1 68 ? -17.281 8.914 1.719 1 90.88 68 ASP B O 1
ATOM 2297 N N . LYS B 1 69 ? -18.297 9.289 3.619 1 93.19 69 LYS B N 1
ATOM 2298 C CA . LYS B 1 69 ? -17.609 10.555 3.848 1 93.19 69 LYS B CA 1
ATOM 2299 C C . LYS B 1 69 ? -16.203 10.328 4.391 1 93.19 69 LYS B C 1
ATOM 2301 O O . LYS B 1 69 ? -15.414 11.273 4.516 1 93.19 69 LYS B O 1
ATOM 2306 N N . VAL B 1 70 ? -15.891 9.047 4.641 1 93.06 70 VAL B N 1
ATOM 2307 C CA . VAL B 1 70 ? -14.57 8.734 5.188 1 93.06 70 VAL B CA 1
ATOM 2308 C C . VAL B 1 70 ? -13.492 9.117 4.18 1 93.06 70 VAL B C 1
ATOM 2310 O O . VAL B 1 70 ? -12.391 9.523 4.562 1 93.06 70 VAL B O 1
ATOM 2313 N N . MET B 1 71 ? -13.844 9.047 2.896 1 92.44 71 MET B N 1
ATOM 2314 C CA . MET B 1 71 ? -12.875 9.391 1.862 1 92.44 71 MET B CA 1
ATOM 2315 C C . MET B 1 71 ? -12.492 10.859 1.941 1 92.44 71 MET B C 1
ATOM 2317 O O . MET B 1 71 ? -11.312 11.203 1.843 1 92.44 71 MET B O 1
ATOM 2321 N N . VAL B 1 72 ? -13.477 11.695 2.137 1 94 72 VAL B N 1
ATOM 2322 C CA . VAL B 1 72 ? -13.227 13.125 2.236 1 94 72 VAL B CA 1
ATOM 2323 C C . VAL B 1 72 ? -12.422 13.43 3.498 1 94 72 VAL B C 1
ATOM 2325 O O . VAL B 1 72 ? -11.484 14.227 3.469 1 94 72 VAL B O 1
ATOM 2328 N N . PHE B 1 73 ? -12.805 12.773 4.543 1 94.5 73 PHE B N 1
ATOM 2329 C CA . PHE B 1 73 ? -12.109 12.922 5.82 1 94.5 73 PHE B CA 1
ATOM 2330 C C . PHE B 1 73 ? -10.633 12.57 5.676 1 94.5 73 PHE B C 1
ATOM 2332 O O . PHE B 1 73 ? -9.766 13.367 6.039 1 94.5 73 PHE B O 1
ATOM 2339 N N . VAL B 1 74 ? -10.289 11.453 5.062 1 93.88 74 VAL B N 1
ATOM 2340 C CA . VAL B 1 74 ? -8.922 10.961 4.91 1 93.88 74 VAL B CA 1
ATOM 2341 C C . VAL B 1 74 ? -8.148 11.875 3.969 1 93.88 74 VAL B C 1
ATOM 2343 O O . VAL B 1 74 ? -6.965 12.156 4.195 1 93.88 74 VAL B O 1
ATOM 2346 N N . ASN B 1 75 ? -8.789 12.352 2.98 1 94.25 75 ASN B N 1
ATOM 2347 C CA . ASN B 1 75 ? -8.102 13.148 1.972 1 94.25 75 ASN B CA 1
ATOM 2348 C C . ASN B 1 75 ? -7.793 14.547 2.482 1 94.25 75 ASN B C 1
ATOM 2350 O O . ASN B 1 75 ? -6.816 15.172 2.055 1 94.25 75 ASN B O 1
ATOM 2354 N N . GLN B 1 76 ? -8.602 15.039 3.375 1 95.56 76 GLN B N 1
ATOM 2355 C CA . GLN B 1 76 ? -8.273 16.297 4.031 1 95.56 76 GLN B CA 1
ATOM 2356 C C . GLN B 1 76 ? -6.992 16.188 4.848 1 95.56 76 GLN B C 1
ATOM 2358 O O . GLN B 1 76 ? -6.156 17.094 4.828 1 95.56 76 GLN B O 1
ATOM 2363 N N . ILE B 1 77 ? -6.887 15.102 5.496 1 95.75 77 ILE B N 1
ATOM 2364 C CA . ILE B 1 77 ? -5.676 14.852 6.27 1 95.75 77 ILE B CA 1
ATOM 2365 C C . ILE B 1 77 ? -4.504 14.594 5.328 1 95.75 77 ILE B C 1
ATOM 2367 O O . ILE B 1 77 ? -3.404 15.109 5.535 1 95.75 77 ILE B O 1
ATOM 2371 N N . GLY B 1 78 ? -4.75 13.781 4.305 1 95.19 78 GLY B N 1
ATOM 2372 C CA . GLY B 1 78 ? -3.736 13.516 3.299 1 95.19 78 GLY B CA 1
ATOM 2373 C C . GLY B 1 78 ? -3.176 14.773 2.668 1 95.19 78 GLY B C 1
ATOM 2374 O O . GLY B 1 78 ? -1.972 14.867 2.414 1 95.19 78 GLY B O 1
ATOM 2375 N N . LYS B 1 79 ? -4.008 15.727 2.422 1 95.56 79 LYS B N 1
ATOM 2376 C CA . LYS B 1 79 ? -3.58 17 1.84 1 95.56 79 LYS B CA 1
ATOM 2377 C C . LYS B 1 79 ? -2.596 17.719 2.756 1 95.56 79 LYS B C 1
ATOM 2379 O O . LYS B 1 79 ? -1.588 18.25 2.293 1 95.56 79 LYS B O 1
ATOM 2384 N N . ILE B 1 80 ? -2.881 17.719 3.99 1 97.25 80 ILE B N 1
ATOM 2385 C CA . ILE B 1 80 ? -2.014 18.375 4.969 1 97.25 80 ILE B CA 1
ATOM 2386 C C . ILE B 1 80 ? -0.675 17.641 5.035 1 97.25 80 ILE B C 1
ATOM 2388 O O . ILE B 1 80 ? 0.384 18.266 4.922 1 97.25 80 ILE B O 1
ATOM 2392 N N . VAL B 1 81 ? -0.704 16.312 5.148 1 97.5 81 VAL B N 1
ATOM 2393 C CA . VAL B 1 81 ? 0.499 15.508 5.305 1 97.5 81 VAL B CA 1
ATOM 2394 C C . VAL B 1 81 ? 1.377 15.633 4.062 1 97.5 81 VAL B C 1
ATOM 2396 O O . VAL B 1 81 ? 2.557 15.984 4.164 1 97.5 81 VAL B O 1
ATOM 2399 N N . HIS B 1 82 ? 0.78 15.414 2.918 1 96.69 82 HIS B N 1
ATOM 2400 C CA . HIS B 1 82 ? 1.542 15.453 1.675 1 96.69 82 HIS B CA 1
ATOM 2401 C C . HIS B 1 82 ? 2.125 16.844 1.427 1 96.69 82 HIS B C 1
ATOM 2403 O O . HIS B 1 82 ? 3.279 16.969 1.012 1 96.69 82 HIS B O 1
ATOM 2409 N N . GLY B 1 83 ? 1.268 17.828 1.628 1 97.25 83 GLY B N 1
ATOM 2410 C CA . GLY B 1 83 ? 1.711 19.203 1.382 1 97.25 83 GLY B CA 1
ATOM 2411 C C . GLY B 1 83 ? 2.91 19.594 2.221 1 97.25 83 GLY B C 1
ATOM 2412 O O . GLY B 1 83 ? 3.895 20.125 1.696 1 97.25 83 GLY B O 1
ATOM 2413 N N . ILE B 1 84 ? 2.863 19.344 3.48 1 98.56 84 ILE B N 1
ATOM 2414 C CA . ILE B 1 84 ? 3.943 19.703 4.387 1 98.56 84 ILE B CA 1
ATOM 2415 C C . ILE B 1 84 ? 5.188 18.891 4.074 1 98.56 84 ILE B C 1
ATOM 2417 O O . ILE B 1 84 ? 6.297 19.422 4.02 1 98.56 84 ILE B O 1
ATOM 2421 N N . VAL B 1 85 ? 5.047 17.578 3.861 1 98.06 85 VAL B N 1
ATOM 2422 C CA . VAL B 1 85 ? 6.176 16.703 3.543 1 98.06 85 VAL B CA 1
ATOM 2423 C C . VAL B 1 85 ? 6.859 17.203 2.268 1 98.06 85 VAL B C 1
ATOM 2425 O O . VAL B 1 85 ? 8.094 17.234 2.191 1 98.06 85 VAL B O 1
ATOM 2428 N N . ASP B 1 86 ? 6.07 17.609 1.323 1 97.12 86 ASP B N 1
ATOM 2429 C CA . ASP B 1 86 ? 6.621 18.141 0.08 1 97.12 86 ASP B CA 1
ATOM 2430 C C . ASP B 1 86 ? 7.395 19.438 0.33 1 97.12 86 ASP B C 1
ATOM 2432 O O . ASP B 1 86 ? 8.477 19.641 -0.233 1 97.12 86 ASP B O 1
ATOM 2436 N N . GLU B 1 87 ? 6.809 20.312 1.135 1 98 87 GLU B N 1
ATOM 2437 C CA . GLU B 1 87 ? 7.461 21.562 1.491 1 98 87 GLU B CA 1
ATOM 2438 C C . GLU B 1 87 ? 8.82 21.312 2.139 1 98 87 GLU B C 1
ATOM 2440 O O . GLU B 1 87 ? 9.742 22.125 1.998 1 98 87 GLU B O 1
ATOM 2445 N N . PHE B 1 88 ? 8.945 20.234 2.789 1 98.12 88 PHE B N 1
ATOM 2446 C CA . PHE B 1 88 ? 10.18 19.891 3.486 1 98.12 88 PHE B CA 1
ATOM 2447 C C . PHE B 1 88 ? 10.992 18.875 2.688 1 98.12 88 PHE B C 1
ATOM 2449 O O . PHE B 1 88 ? 11.742 18.078 3.26 1 98.12 88 PHE B O 1
ATOM 2456 N N . HIS B 1 89 ? 10.773 18.766 1.449 1 96.62 89 HIS B N 1
ATOM 2457 C CA . HIS B 1 89 ? 11.57 18.062 0.442 1 96.62 89 HIS B CA 1
ATOM 2458 C C . HIS B 1 89 ? 11.445 16.562 0.579 1 96.62 89 HIS B C 1
ATOM 2460 O O . HIS B 1 89 ? 12.352 15.812 0.2 1 96.62 89 HIS B O 1
ATOM 2466 N N . GLY B 1 90 ? 10.398 16.125 1.204 1 97.31 90 GLY B N 1
ATOM 2467 C CA . GLY B 1 90 ? 10.008 14.727 1.174 1 97.31 90 GLY B CA 1
ATOM 2468 C C . GLY B 1 90 ? 8.961 14.422 0.119 1 97.31 90 GLY B C 1
ATOM 2469 O O . GLY B 1 90 ? 8.57 15.305 -0.65 1 97.31 90 GLY B O 1
ATOM 2470 N N . ALA B 1 91 ? 8.617 13.133 0.012 1 95.88 91 ALA B N 1
ATOM 2471 C CA . ALA B 1 91 ? 7.594 12.711 -0.938 1 95.88 91 ALA B CA 1
ATOM 2472 C C . ALA B 1 91 ? 6.742 11.578 -0.359 1 95.88 91 ALA B C 1
ATOM 2474 O O . ALA B 1 91 ? 7.25 10.719 0.365 1 95.88 91 ALA B O 1
ATOM 2475 N N . ALA B 1 92 ? 5.496 11.68 -0.712 1 93.5 92 ALA B N 1
ATOM 2476 C CA . ALA B 1 92 ? 4.625 10.539 -0.418 1 93.5 92 ALA B CA 1
ATOM 2477 C C . ALA B 1 92 ? 4.832 9.414 -1.427 1 93.5 92 ALA B C 1
ATOM 2479 O O . ALA B 1 92 ? 4.875 9.656 -2.635 1 93.5 92 ALA B O 1
ATOM 2480 N N . ASN B 1 93 ? 4.957 8.227 -0.934 1 89.31 93 ASN B N 1
ATOM 2481 C CA . ASN B 1 93 ? 5.141 7.07 -1.809 1 89.31 93 ASN B CA 1
ATOM 2482 C C . ASN B 1 93 ? 3.859 6.25 -1.932 1 89.31 93 ASN B C 1
ATOM 2484 O O . ASN B 1 93 ? 3.51 5.797 -3.023 1 89.31 93 ASN B O 1
ATOM 2488 N N . LYS B 1 94 ? 3.205 6.023 -0.763 1 89.44 94 LYS B N 1
ATOM 2489 C CA . LYS B 1 94 ? 1.998 5.203 -0.76 1 89.44 94 LYS B CA 1
ATOM 2490 C C . LYS B 1 94 ? 1.005 5.688 0.292 1 89.44 94 LYS B C 1
ATOM 2492 O O . LYS B 1 94 ? 1.398 6.059 1.399 1 89.44 94 LYS B O 1
ATOM 2497 N N . ASN B 1 95 ? -0.232 5.703 -0.115 1 88.75 95 ASN B N 1
ATOM 2498 C CA . ASN B 1 95 ? -1.349 5.809 0.818 1 88.75 95 ASN B CA 1
ATOM 2499 C C . ASN B 1 95 ? -2.014 4.453 1.049 1 88.75 95 ASN B C 1
ATOM 2501 O O . ASN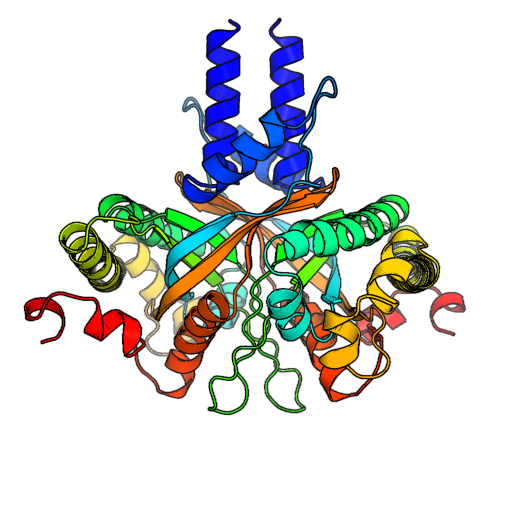 B 1 95 ? -2.57 3.863 0.12 1 88.75 95 ASN B O 1
ATOM 2505 N N . ILE B 1 96 ? -1.854 4.027 2.232 1 77.31 96 ILE B N 1
ATOM 2506 C CA . ILE B 1 96 ? -2.293 2.666 2.514 1 77.31 96 ILE B CA 1
ATOM 2507 C C . ILE B 1 96 ? -3.512 2.693 3.434 1 77.31 96 ILE B C 1
ATOM 2509 O O . ILE B 1 96 ? -3.477 3.311 4.5 1 77.31 96 ILE B O 1
ATOM 2513 N N . GLY B 1 97 ? -4.633 2.279 3.084 1 63.19 97 GLY B N 1
ATOM 2514 C CA . GLY B 1 97 ? -5.836 2.215 3.895 1 63.19 97 GLY B CA 1
ATOM 2515 C C . GLY B 1 97 ? -5.941 0.936 4.707 1 63.19 97 GLY B C 1
ATOM 2516 O O . GLY B 1 97 ? -6.816 0.812 5.566 1 63.19 97 GLY B O 1
ATOM 2517 N N . ASP B 1 98 ? -5.199 -0.109 4.41 1 56.41 98 ASP B N 1
ATOM 2518 C CA . ASP B 1 98 ? -5.461 -1.394 5.051 1 56.41 98 ASP B CA 1
ATOM 2519 C C . ASP B 1 98 ? -4.18 -1.983 5.641 1 56.41 98 ASP B C 1
ATOM 2521 O O . ASP B 1 98 ? -3.391 -2.604 4.926 1 56.41 98 ASP B O 1
ATOM 2525 N N . ALA B 1 99 ? -3.656 -1.271 6.676 1 55.22 99 ALA B N 1
ATOM 2526 C CA . ALA B 1 99 ? -2.475 -1.924 7.23 1 55.22 99 ALA B CA 1
ATOM 2527 C C . ALA B 1 99 ? -2.865 -3.008 8.234 1 55.22 99 ALA B C 1
ATOM 2529 O O . ALA B 1 99 ? -3.9 -2.906 8.891 1 55.22 99 ALA B O 1
ATOM 2530 N N . PHE B 1 100 ? -2.49 -4.348 7.883 1 52.25 100 PHE B N 1
ATOM 2531 C CA . PHE B 1 100 ? -2.916 -5.445 8.75 1 52.25 100 PHE B CA 1
ATOM 2532 C C . PHE B 1 100 ? -1.887 -5.707 9.836 1 52.25 100 PHE B C 1
ATOM 2534 O O . PHE B 1 100 ? -0.687 -5.523 9.625 1 52.25 100 PHE B O 1
ATOM 2541 N N . LEU B 1 101 ? -2.254 -5.363 11.016 1 48.59 101 LEU B N 1
ATOM 2542 C CA . LEU B 1 101 ? -1.458 -5.75 12.18 1 48.59 101 LEU B CA 1
ATOM 2543 C C . LEU B 1 101 ? -1.965 -7.062 12.766 1 48.59 101 LEU B C 1
ATOM 2545 O O . LEU B 1 101 ? -3.174 -7.254 12.922 1 48.59 101 LEU B O 1
ATOM 2549 N N . VAL B 1 102 ? -1.286 -8.148 12.469 1 48.16 102 VAL B N 1
ATOM 2550 C CA . VAL B 1 102 ? -1.67 -9.375 13.156 1 48.16 102 VAL B CA 1
ATOM 2551 C C . VAL B 1 102 ? -1.045 -9.406 14.555 1 48.16 102 VAL B C 1
ATOM 2553 O O . VAL B 1 102 ? 0.177 -9.312 14.695 1 48.16 102 VAL B O 1
ATOM 2556 N N . ARG B 1 103 ? -1.871 -9.109 15.445 1 46.66 103 ARG B N 1
ATOM 2557 C CA . ARG B 1 103 ? -1.397 -9.289 16.812 1 46.66 103 ARG B CA 1
ATOM 2558 C C . ARG B 1 103 ? -1.754 -10.672 17.344 1 46.66 103 ARG B C 1
ATOM 2560 O O . ARG B 1 103 ? -2.924 -11.062 17.344 1 46.66 103 ARG B O 1
ATOM 2567 N N . LYS B 1 104 ? -0.646 -11.195 18.078 1 45.03 104 LYS B N 1
ATOM 2568 C CA . LYS B 1 104 ? -0.733 -12.336 18.984 1 45.03 104 LYS B CA 1
ATOM 2569 C C . LYS B 1 104 ? -1.85 -13.289 18.578 1 45.03 104 LYS B C 1
ATOM 2571 O O . LYS B 1 104 ? -2.84 -13.445 19.297 1 45.03 104 LYS B O 1
ATOM 2576 N N . LEU B 1 105 ? -1.784 -14 17.641 1 48.56 105 LEU B N 1
ATOM 2577 C CA . LEU B 1 105 ? -2.611 -15.141 17.266 1 48.56 105 LEU B CA 1
ATOM 2578 C C . LEU B 1 105 ? -4.059 -14.711 17.047 1 48.56 105 LEU B C 1
ATOM 2580 O O . LEU B 1 105 ? -4.867 -15.477 16.531 1 48.56 105 LEU B O 1
ATOM 2584 N N . VAL B 1 106 ? -4.449 -13.672 17.719 1 49.59 106 VAL B N 1
ATOM 2585 C CA . VAL B 1 106 ? -5.812 -13.242 17.438 1 49.59 106 VAL B CA 1
ATOM 2586 C C . VAL B 1 106 ? -5.812 -12.273 16.25 1 49.59 106 VAL B C 1
ATOM 2588 O O . VAL B 1 106 ? -5.047 -11.305 16.234 1 49.59 106 VAL B O 1
ATOM 2591 N N . VAL B 1 107 ? -6.426 -12.727 15.305 1 53.31 107 VAL B N 1
ATOM 2592 C CA . VAL B 1 107 ? -6.613 -11.93 14.102 1 53.31 107 VAL B CA 1
ATOM 2593 C C . VAL B 1 107 ? -7.336 -10.625 14.445 1 53.31 107 VAL B C 1
ATOM 2595 O O . VAL B 1 107 ? -8.508 -10.648 14.828 1 53.31 107 VAL B O 1
ATOM 2598 N N . VAL B 1 108 ? -6.609 -9.688 14.93 1 55.19 108 VAL B N 1
ATOM 2599 C CA . VAL B 1 108 ? -7.285 -8.406 15.109 1 55.19 108 VAL B CA 1
ATOM 2600 C C . VAL B 1 108 ? -7.078 -7.531 13.875 1 55.19 108 VAL B C 1
ATOM 2602 O O . VAL B 1 108 ? -5.941 -7.297 13.453 1 55.19 108 VAL B O 1
ATOM 2605 N N . ALA B 1 109 ? -8.25 -7.336 13.242 1 57.38 109 ALA B N 1
ATOM 2606 C CA . ALA B 1 109 ? -8.227 -6.484 12.055 1 57.38 109 ALA B CA 1
ATOM 2607 C C . ALA B 1 109 ? -8.398 -5.016 12.43 1 57.38 109 ALA B C 1
ATOM 2609 O O . ALA B 1 109 ? -9.43 -4.633 13 1 57.38 109 ALA B O 1
ATOM 2610 N N . GLU B 1 110 ? -7.355 -4.266 12.594 1 62.84 110 GLU B N 1
ATOM 2611 C CA . GLU B 1 110 ? -7.512 -2.826 12.797 1 62.84 110 GLU B CA 1
ATOM 2612 C C . GLU B 1 110 ? -7.215 -2.055 11.516 1 62.84 110 GLU B C 1
ATOM 2614 O O . GLU B 1 110 ? -6.176 -2.27 10.883 1 62.84 110 GLU B O 1
ATOM 2619 N N . GLU B 1 111 ? -8.258 -1.336 11.164 1 65.06 111 GLU B N 1
ATOM 2620 C CA . GLU B 1 111 ? -8.094 -0.474 10 1 65.06 111 GLU B CA 1
ATOM 2621 C C . GLU B 1 111 ? -7.129 0.669 10.289 1 65.06 111 GLU B C 1
ATOM 2623 O O . GLU B 1 111 ? -7.141 1.241 11.375 1 65.06 111 GLU B O 1
ATOM 2628 N N . THR B 1 112 ? -6.23 0.789 9.375 1 69.56 112 THR B N 1
ATOM 2629 C CA . THR B 1 112 ? -5.359 1.953 9.484 1 69.56 112 THR B CA 1
ATOM 2630 C C . THR B 1 112 ? -5.27 2.686 8.148 1 69.56 112 THR B C 1
ATOM 2632 O O . THR B 1 112 ? -5.586 2.119 7.098 1 69.56 112 THR B O 1
ATOM 2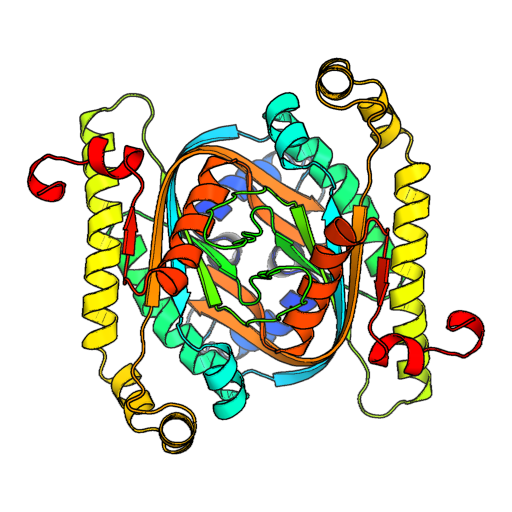635 N N . PHE B 1 113 ? -5.273 4.012 8.188 1 75.88 113 PHE B N 1
ATOM 2636 C CA . PHE B 1 113 ? -4.785 4.82 7.078 1 75.88 113 PHE B CA 1
ATOM 2637 C C . PHE B 1 113 ? -3.338 5.242 7.312 1 75.88 113 PHE B C 1
ATOM 2639 O O . PHE B 1 113 ? -3.053 6.012 8.234 1 75.88 113 PHE B O 1
ATOM 2646 N N . ALA B 1 114 ? -2.547 4.672 6.477 1 81.75 114 ALA B N 1
ATOM 2647 C CA . ALA B 1 114 ? -1.131 4.984 6.648 1 81.75 114 ALA B CA 1
ATOM 2648 C C . ALA B 1 114 ? -0.548 5.594 5.375 1 81.75 114 ALA B C 1
ATOM 2650 O O . ALA B 1 114 ? -0.984 5.27 4.27 1 81.75 114 ALA B O 1
ATOM 2651 N N . VAL B 1 115 ? 0.301 6.562 5.594 1 88.5 115 VAL B N 1
ATOM 2652 C CA . VAL B 1 115 ? 1.065 7.152 4.5 1 88.5 115 VAL B CA 1
ATOM 2653 C C . VAL B 1 115 ? 2.539 6.777 4.637 1 88.5 115 VAL B C 1
ATOM 2655 O O . VAL B 1 115 ? 3.123 6.918 5.715 1 88.5 115 VAL B O 1
ATOM 2658 N N . GLN B 1 116 ? 3.023 6.254 3.596 1 91.12 116 GLN B N 1
ATOM 2659 C CA . GLN B 1 116 ? 4.461 6.023 3.535 1 91.12 116 GLN B CA 1
ATOM 2660 C C . GLN B 1 116 ? 5.18 7.211 2.902 1 91.12 116 GLN B C 1
ATOM 2662 O O . GLN B 1 116 ? 4.812 7.66 1.812 1 91.12 116 GLN B O 1
ATOM 2667 N N . LEU B 1 117 ? 6.18 7.715 3.592 1 95.5 117 LEU B N 1
ATOM 2668 C CA . LEU B 1 117 ? 6.91 8.914 3.207 1 95.5 117 LEU B CA 1
ATOM 2669 C C . LEU B 1 117 ? 8.398 8.625 3.059 1 95.5 117 LEU B C 1
ATOM 2671 O O . LEU B 1 117 ? 8.93 7.73 3.725 1 95.5 117 LEU B O 1
ATOM 2675 N N . VAL B 1 118 ? 9.031 9.414 2.148 1 96.56 118 VAL B N 1
ATOM 2676 C CA . VAL B 1 118 ? 10.445 9.164 1.9 1 96.56 118 VAL B CA 1
ATOM 2677 C C . VAL B 1 118 ? 11.172 10.492 1.675 1 96.56 118 VAL B C 1
ATOM 2679 O O . VAL B 1 118 ? 10.641 11.398 1.029 1 96.56 118 VAL B O 1
ATOM 2682 N N . TRP B 1 119 ? 12.359 10.672 2.264 1 97.69 119 TRP B N 1
ATOM 2683 C CA . TRP B 1 119 ? 13.344 11.719 1.98 1 97.69 119 TRP B CA 1
ATOM 2684 C C . TRP B 1 119 ? 14.641 11.117 1.47 1 97.69 119 TRP B C 1
ATOM 2686 O O . TRP B 1 119 ? 15.414 10.531 2.24 1 97.69 119 TRP B O 1
ATOM 2696 N N . ARG B 1 120 ? 14.953 11.281 0.253 1 96.12 120 ARG B N 1
ATOM 2697 C CA . ARG B 1 120 ? 16.172 10.719 -0.328 1 96.12 120 ARG B CA 1
ATOM 2698 C C . ARG B 1 120 ? 17.406 11.445 0.181 1 96.12 120 ARG B C 1
ATOM 2700 O O . ARG B 1 120 ? 17.422 12.672 0.272 1 96.12 120 ARG B O 1
ATOM 2707 N N . LEU B 1 121 ? 18.328 10.672 0.485 1 97.31 121 LEU B N 1
ATOM 2708 C CA . LEU B 1 121 ? 19.578 11.25 0.967 1 97.31 121 LEU B CA 1
ATOM 2709 C C . LEU B 1 121 ? 20.641 11.234 -0.126 1 97.31 121 LEU B C 1
ATOM 2711 O O . LEU B 1 121 ? 20.797 10.234 -0.835 1 97.31 121 LEU B O 1
ATOM 2715 N N . PRO B 1 122 ? 21.359 12.367 -0.203 1 94.94 122 PRO B N 1
ATOM 2716 C CA . PRO B 1 122 ? 22.438 12.375 -1.184 1 94.94 122 PRO B CA 1
ATOM 2717 C C . PRO B 1 122 ? 23.594 11.461 -0.787 1 94.94 122 PRO B C 1
ATOM 2719 O O . PRO B 1 122 ? 23.797 11.195 0.4 1 94.94 122 PRO B O 1
ATOM 2722 N N . GLU B 1 123 ? 24.297 11.062 -1.784 1 90.12 123 GLU B N 1
ATOM 2723 C CA . GLU B 1 123 ? 25.375 10.102 -1.543 1 90.12 123 GLU B CA 1
ATOM 2724 C C . GLU B 1 123 ? 26.609 10.797 -0.962 1 90.12 123 GLU B C 1
ATOM 2726 O O . GLU B 1 123 ? 27.266 10.258 -0.062 1 90.12 123 GLU B O 1
ATOM 2731 N N . ASP B 1 124 ? 26.938 11.914 -1.413 1 91.75 124 ASP B N 1
ATOM 2732 C CA . ASP B 1 124 ? 28.266 12.469 -1.133 1 91.75 124 ASP B CA 1
ATOM 2733 C C . ASP B 1 124 ? 28.156 13.867 -0.541 1 91.75 124 ASP B C 1
ATOM 2735 O O . ASP B 1 124 ? 28.969 14.742 -0.849 1 91.75 124 ASP B O 1
ATOM 2739 N N . ASP B 1 125 ? 27.234 14.141 0.274 1 95.06 125 ASP B N 1
ATOM 2740 C CA . ASP B 1 125 ? 27.078 15.445 0.915 1 95.06 125 ASP B CA 1
ATOM 2741 C C . ASP B 1 125 ? 26.562 15.297 2.344 1 95.06 125 ASP B C 1
ATOM 2743 O O . ASP B 1 125 ? 25.344 15.312 2.574 1 95.06 125 ASP B O 1
ATOM 2747 N N . ALA B 1 126 ? 27.5 15.297 3.236 1 93.62 126 ALA B N 1
ATOM 2748 C CA . ALA B 1 126 ? 27.188 15.031 4.637 1 93.62 126 ALA B CA 1
ATOM 2749 C C . ALA B 1 126 ? 26.312 16.141 5.223 1 93.62 126 ALA B C 1
ATOM 2751 O O . ALA B 1 126 ? 25.422 15.867 6.031 1 93.62 126 ALA B O 1
ATOM 2752 N N . GLU B 1 127 ? 26.625 17.297 4.855 1 94.81 127 GLU B N 1
ATOM 2753 C CA . GLU B 1 127 ? 25.844 18.422 5.371 1 94.81 127 GLU B CA 1
ATOM 2754 C C . GLU B 1 127 ? 24.406 18.391 4.863 1 94.81 127 GLU B C 1
ATOM 2756 O O . GLU B 1 127 ? 23.469 18.625 5.629 1 94.81 127 GLU B O 1
ATOM 2761 N N . LEU B 1 128 ? 24.328 18.141 3.625 1 95.44 128 LEU B N 1
ATOM 2762 C CA . LEU B 1 128 ? 22.984 18.062 3.045 1 95.44 128 LEU B CA 1
ATOM 2763 C C . LEU B 1 128 ? 22.219 16.875 3.615 1 95.44 128 LEU B C 1
ATOM 2765 O O . LEU B 1 128 ? 21 16.938 3.791 1 95.44 128 LEU B O 1
ATOM 2769 N N . ARG B 1 129 ? 22.906 15.852 3.879 1 96.38 129 ARG B N 1
ATOM 2770 C CA . ARG B 1 129 ? 22.266 14.695 4.504 1 96.38 129 ARG B CA 1
ATOM 2771 C C . ARG B 1 129 ? 21.672 15.062 5.859 1 96.38 129 ARG B C 1
ATOM 2773 O O . ARG B 1 129 ? 20.547 14.695 6.168 1 96.38 129 ARG B O 1
ATOM 2780 N N . LYS B 1 130 ? 22.422 15.742 6.613 1 96 130 LYS B N 1
ATOM 2781 C CA . LYS B 1 130 ? 21.953 16.172 7.93 1 96 130 LYS B CA 1
ATOM 2782 C C . LYS B 1 130 ? 20.734 17.078 7.812 1 96 130 LYS B C 1
ATOM 2784 O O . LYS B 1 130 ? 19.781 16.953 8.578 1 96 130 LYS B O 1
ATOM 2789 N N . LYS B 1 131 ? 20.844 17.969 6.898 1 96.25 131 LYS B N 1
ATOM 2790 C CA . LYS B 1 131 ? 19.734 18.906 6.68 1 96.25 131 LYS B CA 1
ATOM 2791 C C . LYS B 1 131 ? 18.469 18.156 6.281 1 96.25 131 LYS B C 1
ATOM 2793 O O . LYS B 1 131 ? 17.375 18.516 6.723 1 96.25 131 LYS B O 1
ATOM 2798 N N . MET B 1 132 ? 18.609 17.188 5.449 1 96.88 132 MET B N 1
ATOM 2799 C CA . MET B 1 132 ? 17.469 16.406 5.008 1 96.88 132 MET B CA 1
ATOM 2800 C C . MET B 1 132 ? 16.844 15.664 6.176 1 96.88 132 MET B C 1
ATOM 2802 O O . MET B 1 132 ? 15.609 15.547 6.262 1 96.88 132 MET B O 1
ATOM 2806 N N . CYS B 1 133 ? 17.656 15.148 7.012 1 97.38 133 CYS B N 1
ATOM 2807 C CA . CYS B 1 133 ? 17.156 14.477 8.203 1 97.38 133 CYS B CA 1
ATOM 2808 C C . CYS B 1 133 ? 16.406 15.453 9.102 1 97.38 133 CYS B C 1
ATOM 2810 O O . CYS B 1 133 ? 15.344 15.141 9.625 1 97.38 133 CYS B O 1
ATOM 2812 N N . ASP B 1 134 ? 16.953 16.641 9.281 1 97.94 134 ASP B N 1
ATOM 2813 C CA . ASP B 1 134 ? 16.281 17.688 10.039 1 97.94 134 ASP B CA 1
ATOM 2814 C C . ASP B 1 134 ? 14.906 17.984 9.453 1 97.94 134 ASP B C 1
ATOM 2816 O O . ASP B 1 134 ? 13.922 18.109 10.195 1 97.94 134 ASP B O 1
ATOM 2820 N N . MET B 1 135 ? 14.891 18.109 8.172 1 97.88 135 MET B N 1
ATOM 2821 C CA . MET B 1 135 ? 13.648 18.453 7.48 1 97.88 135 MET B CA 1
ATOM 2822 C C . MET B 1 135 ? 12.602 17.359 7.656 1 97.88 135 MET B C 1
ATOM 2824 O O . MET B 1 135 ? 11.422 17.641 7.832 1 97.88 135 MET B O 1
ATOM 2828 N N . ALA B 1 136 ? 13.023 16.109 7.574 1 98.31 136 ALA B N 1
ATOM 2829 C CA . ALA B 1 136 ? 12.102 15 7.781 1 98.31 136 ALA B CA 1
ATOM 2830 C C . ALA B 1 136 ? 11.453 15.07 9.156 1 98.31 136 ALA B C 1
ATOM 2832 O O . ALA B 1 136 ? 10.227 15.016 9.273 1 98.31 136 ALA B O 1
ATOM 2833 N N . VAL B 1 137 ? 12.258 15.273 10.164 1 98 137 VAL B N 1
ATOM 2834 C CA . VAL B 1 137 ? 11.773 15.336 11.531 1 98 137 VAL B CA 1
ATOM 2835 C C . VAL B 1 137 ? 10.844 16.547 11.695 1 98 137 VAL B C 1
ATOM 2837 O O . VAL B 1 137 ? 9.758 16.422 12.258 1 98 137 VAL B O 1
ATOM 2840 N N . MET B 1 138 ? 11.242 17.688 11.203 1 97.81 138 MET B N 1
ATOM 2841 C CA . MET B 1 138 ? 10.477 18.922 11.336 1 97.81 138 MET B CA 1
ATOM 2842 C C . MET B 1 138 ? 9.133 18.797 10.617 1 97.81 138 MET B C 1
ATOM 2844 O O . MET B 1 138 ? 8.133 19.375 11.062 1 97.81 138 MET B O 1
ATOM 2848 N N . SER B 1 139 ? 9.125 18.094 9.508 1 98.38 139 SER B N 1
ATOM 2849 C CA . SER B 1 139 ? 7.879 17.922 8.773 1 98.38 139 SER B CA 1
ATOM 2850 C C . SER B 1 139 ? 6.82 17.234 9.625 1 98.38 139 SER B C 1
ATOM 2852 O O . SER B 1 139 ? 5.645 17.609 9.594 1 98.38 139 SER B O 1
ATOM 2854 N N . PHE B 1 140 ? 7.223 16.203 10.383 1 98.31 140 PHE B N 1
ATOM 2855 C CA . PHE B 1 140 ? 6.27 15.5 11.234 1 98.31 140 PHE B CA 1
ATOM 2856 C C . PHE B 1 140 ? 5.715 16.422 12.312 1 98.31 140 PHE B C 1
ATOM 2858 O O . PHE B 1 140 ? 4.512 16.422 12.578 1 98.31 140 PHE B O 1
ATOM 2865 N N . VAL B 1 141 ? 6.562 17.25 12.891 1 97.69 141 VAL B N 1
ATOM 2866 C CA . VAL B 1 141 ? 6.137 18.203 13.906 1 97.69 141 VAL B CA 1
ATOM 2867 C C . VAL B 1 141 ? 5.152 19.203 13.297 1 97.69 141 VAL B C 1
ATOM 2869 O O . VAL B 1 141 ? 4.121 19.516 13.898 1 97.69 141 VAL B O 1
ATOM 2872 N N . LYS B 1 142 ? 5.477 19.656 12.125 1 98.56 142 LYS B N 1
ATOM 2873 C CA . LYS B 1 142 ? 4.629 20.625 11.445 1 98.56 142 LYS B CA 1
ATOM 2874 C C . LYS B 1 142 ? 3.279 20.016 11.07 1 98.56 142 LYS B C 1
ATOM 2876 O O . LYS B 1 142 ? 2.254 20.703 11.102 1 98.56 142 LYS B O 1
ATOM 2881 N N . VAL B 1 143 ? 3.248 18.766 10.688 1 98.44 143 VAL B N 1
ATOM 2882 C CA . VAL B 1 143 ? 1.997 18.078 10.367 1 98.44 143 VAL B CA 1
ATOM 2883 C C . VAL B 1 143 ? 1.1 18.047 11.602 1 98.44 143 VAL B C 1
ATOM 2885 O O . VAL B 1 143 ? -0.094 18.344 11.523 1 98.44 143 VAL B O 1
ATOM 2888 N N . VAL B 1 144 ? 1.679 17.688 12.711 1 97.88 144 VAL B N 1
ATOM 2889 C CA . VAL B 1 144 ? 0.908 17.609 13.945 1 97.88 144 VAL B CA 1
ATOM 2890 C C . VAL B 1 144 ? 0.295 18.984 14.25 1 97.88 144 VAL B C 1
ATOM 2892 O O . VAL B 1 144 ? -0.89 19.078 14.578 1 97.88 144 VAL B O 1
ATOM 2895 N N . ALA B 1 145 ? 1.094 20 14.148 1 98.06 145 ALA B N 1
ATOM 2896 C CA . ALA B 1 145 ? 0.617 21.344 14.406 1 98.06 145 ALA B CA 1
ATOM 2897 C C . ALA B 1 145 ? -0.497 21.734 13.438 1 98.06 145 ALA B C 1
ATOM 2899 O O . ALA B 1 145 ? -1.505 22.312 13.836 1 98.06 145 ALA B O 1
ATOM 2900 N N . ALA B 1 146 ? -0.318 21.406 12.172 1 98.12 146 ALA B N 1
ATOM 2901 C CA . ALA B 1 146 ? -1.28 21.781 11.141 1 98.12 146 ALA B CA 1
ATOM 2902 C C . ALA B 1 146 ? -2.6 21.047 11.328 1 98.12 146 ALA B C 1
ATOM 2904 O O . ALA B 1 146 ? -3.674 21.625 11.133 1 98.12 146 ALA B O 1
ATOM 2905 N N . VAL B 1 147 ? -2.533 19.797 11.664 1 96.88 147 VAL B N 1
ATOM 2906 C CA . VAL B 1 147 ? -3.73 19 11.898 1 96.88 147 VAL B CA 1
ATOM 2907 C C . VAL B 1 147 ? -4.504 19.562 13.094 1 96.88 147 VAL B C 1
ATOM 2909 O O . VAL B 1 147 ? -5.73 19.672 13.047 1 96.88 147 VAL B O 1
ATOM 2912 N N . ASN B 1 148 ? -3.832 19.969 14.102 1 95.5 148 ASN B N 1
ATOM 2913 C CA . ASN B 1 148 ? -4.453 20.5 15.312 1 95.5 148 ASN B CA 1
ATOM 2914 C C . ASN B 1 148 ? -5.098 21.875 15.055 1 95.5 148 ASN B C 1
ATOM 2916 O O . ASN B 1 148 ? -6.09 22.219 15.695 1 95.5 148 ASN B O 1
ATOM 2920 N N . LYS B 1 149 ? -4.625 22.547 14.117 1 95.94 149 LYS B N 1
ATOM 2921 C CA . LYS B 1 149 ? -5.082 23.922 13.891 1 95.94 149 LYS B CA 1
ATOM 2922 C C . LYS B 1 149 ? -6.07 23.984 12.734 1 95.94 149 LYS B C 1
ATOM 2924 O O . LYS B 1 149 ? -6.656 25.047 12.469 1 95.94 149 LYS B O 1
ATOM 2929 N N . SER B 1 150 ? -6.195 22.906 12.07 1 95.94 150 SER B N 1
ATOM 2930 C CA . SER B 1 150 ? -7.027 22.906 10.867 1 95.94 150 SER B CA 1
ATOM 2931 C C . SER B 1 150 ? -8.492 23.156 11.211 1 95.94 150 SER B C 1
ATOM 2933 O O . SER B 1 150 ? -9.117 22.375 11.914 1 95.94 150 SER B O 1
ATOM 2935 N N . PRO B 1 151 ? -9.117 24.203 10.633 1 93.75 151 PRO B N 1
ATOM 2936 C CA . PRO B 1 151 ? -10.539 24.453 10.867 1 93.75 151 PRO B CA 1
ATOM 2937 C C . PRO B 1 151 ? -11.438 23.375 10.289 1 93.75 151 PRO B C 1
ATOM 2939 O O . PRO B 1 151 ? -12.469 23.031 10.883 1 93.75 151 PRO B O 1
ATOM 2942 N N . VAL B 1 152 ? -11.008 22.875 9.211 1 91.94 152 VAL B N 1
ATOM 2943 C CA . VAL B 1 152 ? -11.797 21.844 8.539 1 91.94 152 VAL B CA 1
ATOM 2944 C C . VAL B 1 152 ? -11.836 20.578 9.398 1 91.94 152 VAL B C 1
ATOM 2946 O O . VAL B 1 152 ? -12.883 19.953 9.539 1 91.94 152 VAL B O 1
ATOM 2949 N N . LEU B 1 153 ? -10.766 20.266 9.969 1 94.94 153 LEU B N 1
ATOM 2950 C CA . LEU B 1 153 ? -10.703 19.047 10.773 1 94.94 153 LEU B CA 1
ATOM 2951 C C . LEU B 1 153 ? -11.383 19.266 12.125 1 94.94 153 LEU B C 1
ATOM 2953 O O . LEU B 1 153 ? -11.797 18.297 12.773 1 94.94 153 LEU B O 1
ATOM 2957 N N . TYR B 1 154 ? -11.477 20.516 12.508 1 92.69 154 TYR B N 1
ATOM 2958 C CA . TYR B 1 154 ? -12.172 20.859 13.75 1 92.69 154 TYR B CA 1
ATOM 2959 C C . TYR B 1 154 ? -13.633 20.438 13.688 1 92.69 154 TYR B C 1
ATOM 2961 O O . TYR B 1 154 ? -14.219 20.047 14.695 1 92.69 154 TYR B O 1
ATOM 2969 N N . GLU B 1 155 ? -14.148 20.5 12.5 1 92.25 155 GLU B N 1
ATOM 2970 C CA . GLU B 1 155 ? -15.555 20.141 12.32 1 92.25 155 GLU B CA 1
ATOM 2971 C C . GLU B 1 155 ? -15.805 18.688 12.68 1 92.25 155 GLU B C 1
ATOM 2973 O O . GLU B 1 155 ? -16.891 18.328 13.148 1 92.25 155 GLU B O 1
ATOM 2978 N N . TYR B 1 156 ? -14.867 17.859 12.484 1 93.5 156 TYR B N 1
ATOM 2979 C CA . TYR B 1 156 ? -15.023 16.453 12.797 1 93.5 156 TYR B CA 1
ATOM 2980 C C . TYR B 1 156 ? -15.008 16.219 14.297 1 93.5 156 TYR B C 1
ATOM 2982 O O . TYR B 1 156 ? -15.531 15.203 14.781 1 93.5 156 TYR B O 1
ATOM 2990 N N . ARG B 1 157 ? -14.445 17.141 15.016 1 90.31 157 ARG B N 1
ATOM 2991 C CA . ARG B 1 157 ? -14.43 17.047 16.469 1 90.31 157 ARG B CA 1
ATOM 2992 C C . ARG B 1 157 ? -15.844 17.156 17.047 1 90.31 157 ARG B C 1
ATOM 2994 O O . ARG B 1 157 ? -16.141 16.594 18.094 1 90.31 157 ARG B O 1
ATOM 3001 N N . GLU B 1 158 ? -16.656 17.828 16.328 1 90.44 158 GLU B N 1
ATOM 3002 C CA . GLU B 1 158 ? -18.016 18.078 16.812 1 90.44 158 GLU B CA 1
ATOM 3003 C C . GLU B 1 158 ? -19.016 17.156 16.109 1 90.44 158 GLU B C 1
ATOM 3005 O O . GLU B 1 158 ? -20.219 17.281 16.312 1 90.44 158 GLU B O 1
ATOM 3010 N N . HIS B 1 159 ? -18.516 16.344 15.289 1 93.5 159 HIS B N 1
ATOM 3011 C CA . HIS B 1 159 ? -19.406 15.414 14.602 1 93.5 159 HIS B CA 1
ATOM 3012 C C . HIS B 1 159 ? -20.141 14.508 15.594 1 93.5 159 HIS B C 1
ATOM 3014 O O . HIS B 1 159 ? -19.5 13.781 16.359 1 93.5 159 HIS B O 1
ATOM 3020 N N . PRO B 1 160 ? -21.422 14.523 15.594 1 93.5 160 PRO B N 1
ATOM 3021 C CA . PRO B 1 160 ? -22.188 13.797 16.625 1 93.5 160 PRO B CA 1
ATOM 3022 C C . PRO B 1 160 ? -21.875 12.305 16.641 1 93.5 160 PRO B C 1
ATOM 3024 O O . PRO B 1 160 ? -21.734 11.711 17.703 1 93.5 160 PRO B O 1
ATOM 3027 N N . GLY B 1 161 ? -21.812 11.703 15.445 1 94.62 161 GLY B N 1
ATOM 3028 C CA . GLY B 1 161 ? -21.5 10.289 15.367 1 94.62 161 GLY B CA 1
ATOM 3029 C C . GLY B 1 161 ? -20.141 9.938 15.945 1 94.62 161 GLY B C 1
ATOM 3030 O O . GLY B 1 161 ? -20 8.953 16.672 1 94.62 161 GLY B O 1
ATOM 3031 N N . LEU B 1 162 ? -19.172 10.75 15.633 1 94.38 162 LEU B N 1
ATOM 3032 C CA . LEU B 1 162 ? -17.828 10.508 16.141 1 94.38 162 LEU B CA 1
ATOM 3033 C C . LEU B 1 162 ? -17.766 10.734 17.641 1 94.38 162 LEU B C 1
ATOM 3035 O O . LEU B 1 162 ? -17.125 9.961 18.359 1 94.38 162 LEU B O 1
ATOM 3039 N N . ARG B 1 163 ? -18.453 11.711 18.109 1 92.94 163 ARG B N 1
ATOM 3040 C CA . ARG B 1 163 ? -18.453 12.016 19.547 1 92.94 163 ARG B CA 1
ATOM 3041 C C . ARG B 1 163 ? -19.109 10.891 20.344 1 92.94 163 ARG B C 1
ATOM 3043 O O . ARG B 1 163 ? -18.703 10.609 21.469 1 92.94 163 ARG B O 1
ATOM 3050 N N . THR B 1 164 ? -20.109 10.344 19.781 1 94.44 164 THR B N 1
ATOM 3051 C CA . THR B 1 164 ? -20.812 9.258 20.438 1 94.44 164 THR B CA 1
ATOM 3052 C C . THR B 1 164 ? -19.938 8 20.5 1 94.44 164 THR B C 1
ATOM 3054 O O . THR B 1 164 ? -19.891 7.324 21.516 1 94.44 164 THR B O 1
ATOM 3057 N N . ARG B 1 165 ? -19.25 7.785 19.438 1 93.94 165 ARG B N 1
ATOM 3058 C CA . ARG B 1 165 ? -18.453 6.566 19.328 1 93.94 165 ARG B CA 1
ATOM 3059 C C . ARG B 1 165 ? -17.141 6.699 20.062 1 93.94 165 ARG B C 1
ATOM 3061 O O . ARG B 1 165 ? -16.625 5.723 20.609 1 93.94 165 ARG B O 1
ATOM 3068 N N . LEU B 1 166 ? -16.578 7.895 20.016 1 91.44 166 LEU B N 1
ATOM 3069 C CA . LEU B 1 166 ? -15.266 8.164 20.594 1 91.44 166 LEU B CA 1
ATOM 3070 C C . LEU B 1 166 ? -15.312 9.375 21.516 1 91.44 166 LEU B C 1
ATOM 3072 O O . LEU B 1 166 ? -15.508 10.508 21.047 1 91.44 166 LEU B O 1
ATOM 3076 N N . GLU B 1 167 ? -15.031 9.078 22.734 1 89.69 167 GLU B N 1
ATOM 3077 C CA . GLU B 1 167 ? -15.055 10.164 23.703 1 89.69 167 GLU B CA 1
ATOM 3078 C C . GLU B 1 167 ? -13.945 11.18 23.422 1 89.69 167 GLU B C 1
ATOM 3080 O O . GLU B 1 167 ? -12.789 10.805 23.234 1 89.69 167 GLU B O 1
ATOM 3085 N N . ASN B 1 168 ? -14.305 12.523 23.422 1 89.62 168 ASN B N 1
ATOM 3086 C CA . ASN B 1 168 ? -13.359 13.602 23.188 1 89.62 168 ASN B CA 1
ATOM 3087 C C . ASN B 1 168 ? -12.578 13.398 21.891 1 89.62 168 ASN B C 1
ATOM 3089 O O . ASN B 1 168 ? -11.352 13.484 21.875 1 89.62 168 ASN B O 1
ATOM 3093 N N . TYR B 1 169 ? -13.336 13.156 20.906 1 92.12 169 TYR B N 1
ATOM 3094 C CA . TYR B 1 169 ? -12.695 12.82 19.641 1 92.12 169 TYR B CA 1
ATOM 3095 C C . TYR B 1 169 ? -11.961 14.031 19.062 1 92.12 169 TYR B C 1
ATOM 3097 O O . TYR B 1 169 ? -12.508 15.133 19.031 1 92.12 169 TYR B O 1
ATOM 3105 N N . ARG B 1 170 ? -10.773 13.875 18.719 1 93.19 170 ARG B N 1
ATOM 3106 C CA . ARG B 1 170 ? -9.961 14.758 17.875 1 93.19 170 ARG B CA 1
ATOM 3107 C C . ARG B 1 170 ? -9.062 13.945 16.953 1 93.19 170 ARG B C 1
ATOM 3109 O O . ARG B 1 170 ? -8.703 12.812 17.266 1 93.19 170 ARG B O 1
ATOM 3116 N N . VAL B 1 171 ? -8.711 14.547 15.852 1 93.94 171 VAL B N 1
ATOM 3117 C CA . VAL B 1 171 ? -7.82 13.836 14.945 1 93.94 171 VAL B CA 1
ATOM 3118 C C . VAL B 1 171 ? -6.438 13.695 15.578 1 93.94 171 VAL B C 1
ATOM 3120 O O . VAL B 1 171 ? -5.812 14.695 15.938 1 93.94 171 VAL B O 1
ATOM 3123 N N . ARG B 1 172 ? -6.094 12.555 15.781 1 93.5 172 ARG B N 1
ATOM 3124 C CA . ARG B 1 172 ? -4.754 12.227 16.266 1 93.5 172 ARG B CA 1
ATOM 3125 C C . ARG B 1 172 ? -4.035 11.297 15.305 1 93.5 172 ARG B C 1
ATOM 3127 O O . ARG B 1 172 ? -4.664 10.453 14.656 1 93.5 172 ARG B O 1
ATOM 3134 N N . MET B 1 173 ? -2.754 11.477 15.32 1 94.94 173 MET B N 1
ATOM 3135 C CA . MET B 1 173 ? -1.951 10.672 14.398 1 94.94 173 MET B CA 1
ATOM 3136 C C . MET B 1 173 ? -0.73 10.094 15.109 1 94.94 173 MET B C 1
ATOM 3138 O O . MET B 1 173 ? -0.287 10.625 16.125 1 94.94 173 MET B O 1
ATOM 3142 N N . GLY B 1 174 ? -0.242 8.992 14.625 1 93.56 174 GLY B N 1
ATOM 3143 C CA . GLY B 1 174 ? 1.031 8.406 15.008 1 93.56 174 GLY B CA 1
ATOM 3144 C C . GLY B 1 174 ? 2.084 8.492 13.922 1 93.56 174 GLY B C 1
ATOM 3145 O O . GLY B 1 174 ? 1.766 8.391 12.734 1 93.56 174 GLY B O 1
ATOM 3146 N N . PHE B 1 175 ? 3.338 8.672 14.383 1 95.62 175 PHE B N 1
ATOM 3147 C CA . PHE B 1 175 ? 4.422 8.891 13.43 1 95.62 175 PHE B CA 1
ATOM 3148 C C . PHE B 1 175 ? 5.625 8.023 13.773 1 95.62 175 PHE B C 1
ATOM 3150 O O . PHE B 1 175 ? 6.016 7.922 14.938 1 95.62 175 PHE B O 1
ATOM 3157 N N . GLY B 1 176 ? 6.137 7.363 12.797 1 94.12 176 GLY B N 1
ATOM 3158 C CA . GLY B 1 176 ? 7.375 6.609 12.922 1 94.12 176 GLY B CA 1
ATOM 3159 C C . GLY B 1 176 ? 8.383 6.934 11.836 1 94.12 176 GLY B C 1
ATOM 3160 O O . GLY B 1 176 ? 8.008 7.16 10.688 1 94.12 176 GLY B O 1
ATOM 3161 N N . MET B 1 177 ? 9.688 6.93 12.211 1 96.69 177 MET B N 1
ATOM 3162 C CA . MET B 1 177 ? 10.711 7.316 11.242 1 96.69 177 MET B CA 1
ATOM 3163 C C . MET B 1 177 ? 12.008 6.555 11.484 1 96.69 177 MET B C 1
ATOM 3165 O O . MET B 1 177 ? 12.398 6.332 12.633 1 96.69 177 MET B O 1
ATOM 3169 N N . HIS B 1 178 ? 12.602 6.191 10.414 1 95.75 178 HIS B N 1
ATOM 3170 C CA . HIS B 1 178 ? 13.906 5.539 10.43 1 95.75 178 HIS B CA 1
ATOM 3171 C C . HIS B 1 178 ? 14.719 5.891 9.188 1 95.75 178 HIS B C 1
ATOM 3173 O O . HIS B 1 178 ? 14.156 6.332 8.18 1 95.75 178 HIS B O 1
ATOM 3179 N N . CYS B 1 179 ? 16.031 5.863 9.297 1 97.06 179 CYS B N 1
ATOM 3180 C CA . CYS B 1 179 ? 16.875 6.109 8.133 1 97.06 179 CYS B CA 1
ATOM 3181 C C . CYS B 1 179 ? 17.75 4.898 7.832 1 97.06 179 CYS B C 1
ATOM 3183 O O . CYS B 1 179 ? 18.203 4.203 8.75 1 97.06 179 CYS B O 1
ATOM 3185 N N . GLY B 1 180 ? 17.906 4.582 6.621 1 95.75 180 GLY B N 1
ATOM 3186 C CA . GLY B 1 180 ? 18.734 3.48 6.148 1 95.75 180 GLY B CA 1
ATOM 3187 C C . GLY B 1 180 ? 18.609 3.246 4.652 1 95.75 180 GLY B C 1
ATOM 3188 O O . GLY B 1 180 ? 18.078 4.09 3.93 1 95.75 180 GLY B O 1
ATOM 3189 N N . TRP B 1 181 ? 19.172 2.148 4.16 1 94.88 181 TRP B N 1
ATOM 3190 C CA . TRP B 1 181 ? 19.156 1.825 2.738 1 94.88 181 TRP B CA 1
ATOM 3191 C C . TRP B 1 181 ? 17.859 1.123 2.354 1 94.88 181 TRP B C 1
ATOM 3193 O O . TRP B 1 181 ? 17.188 0.542 3.207 1 94.88 181 TRP B O 1
ATOM 3203 N N . ALA B 1 182 ? 17.484 1.211 1.123 1 93.56 182 ALA B N 1
ATOM 3204 C CA . ALA B 1 182 ? 16.406 0.434 0.524 1 93.56 182 ALA B CA 1
ATOM 3205 C C . ALA B 1 182 ? 16.672 0.179 -0.958 1 93.56 182 ALA B C 1
ATOM 3207 O O . ALA B 1 182 ? 17.453 0.895 -1.588 1 93.56 182 ALA B O 1
ATOM 3208 N N . ILE B 1 183 ? 16.125 -0.866 -1.432 1 93.19 183 ILE B N 1
ATOM 3209 C CA . ILE B 1 183 ? 16.109 -1.122 -2.867 1 93.19 183 ILE B CA 1
ATOM 3210 C C . ILE B 1 183 ? 14.828 -0.558 -3.479 1 93.19 183 ILE B C 1
ATOM 3212 O O . ILE B 1 183 ? 13.734 -1.068 -3.223 1 93.19 183 ILE B O 1
ATOM 3216 N N . GLU B 1 184 ? 14.984 0.502 -4.238 1 93.75 184 GLU B N 1
ATOM 3217 C CA . GLU B 1 184 ? 13.812 1.086 -4.895 1 93.75 184 GLU B CA 1
ATOM 3218 C C . GLU B 1 184 ? 13.609 0.488 -6.281 1 93.75 184 GLU B C 1
ATOM 3220 O O . GLU B 1 184 ? 14.57 0.17 -6.977 1 93.75 184 GLU B O 1
ATOM 3225 N N . GLY B 1 185 ? 12.336 0.36 -6.676 1 91.94 185 GLY B N 1
ATOM 3226 C CA . GLY B 1 185 ? 11.992 -0.184 -7.98 1 91.94 185 GLY B CA 1
ATOM 3227 C C . GLY B 1 185 ? 10.5 -0.368 -8.172 1 91.94 185 GLY B C 1
ATOM 3228 O O . GLY B 1 185 ? 9.711 -0.062 -7.273 1 91.94 185 GLY B O 1
ATOM 3229 N N . ALA B 1 186 ? 10.172 -0.745 -9.398 1 91.06 186 ALA B N 1
ATOM 3230 C CA . ALA B 1 186 ? 8.789 -1.072 -9.719 1 91.06 186 ALA B CA 1
ATOM 3231 C C . ALA B 1 186 ? 8.453 -2.504 -9.312 1 91.06 186 ALA B C 1
ATOM 3233 O O . ALA B 1 186 ? 9.227 -3.428 -9.57 1 91.06 186 ALA B O 1
ATOM 3234 N N . ILE B 1 187 ? 7.367 -2.648 -8.609 1 91.69 187 ILE B N 1
ATOM 3235 C CA . ILE B 1 187 ? 6.914 -3.986 -8.25 1 91.69 187 ILE B CA 1
ATOM 3236 C C . ILE B 1 187 ? 5.543 -4.25 -8.867 1 91.69 187 ILE B C 1
ATOM 3238 O O . ILE B 1 187 ? 4.672 -3.375 -8.867 1 91.69 187 ILE B O 1
ATOM 3242 N N . GLY B 1 188 ? 5.426 -5.445 -9.438 1 92.25 188 GLY B N 1
ATOM 3243 C CA . GLY B 1 188 ? 4.16 -5.84 -10.031 1 92.25 188 GLY B CA 1
ATOM 3244 C C . GLY B 1 188 ? 4.32 -6.477 -11.398 1 92.25 188 GLY B C 1
ATOM 3245 O O . GLY B 1 188 ? 5.223 -7.289 -11.609 1 92.25 188 GLY B O 1
ATOM 3246 N N . SER B 1 189 ? 3.344 -6.23 -12.203 1 92.12 189 SER B N 1
ATOM 3247 C CA . SER B 1 189 ? 3.273 -6.789 -13.555 1 92.12 189 SER B CA 1
ATOM 3248 C C . SER B 1 189 ? 2.553 -5.844 -14.508 1 92.12 189 SER B C 1
ATOM 3250 O O . SER B 1 189 ? 2.385 -4.66 -14.203 1 92.12 189 SER B O 1
ATOM 3252 N N . GLU B 1 190 ? 2.223 -6.305 -15.703 1 88.56 190 GLU B N 1
ATOM 3253 C CA . GLU B 1 190 ? 1.518 -5.523 -16.719 1 88.56 190 GLU B CA 1
ATOM 3254 C C . GLU B 1 190 ? 0.097 -5.191 -16.266 1 88.56 190 GLU B C 1
ATOM 3256 O O . GLU B 1 190 ? -0.558 -4.324 -16.844 1 88.56 190 GLU B O 1
ATOM 3261 N N . PHE B 1 191 ? -0.363 -5.816 -15.211 1 90.25 191 PHE B N 1
ATOM 3262 C CA . PHE B 1 191 ? -1.729 -5.609 -14.742 1 90.25 191 PHE B CA 1
ATOM 3263 C C . PHE B 1 191 ? -1.783 -4.496 -13.703 1 90.25 191 PHE B C 1
ATOM 3265 O O . PHE B 1 191 ? -2.822 -3.859 -13.523 1 90.25 191 PHE B O 1
ATOM 3272 N N . LYS B 1 192 ? -0.705 -4.305 -13.031 1 91.88 192 LYS B N 1
ATOM 3273 C CA . LYS B 1 192 ? -0.603 -3.354 -11.938 1 91.88 192 LYS B CA 1
ATOM 3274 C C . LYS B 1 192 ? 0.84 -3.219 -11.453 1 91.88 192 LYS B C 1
ATOM 3276 O O . LYS B 1 192 ? 1.489 -4.219 -11.141 1 91.88 192 LYS B O 1
ATOM 3281 N N . ILE B 1 193 ? 1.252 -1.973 -11.414 1 90.5 193 ILE B N 1
ATOM 3282 C CA . ILE B 1 193 ? 2.611 -1.722 -10.953 1 90.5 193 ILE B CA 1
ATOM 3283 C C . ILE B 1 193 ? 2.6 -0.642 -9.875 1 90.5 193 ILE B C 1
ATOM 3285 O O . ILE B 1 193 ? 1.759 0.261 -9.898 1 90.5 193 ILE B O 1
ATOM 3289 N N . ASP B 1 194 ? 3.467 -0.779 -8.891 1 91.19 194 ASP B N 1
ATOM 3290 C CA . ASP B 1 194 ? 3.697 0.227 -7.863 1 91.19 194 ASP B CA 1
ATOM 3291 C C . ASP B 1 194 ? 5.188 0.518 -7.703 1 91.19 194 ASP B C 1
ATOM 3293 O O . ASP B 1 194 ? 6.027 -0.347 -7.965 1 91.19 194 ASP B O 1
ATOM 3297 N N . ALA B 1 195 ? 5.484 1.755 -7.379 1 91.12 195 ALA B N 1
ATOM 3298 C CA . ALA B 1 195 ? 6.832 2.066 -6.918 1 91.12 195 ALA B CA 1
ATOM 3299 C C . ALA B 1 195 ? 7.016 1.686 -5.449 1 91.12 195 ALA B C 1
ATOM 3301 O O . ALA B 1 195 ? 6.152 1.975 -4.617 1 91.12 195 ALA B O 1
ATOM 3302 N N . SER B 1 196 ? 8.094 0.981 -5.199 1 90.81 196 SER B N 1
ATOM 3303 C CA . SER B 1 196 ? 8.242 0.475 -3.838 1 90.81 196 SER B CA 1
ATOM 3304 C C . SER B 1 196 ? 9.695 0.571 -3.369 1 90.81 196 SER B C 1
ATOM 3306 O O . SER B 1 196 ? 10.609 0.706 -4.184 1 90.81 196 SER B O 1
ATOM 3308 N N . TYR B 1 197 ? 9.836 0.592 -2.1 1 91.31 197 TYR B N 1
ATOM 3309 C CA . TYR B 1 197 ? 11.102 0.493 -1.383 1 91.31 197 TYR B CA 1
ATOM 3310 C C . TYR B 1 197 ? 11.156 -0.776 -0.541 1 91.31 197 TYR B C 1
ATOM 3312 O O . TYR B 1 197 ? 10.43 -0.9 0.451 1 91.31 197 TYR B O 1
ATOM 3320 N N . LEU B 1 198 ? 12.008 -1.685 -0.968 1 90.25 198 LEU B N 1
ATOM 3321 C CA . LEU B 1 198 ? 12.141 -2.928 -0.217 1 90.25 198 LEU B CA 1
ATOM 3322 C C . LEU B 1 198 ? 13.375 -2.883 0.687 1 90.25 198 LEU B C 1
ATOM 3324 O O . LEU B 1 198 ? 14.484 -2.615 0.22 1 90.25 198 LEU B O 1
ATOM 3328 N N . SER B 1 199 ? 13.109 -3.027 1.961 1 89.38 199 SER B N 1
ATOM 3329 C CA . SER B 1 199 ? 14.195 -2.945 2.926 1 89.38 199 SER B CA 1
ATOM 3330 C C . SER B 1 199 ? 13.703 -3.219 4.344 1 89.38 199 SER B C 1
ATOM 3332 O O . SER B 1 199 ? 12.609 -2.795 4.719 1 89.38 199 SER B O 1
ATOM 3334 N N . PRO B 1 200 ? 14.562 -3.877 5.109 1 84.81 200 PRO B N 1
ATOM 3335 C CA . PRO B 1 200 ? 14.211 -3.965 6.527 1 84.81 200 PRO B CA 1
ATOM 3336 C C . PRO B 1 200 ? 14.109 -2.596 7.195 1 84.81 200 PRO B C 1
ATOM 3338 O O . PRO B 1 200 ? 13.406 -2.447 8.195 1 84.81 200 PRO B O 1
ATOM 3341 N N . ASN B 1 201 ? 14.75 -1.601 6.652 1 89.94 201 ASN B N 1
ATOM 3342 C CA . ASN B 1 201 ? 14.719 -0.26 7.23 1 89.94 201 ASN B CA 1
ATOM 3343 C C . ASN B 1 201 ? 13.359 0.404 7.031 1 89.94 201 ASN B C 1
ATOM 3345 O O . ASN B 1 201 ? 12.891 1.141 7.902 1 89.94 201 ASN B O 1
ATOM 3349 N N . VAL B 1 202 ? 12.766 0.149 5.879 1 89.75 202 VAL B N 1
ATOM 3350 C CA . VAL B 1 202 ? 11.43 0.674 5.633 1 89.75 202 VAL B CA 1
ATOM 3351 C C . VAL B 1 202 ? 10.438 0.055 6.617 1 89.75 202 VAL B C 1
ATOM 3353 O O . VAL B 1 202 ? 9.609 0.759 7.203 1 89.75 202 VAL B O 1
ATOM 3356 N N . ASN B 1 203 ? 10.57 -1.179 6.816 1 84.19 203 ASN B N 1
ATOM 3357 C CA . ASN B 1 203 ? 9.695 -1.891 7.742 1 84.19 203 ASN B CA 1
ATOM 3358 C C . ASN B 1 203 ? 9.867 -1.39 9.172 1 84.19 203 ASN B C 1
ATOM 3360 O O . ASN B 1 203 ? 8.906 -1.353 9.945 1 84.19 203 ASN B O 1
ATOM 3364 N N . LEU B 1 204 ? 11.086 -1.123 9.469 1 87.56 204 LEU B N 1
ATOM 3365 C CA . LEU B 1 204 ? 11.336 -0.618 10.812 1 87.56 204 LEU B CA 1
ATOM 3366 C C . LEU B 1 204 ? 10.617 0.709 11.039 1 87.56 204 LEU B C 1
ATOM 3368 O O . LEU B 1 204 ? 10.078 0.952 12.117 1 87.56 204 LEU B O 1
ATOM 3372 N N . ALA B 1 205 ? 10.633 1.573 10.062 1 90.75 205 ALA B N 1
ATOM 3373 C CA . ALA B 1 205 ? 9.914 2.84 10.172 1 90.75 205 ALA B CA 1
ATOM 3374 C C . ALA B 1 205 ? 8.422 2.604 10.414 1 90.75 205 ALA B C 1
ATOM 3376 O O . ALA B 1 205 ? 7.812 3.27 11.25 1 90.75 205 ALA B O 1
ATOM 3377 N N . GLY B 1 206 ? 7.848 1.678 9.648 1 86.69 206 GLY B N 1
ATOM 3378 C CA . GLY B 1 206 ? 6.453 1.313 9.852 1 86.69 206 GLY B CA 1
ATOM 3379 C C . GLY B 1 206 ? 6.184 0.731 11.227 1 86.69 206 GLY B C 1
ATOM 3380 O O . GLY B 1 206 ? 5.164 1.046 11.844 1 86.69 206 GLY B O 1
ATOM 3381 N N . SER B 1 207 ? 7.094 -0.066 11.68 1 84.25 207 SER B N 1
ATOM 3382 C CA . SER B 1 207 ? 6.949 -0.669 13 1 84.25 207 SER B CA 1
ATOM 3383 C C . SER B 1 207 ? 7.016 0.385 14.102 1 84.25 207 SER B C 1
ATOM 3385 O O . SER B 1 207 ? 6.34 0.263 15.125 1 84.25 207 SER B O 1
ATOM 3387 N N . LEU B 1 208 ? 7.875 1.288 13.938 1 88.81 208 LEU B N 1
ATOM 3388 C CA . LEU B 1 208 ? 7.957 2.379 14.898 1 88.81 208 LEU B CA 1
ATOM 3389 C C . LEU B 1 208 ? 6.652 3.162 14.945 1 88.81 208 LEU B C 1
ATOM 3391 O O . LEU B 1 208 ? 6.184 3.527 16.031 1 88.81 208 LEU B O 1
ATOM 3395 N N . GLU B 1 209 ? 6.078 3.408 13.773 1 89.94 209 GLU B N 1
ATOM 3396 C CA . GLU B 1 209 ? 4.781 4.074 13.734 1 89.94 209 GLU B CA 1
ATOM 3397 C C . GLU B 1 209 ? 3.719 3.26 14.469 1 89.94 209 GLU B C 1
ATOM 3399 O O . GLU B 1 209 ? 2.963 3.803 15.281 1 89.94 209 GLU B O 1
ATOM 3404 N N . ALA B 1 210 ? 3.666 1.997 14.164 1 83.5 210 ALA B N 1
ATOM 3405 C CA . ALA B 1 210 ? 2.691 1.12 14.805 1 83.5 210 ALA B CA 1
ATOM 3406 C C . ALA B 1 210 ? 2.887 1.105 16.328 1 83.5 210 ALA B C 1
ATOM 3408 O O . ALA B 1 210 ? 1.914 1.061 17.078 1 83.5 210 ALA B O 1
ATOM 3409 N N . ALA B 1 211 ? 4.094 1.148 16.766 1 85.19 211 ALA B N 1
ATOM 3410 C CA . ALA B 1 211 ? 4.438 1.081 18.188 1 85.19 211 ALA B CA 1
ATOM 3411 C C . ALA B 1 211 ? 3.961 2.328 18.922 1 85.19 211 ALA B C 1
ATOM 3413 O O . ALA B 1 211 ? 3.805 2.309 20.156 1 85.19 211 ALA B O 1
ATOM 3414 N N . THR B 1 212 ? 3.818 3.412 18.203 1 90.06 212 THR B N 1
ATOM 3415 C CA . THR B 1 212 ? 3.352 4.629 18.875 1 90.06 212 THR B CA 1
ATOM 3416 C C . THR B 1 212 ? 2.023 4.383 19.578 1 90.06 212 THR B C 1
ATOM 3418 O O . THR B 1 212 ? 1.757 4.969 20.625 1 90.06 212 THR B O 1
ATOM 3421 N N . LYS B 1 213 ? 1.192 3.545 18.984 1 84.19 213 LYS B N 1
ATOM 3422 C CA . LYS B 1 213 ? -0.092 3.205 19.594 1 84.19 213 LYS B CA 1
ATOM 3423 C C . LYS B 1 213 ? 0.101 2.455 20.906 1 84.19 213 LYS B C 1
ATOM 3425 O O . LYS B 1 213 ? -0.592 2.725 21.891 1 84.19 213 LYS B O 1
ATOM 3430 N N . GLU B 1 214 ? 1 1.598 20.922 1 81.75 214 GLU B N 1
ATOM 3431 C CA . GLU B 1 214 ? 1.264 0.763 22.094 1 81.75 214 GLU B CA 1
ATOM 3432 C C . GLU B 1 214 ? 1.854 1.584 23.234 1 81.75 214 GLU B C 1
ATOM 3434 O O . GLU B 1 214 ? 1.531 1.355 24.406 1 81.75 214 GLU B O 1
ATOM 3439 N N . TYR B 1 215 ? 2.695 2.482 22.906 1 88 215 TYR B N 1
ATOM 3440 C CA . TYR B 1 215 ? 3.391 3.26 23.922 1 88 215 TYR B CA 1
ATOM 3441 C C . TYR B 1 215 ? 2.604 4.512 24.281 1 88 215 TYR B C 1
ATOM 3443 O O . TYR B 1 215 ? 2.953 5.223 25.234 1 88 215 TYR B O 1
ATOM 3451 N N . GLY B 1 216 ? 1.602 4.777 23.516 1 89.94 216 GLY B N 1
ATOM 3452 C CA . GLY B 1 216 ? 0.775 5.945 23.781 1 89.94 216 GLY B CA 1
ATOM 3453 C C . GLY B 1 216 ? 1.489 7.254 23.516 1 89.94 216 GLY B C 1
ATOM 3454 O O . GLY B 1 216 ? 1.336 8.219 24.266 1 89.94 216 GLY B O 1
ATOM 3455 N N . VAL B 1 217 ? 2.377 7.254 22.5 1 94.19 217 VAL B N 1
ATOM 3456 C CA . VAL B 1 217 ? 3.1 8.469 22.141 1 94.19 217 VAL B CA 1
ATOM 3457 C C . VAL B 1 217 ? 2.754 8.867 20.703 1 94.19 217 VAL B C 1
ATOM 3459 O O . VAL B 1 217 ? 2.178 8.078 19.953 1 94.19 217 VAL B O 1
ATOM 3462 N N . CYS B 1 218 ? 3.107 10.117 20.391 1 96.06 218 CYS B N 1
ATOM 3463 C CA . CYS B 1 218 ? 2.746 10.688 19.094 1 96.06 218 CYS B CA 1
ATOM 3464 C C . CYS B 1 218 ? 3.768 10.305 18.031 1 96.06 218 CYS B C 1
ATOM 3466 O O . CYS B 1 218 ? 3.408 10.094 16.859 1 96.06 218 CYS B O 1
ATOM 3468 N N . MET B 1 219 ? 5.027 10.227 18.46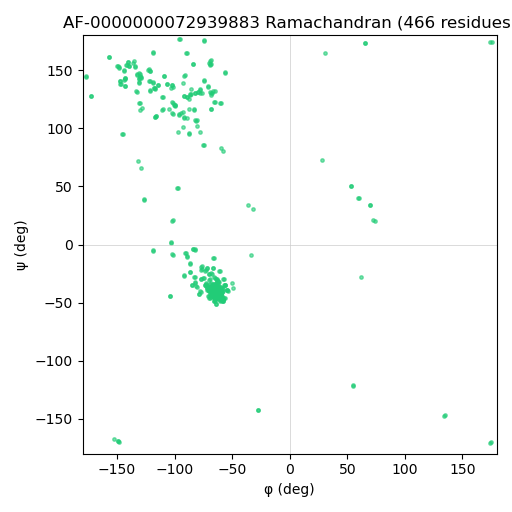9 1 97.06 219 MET B N 1
ATOM 3469 C CA . MET B 1 219 ? 6.09 9.992 17.5 1 97.06 219 MET B CA 1
ATOM 3470 C C . MET B 1 219 ? 7.176 9.094 18.078 1 97.06 219 MET B C 1
ATOM 3472 O O . MET B 1 219 ? 7.504 9.203 19.266 1 97.06 219 MET B O 1
ATOM 3476 N N . LEU B 1 220 ? 7.707 8.234 17.25 1 94.75 220 LEU B N 1
ATOM 3477 C CA . LEU B 1 220 ? 8.875 7.43 17.578 1 94.75 220 LEU B CA 1
ATOM 3478 C C . LEU B 1 220 ? 9.914 7.5 16.469 1 94.75 220 LEU B C 1
ATOM 3480 O O . LEU B 1 220 ? 9.609 7.203 15.312 1 94.75 220 LEU B O 1
ATOM 3484 N N . PHE B 1 221 ? 11.133 7.941 16.812 1 96.38 221 PHE B N 1
ATOM 3485 C CA . PHE B 1 221 ? 12.258 8.008 15.891 1 96.38 221 PHE B CA 1
ATOM 3486 C C . PHE B 1 221 ? 13.359 7.043 16.312 1 96.38 221 PHE B C 1
ATOM 3488 O O . PHE B 1 221 ? 13.641 6.895 17.5 1 96.38 221 PHE B O 1
ATOM 3495 N N . SER B 1 222 ? 13.875 6.398 15.336 1 95.38 222 SER B N 1
ATOM 3496 C CA . SER B 1 222 ? 15.008 5.535 15.664 1 95.38 222 SER B CA 1
ATOM 3497 C C . SER B 1 222 ? 16.234 6.352 16.047 1 95.38 222 SER B C 1
ATOM 3499 O O . SER B 1 222 ? 16.359 7.52 15.68 1 95.38 222 SER B O 1
ATOM 3501 N N . GLY B 1 223 ? 17.141 5.695 16.781 1 95.06 223 GLY B N 1
ATOM 3502 C CA . GLY B 1 223 ? 18.422 6.328 17.078 1 95.06 223 GLY B CA 1
ATOM 3503 C C . GLY B 1 223 ? 19.172 6.762 15.828 1 95.06 223 GLY B C 1
ATOM 3504 O O . GLY B 1 223 ? 19.812 7.816 15.82 1 95.06 223 GLY B O 1
ATOM 3505 N N . ALA B 1 224 ? 19.078 6.035 14.781 1 95 224 ALA B N 1
ATOM 3506 C CA . ALA B 1 224 ? 19.766 6.34 13.523 1 95 224 ALA B CA 1
ATOM 3507 C C . ALA B 1 224 ? 19.312 7.691 12.977 1 95 224 ALA B C 1
ATOM 3509 O O . ALA B 1 224 ? 20.141 8.469 12.492 1 95 224 ALA B O 1
ATOM 3510 N N . VAL B 1 225 ? 18.031 8 13.07 1 96.12 225 VAL B N 1
ATOM 3511 C CA . VAL B 1 225 ? 17.531 9.281 12.594 1 96.12 225 VAL B CA 1
ATOM 3512 C C . VAL B 1 225 ? 18.031 10.406 13.484 1 96.12 225 VAL B C 1
ATOM 3514 O O . VAL B 1 225 ? 18.531 11.422 13 1 96.12 225 VAL B O 1
ATOM 3517 N N . VAL B 1 226 ? 17.938 10.203 14.75 1 94.69 226 VAL B N 1
ATOM 3518 C CA . VAL B 1 226 ? 18.297 11.234 15.719 1 94.69 226 VAL B CA 1
ATOM 3519 C C . VAL B 1 226 ? 19.781 11.562 15.578 1 94.69 226 VAL B C 1
ATOM 3521 O O . VAL B 1 226 ? 20.172 12.734 15.578 1 94.69 226 VAL B O 1
ATOM 3524 N N . GLU B 1 227 ? 20.562 10.531 15.398 1 94.38 227 GLU B N 1
ATOM 3525 C CA . GLU B 1 227 ? 22.016 10.719 15.297 1 94.38 227 GLU B CA 1
ATOM 3526 C C . GLU B 1 227 ? 22.391 11.383 13.977 1 94.38 227 GLU B C 1
ATOM 3528 O O . GLU B 1 227 ? 23.469 11.977 13.852 1 94.38 227 GLU B O 1
ATOM 3533 N N . SER B 1 228 ? 21.5 11.312 13.008 1 93.88 228 SER B N 1
ATOM 3534 C CA . SER B 1 228 ? 21.781 11.859 11.688 1 93.88 228 SER B CA 1
ATOM 3535 C C . SER B 1 228 ? 21.328 13.312 11.578 1 93.88 228 SER B C 1
ATOM 3537 O O . SER B 1 228 ? 21.578 13.977 10.57 1 93.88 228 SER B O 1
ATOM 3539 N N . CYS B 1 229 ? 20.656 13.805 12.57 1 93.81 229 CYS B N 1
ATOM 3540 C CA . CYS B 1 229 ? 20.188 15.188 12.594 1 93.81 229 CYS B CA 1
ATOM 3541 C C . CYS B 1 229 ? 21.219 16.109 13.211 1 93.81 229 CYS B C 1
ATOM 3543 O O . CYS B 1 229 ? 22.172 15.648 13.844 1 93.81 229 CYS B O 1
ATOM 3545 N N . ASN B 1 230 ? 21 17.375 12.977 1 88.56 230 ASN B N 1
ATOM 3546 C CA . ASN B 1 230 ? 21.812 18.375 13.664 1 88.56 230 ASN B CA 1
ATOM 3547 C C . ASN B 1 230 ? 21.516 18.406 15.164 1 88.56 230 ASN B C 1
ATOM 3549 O O . ASN B 1 230 ? 20.406 18.062 15.586 1 88.56 230 ASN B O 1
ATOM 3553 N N . GLU B 1 231 ? 22.438 18.844 15.883 1 85.38 231 GLU B N 1
ATOM 3554 C CA . GLU B 1 231 ? 22.328 18.859 17.344 1 85.38 231 GLU B CA 1
ATOM 3555 C C . GLU B 1 231 ? 21.125 19.672 17.797 1 85.38 231 GLU B C 1
ATOM 3557 O O . GLU B 1 231 ? 20.469 19.312 18.781 1 85.38 231 GLU B O 1
ATOM 3562 N N . SER B 1 232 ? 20.812 20.719 17.188 1 83.25 232 SER B N 1
ATOM 3563 C CA . SER B 1 232 ? 19.703 21.562 17.578 1 83.25 232 SER B CA 1
ATOM 3564 C C . SER B 1 232 ? 18.375 20.828 17.469 1 83.25 232 SER B C 1
ATOM 3566 O O . SER B 1 232 ? 17.453 21.047 18.266 1 83.25 232 SER B O 1
ATOM 3568 N N . VAL B 1 233 ? 18.328 19.922 16.516 1 80.25 233 VAL B N 1
ATOM 3569 C CA . VAL B 1 233 ? 17.109 19.125 16.297 1 80.25 233 VAL B CA 1
ATOM 3570 C C . VAL B 1 233 ? 17.078 17.953 17.281 1 80.25 233 VAL B C 1
ATOM 3572 O O . VAL B 1 233 ? 16.016 17.594 17.781 1 80.25 233 VAL B O 1
ATOM 3575 N N . GLN B 1 234 ? 18.203 17.438 17.625 1 78.25 234 GLN B N 1
ATOM 3576 C CA . GLN B 1 234 ? 18.312 16.344 18.578 1 78.25 234 GLN B CA 1
ATOM 3577 C C . GLN B 1 234 ? 17.812 16.766 19.953 1 78.25 234 GLN B C 1
ATOM 3579 O O . GLN B 1 234 ? 17.125 16 20.641 1 78.25 234 GLN B O 1
ATOM 3584 N N . GLU B 1 235 ? 18.078 18 20.281 1 72.56 235 GLU B N 1
ATOM 3585 C CA . GLU B 1 235 ? 17.734 18.531 21.594 1 72.56 235 GLU B CA 1
ATOM 3586 C C . GLU B 1 235 ? 16.25 18.875 21.672 1 72.56 235 GLU B C 1
ATOM 3588 O O . GLU B 1 235 ? 15.609 18.672 22.703 1 72.56 235 GLU B O 1
#

Organism: Perkinsus marinus (strain ATCC 50983 / TXsc) (NCBI:txid423536)

pLDDT: mean 86.52, std 13.36, range [45.03, 98.56]

Secondary structure (DSSP, 8-state):
-HHHHHHHHHHHHHHHHHHHHHHHHHHHHHSS-SSSS----S--EEEEEEEEEEEETTHHHHHHHHGGGHHHHHHHHHHHHHHHHHHTT-EEEEEES-----BTTB-------EEEEEEEPPSS-HHHHHHHHHHHHHHHHHHHHHHHH-HHHHHHHT-HHHHHHSTT----EEEEEEEEEEEEEEEEETTEEEEEEESHHHHHHHHHHHHHHHHT-SEEE-HHHHHHS-HHHH-/-HHHHHHHHHHHHHHHHHHHHHHHHHHHHHSS-SSSS----S--EEEEEEEEEEEETTHHHHHHHHGGGHHHHHHHHHHHHHHHHHHTT-EEEEEES-----BTTB-------EEEEEEEPPSS-HHHHHHHHHHHHHHHHHHHHHHHH-HHHHHHHT-HHHHHHSTT----EEEEEEEEEEEEEEEEETTEEEEEEESHHHHHHHHHHHHHHHHT-SEEE-HHHHHHS-HHHH-

Solvent-accessible surface area (backbone atoms only — not comparable to full-atom values): 22703 Å² total; per-residue (Å²): 108,69,62,59,39,50,48,51,42,52,46,48,39,29,27,54,24,2,66,58,16,32,56,42,45,49,52,26,36,65,66,23,62,94,61,97,53,64,39,36,78,44,66,29,44,82,45,45,28,38,28,34,22,36,33,44,60,69,32,46,61,46,41,67,62,45,46,44,46,32,30,35,56,51,16,56,51,32,37,49,49,45,50,43,31,42,76,42,66,28,30,46,53,45,65,39,47,59,45,38,30,42,35,67,103,46,73,42,56,48,37,25,42,33,40,36,34,42,31,78,40,63,90,88,37,71,67,58,32,21,50,50,42,39,29,54,56,48,28,56,56,50,37,55,53,48,59,73,65,31,69,74,57,50,53,57,38,67,30,64,63,46,38,72,76,32,79,86,41,63,94,43,59,26,26,7,30,23,48,40,55,29,34,35,32,39,39,26,35,84,58,28,38,34,52,43,57,44,34,68,39,47,9,39,5,38,12,32,16,55,43,11,67,78,70,70,42,52,65,36,70,38,69,62,38,48,70,42,26,46,68,79,74,61,102,110,70,64,59,37,51,49,50,41,50,46,49,40,29,26,54,24,2,67,59,17,31,58,41,45,49,54,25,36,67,65,23,62,92,59,98,53,65,38,36,79,43,66,29,44,82,43,45,30,39,28,33,23,36,33,45,62,69,32,45,61,46,41,68,63,44,46,44,48,33,30,35,57,51,16,55,51,31,38,50,46,46,51,42,30,42,75,42,66,29,31,46,53,44,67,40,48,59,47,35,32,44,36,79,94,44,68,42,55,45,38,26,42,33,38,36,33,40,30,78,41,63,90,87,36,71,67,59,33,22,49,50,41,40,29,53,56,50,28,55,56,50,36,54,54,49,58,72,66,31,68,73,57,50,55,57,38,66,30,65,63,45,39,71,74,30,79,86,41,62,93,42,56,25,26,7,31,22,50,42,56,28,34,34,30,39,38,27,34,85,56,27,38,32,54,44,57,46,34,67,40,46,12,39,5,37,12,34,16,55,43,12,68,78,71,71,43,54,64,33,69,37,68,63,38,48,70,42,28,46,68,80,72,60,105

InterPro domains:
  IPR001054 Adenylyl cyclase class-3/4/guanylyl cyclase [PF00211] (53-215)
  IPR001054 Adenylyl cyclase class-3/4/guanylyl cyclase [PS50125] (50-209)
  IPR001054 Adenylyl cyclase class-3/4/guanylyl cyclase [cd07302] (48-232)
  IPR029787 Nucleotide cyclase [G3DSA:3.30.70.1230] (44-235)
  IPR029787 Nucleotide cyclase [SSF55073] (41-230)
  IPR060089 Ras guanine nucleotide exchange factor W, alpha-helical domain [PF26726] (1-30)

Foldseek 3Di:
DVVVVVVVVLVVLCVVFNPVGSVQQVVQVVPPPPDPAGNQPDFFDKFWKKKKKKKKPPLVQVCVLCPPCSVVVVVVLVCLLQVLCVVLVKIWGDWDFFDQDDDDPDRDGDTITMIMMIHTADDPDLVRQQSSLLSNLVSLVVSQVCQVPPPVQVVVQPPPSCCVRDPSDHIAMFMFMFIDMWTWHWDDDRVDIGIDTDDVRNVRRVVQRVCCVVVVHRYDYDPRSLVSYDPVSND/DVVVVVVVVLVVLCVVFNPVGSVQQVVQVVVPPPDPFGNQPDFFDKFWKKKKKKKKPPLVQVCVLCPPCSVVVVVVLVCLLQVLCVVLVKIWGDWDFFDFDCPDPDRDGDTITMIMMIHTADDPDLVRQQSSLLSNLVSLVSSQVCQVPPPVQVVVQPPPSCCVRDPSDHIAMFMFMFIDMWTWHWDDDRVDIGTDTDDPRNVRRVVQRVCCVVVVHRYDYDPRSLVSYDPVSND